Protein AF-A0A7Z9K574-F1 (afdb_monomer_lite)

Structure (mmCIF, N/CA/C/O backbone):
data_AF-A0A7Z9K574-F1
#
_entry.id   AF-A0A7Z9K574-F1
#
loop_
_atom_site.group_PDB
_atom_site.id
_atom_site.type_symbol
_atom_site.label_atom_id
_atom_site.label_alt_id
_atom_site.label_comp_id
_atom_site.label_asym_id
_atom_site.label_entity_id
_atom_site.label_seq_id
_atom_site.pdbx_PDB_ins_code
_atom_site.Cartn_x
_atom_site.Cartn_y
_atom_site.Cartn_z
_atom_site.occupancy
_atom_site.B_iso_or_equiv
_atom_site.auth_seq_id
_atom_site.auth_comp_id
_atom_site.auth_asym_id
_atom_site.auth_atom_id
_atom_site.pdbx_PDB_model_num
ATOM 1 N N . MET A 1 1 ? -6.984 13.635 -11.867 1.00 44.47 1 MET A N 1
ATOM 2 C CA . MET A 1 1 ? -8.034 12.874 -11.161 1.00 44.47 1 MET A CA 1
ATOM 3 C C . MET A 1 1 ? -7.385 11.641 -10.525 1.00 44.47 1 MET A C 1
ATOM 5 O O . MET A 1 1 ? -7.193 10.652 -11.213 1.00 44.47 1 MET A O 1
ATOM 9 N N . ASN A 1 2 ? -6.859 11.613 -9.298 1.00 36.09 2 ASN A N 1
ATOM 10 C CA . ASN A 1 2 ? -7.133 12.334 -8.048 1.00 36.09 2 ASN A CA 1
ATOM 11 C C . ASN A 1 2 ? -8.621 12.336 -7.720 1.00 36.09 2 ASN A C 1
ATOM 13 O O . ASN A 1 2 ? -9.399 12.938 -8.447 1.00 36.09 2 ASN A O 1
ATOM 17 N N . LEU A 1 3 ? -9.084 11.616 -6.695 1.00 43.97 3 LEU A N 1
ATOM 18 C CA . LEU A 1 3 ? -8.612 11.637 -5.301 1.00 43.97 3 LEU A CA 1
ATOM 19 C C . LEU A 1 3 ? -9.267 10.448 -4.515 1.00 43.97 3 LEU A C 1
ATOM 21 O O . LEU A 1 3 ? -10.018 9.685 -5.119 1.00 43.97 3 LEU A O 1
ATOM 25 N N . PRO A 1 4 ? -9.067 10.329 -3.188 1.00 49.66 4 PRO A N 1
ATOM 26 C CA . PRO A 1 4 ? -8.268 9.355 -2.415 1.00 49.66 4 PRO A CA 1
ATOM 27 C C . PRO A 1 4 ? -9.087 8.125 -1.924 1.00 49.66 4 PRO A C 1
ATOM 29 O O . PRO A 1 4 ? -10.303 8.092 -2.047 1.00 49.66 4 PRO A O 1
ATOM 32 N N . GLY A 1 5 ? -8.549 7.029 -1.381 1.00 33.97 5 GLY A N 1
ATOM 33 C CA . GLY A 1 5 ? -7.444 6.867 -0.430 1.00 33.97 5 GLY A CA 1
ATOM 34 C C . GLY A 1 5 ? -8.012 6.618 0.978 1.00 33.97 5 GLY A C 1
ATOM 35 O O . GLY A 1 5 ? -8.085 7.533 1.788 1.00 33.97 5 GLY A O 1
ATOM 36 N N . GLN A 1 6 ? -8.438 5.378 1.256 1.00 37.84 6 GLN A N 1
ATOM 37 C CA . GLN A 1 6 ? -8.840 4.936 2.596 1.00 37.84 6 GLN A CA 1
ATOM 38 C C . GLN A 1 6 ? -7.632 4.359 3.343 1.00 37.84 6 GLN A C 1
ATOM 40 O O . GLN A 1 6 ? -6.965 3.434 2.882 1.00 37.84 6 GLN A O 1
ATOM 45 N N . SER A 1 7 ? -7.372 4.959 4.502 1.00 36.41 7 SER A N 1
ATOM 46 C CA . SER A 1 7 ? -6.316 4.637 5.455 1.00 36.41 7 SER A CA 1
ATOM 47 C C . SER A 1 7 ? -6.463 3.228 6.039 1.00 36.41 7 SER A C 1
ATOM 49 O O . SER A 1 7 ? -7.485 2.867 6.623 1.00 36.41 7 SER A O 1
ATOM 51 N N . THR A 1 8 ? -5.399 2.444 5.896 1.00 35.62 8 THR A N 1
ATOM 52 C CA . THR A 1 8 ? -5.190 1.127 6.493 1.00 35.62 8 THR A CA 1
ATOM 53 C C . THR A 1 8 ? -4.791 1.266 7.965 1.00 35.62 8 THR A C 1
ATOM 55 O O . THR A 1 8 ? -3.690 1.731 8.272 1.00 35.62 8 THR A O 1
ATOM 58 N N . SER A 1 9 ? -5.647 0.821 8.885 1.00 36.53 9 SER A N 1
ATOM 59 C CA . SER A 1 9 ? -5.277 0.607 10.288 1.00 36.53 9 SER A CA 1
ATOM 60 C C . SER A 1 9 ? -4.579 -0.751 10.434 1.00 36.53 9 SER A C 1
ATOM 62 O O . SER A 1 9 ? -5.155 -1.794 10.133 1.00 36.53 9 SER A O 1
ATOM 64 N N . LYS A 1 10 ? -3.315 -0.726 10.872 1.00 43.84 10 LYS A N 1
ATOM 65 C CA . LYS A 1 10 ? -2.549 -1.893 11.333 1.00 43.84 10 LYS A CA 1
ATOM 66 C C . LYS A 1 10 ? -3.062 -2.333 12.709 1.00 43.84 10 LYS A C 1
ATOM 68 O O . LYS A 1 10 ? -2.985 -1.548 13.648 1.00 43.84 10 LYS A O 1
ATOM 73 N N . ASN A 1 11 ? -3.465 -3.597 12.842 1.00 34.28 11 ASN A N 1
ATOM 74 C CA . ASN A 1 11 ? -3.371 -4.362 14.091 1.00 34.28 11 ASN A CA 1
ATOM 75 C C . ASN A 1 11 ? -3.196 -5.873 13.784 1.00 34.28 11 ASN A C 1
ATOM 77 O O . ASN A 1 11 ? -3.477 -6.287 12.659 1.00 34.28 11 ASN A O 1
ATOM 81 N N . PRO A 1 12 ? -2.630 -6.662 14.718 1.00 45.34 12 PRO A N 1
ATOM 82 C CA . PRO A 1 12 ? -1.875 -7.892 14.441 1.00 45.34 12 PRO A CA 1
ATOM 83 C C . PRO A 1 12 ? -2.765 -9.137 14.245 1.00 45.34 12 PRO A C 1
ATOM 85 O O . PRO A 1 12 ? -3.947 -9.097 14.590 1.00 45.34 12 PRO A O 1
ATOM 88 N N . PRO A 1 13 ? -2.224 -10.260 13.724 1.00 36.84 13 PRO A N 1
ATOM 89 C CA . PRO A 1 13 ? -3.002 -11.475 13.521 1.00 36.84 13 PRO A CA 1
ATOM 90 C C . PRO A 1 13 ? -3.207 -12.193 14.862 1.00 36.84 13 PRO A C 1
ATOM 92 O O . PRO A 1 13 ? -2.240 -12.479 15.567 1.00 36.84 13 PRO A O 1
ATOM 95 N N . ILE A 1 14 ? -4.460 -12.497 15.205 1.00 35.78 14 ILE A N 1
ATOM 96 C CA . ILE A 1 14 ? -4.780 -13.481 16.243 1.00 35.78 14 ILE A CA 1
ATOM 97 C C . ILE A 1 14 ? -5.039 -14.810 15.539 1.00 35.78 14 ILE A C 1
ATOM 99 O O . ILE A 1 14 ? -5.885 -14.932 14.656 1.00 35.78 14 ILE A O 1
ATOM 103 N N . GLU A 1 15 ? -4.221 -15.768 15.937 1.00 35.41 15 GLU A N 1
ATOM 104 C CA . GLU A 1 15 ? -4.155 -17.165 15.546 1.00 35.41 15 GLU A CA 1
ATOM 105 C C . GLU A 1 15 ? -5.525 -17.855 15.688 1.00 35.41 15 GLU A C 1
ATOM 107 O O . GLU A 1 15 ? -6.081 -17.965 16.780 1.00 35.41 15 GLU A O 1
ATOM 112 N N . VAL A 1 16 ? -6.084 -18.314 14.566 1.00 34.22 16 VAL A N 1
ATOM 113 C CA . VAL A 1 16 ? -7.267 -19.181 14.534 1.00 34.22 16 VAL A CA 1
ATOM 114 C C . VAL A 1 16 ? -6.775 -20.623 14.506 1.00 34.22 16 VAL A C 1
ATOM 116 O O . VAL A 1 16 ? -6.358 -21.123 13.462 1.00 34.22 16 VAL A O 1
ATOM 119 N N . VAL A 1 17 ? -6.831 -21.300 15.652 1.00 33.28 17 VAL A N 1
ATOM 120 C CA . VAL A 1 17 ? -6.698 -22.759 15.722 1.00 33.28 17 VAL A CA 1
ATOM 121 C C . VAL A 1 17 ? -8.095 -23.369 15.635 1.00 33.28 17 VAL A C 1
ATOM 123 O O . VAL A 1 17 ? -8.866 -23.348 16.591 1.00 33.28 17 VAL A O 1
ATOM 126 N N . HIS A 1 18 ? -8.407 -23.927 14.467 1.00 32.59 18 HIS A N 1
ATOM 127 C CA . HIS A 1 18 ? -9.454 -24.928 14.295 1.00 32.59 18 HIS A CA 1
ATOM 128 C C . HIS A 1 18 ? -8.886 -26.331 14.558 1.00 32.59 18 HIS A C 1
ATOM 130 O O . HIS A 1 18 ? -7.917 -26.735 13.915 1.00 32.59 18 HIS A O 1
ATOM 136 N N . ARG A 1 19 ? -9.543 -27.082 15.449 1.00 29.27 19 ARG A N 1
ATOM 137 C CA . ARG A 1 19 ? -9.711 -28.555 15.442 1.00 29.27 19 ARG A CA 1
ATOM 138 C C . ARG A 1 19 ? -10.722 -28.892 16.550 1.00 29.27 19 ARG A C 1
ATOM 140 O O . ARG A 1 19 ? -10.493 -28.479 17.680 1.00 29.27 19 ARG A O 1
ATOM 147 N N . SER A 1 20 ? -11.937 -29.408 16.312 1.00 32.97 20 SER A N 1
ATOM 148 C CA . SER A 1 20 ? -12.327 -30.693 15.682 1.00 32.97 20 SER A CA 1
ATOM 149 C C . SER A 1 20 ? -11.538 -31.843 16.335 1.00 32.97 20 SER A C 1
ATOM 151 O O . SER A 1 20 ? -10.316 -31.806 16.339 1.00 32.97 20 SER A O 1
ATOM 153 N N . GLU A 1 21 ? -12.099 -32.824 17.037 1.00 31.34 21 GLU A N 1
ATOM 154 C CA . GLU A 1 21 ? -13.292 -33.660 16.854 1.00 31.34 21 GLU A CA 1
ATOM 155 C C . GLU A 1 21 ? -13.485 -34.480 18.150 1.00 31.34 21 GLU A C 1
ATOM 157 O O . GLU A 1 21 ? -12.490 -34.865 18.766 1.00 31.34 21 GLU A O 1
ATOM 162 N N . ASN A 1 22 ? -14.726 -34.765 18.560 1.00 32.31 22 ASN A N 1
ATOM 163 C CA . ASN A 1 22 ? -15.270 -36.134 18.623 1.00 32.31 22 ASN A CA 1
ATOM 164 C C . ASN A 1 22 ? -16.629 -36.185 19.345 1.00 32.31 22 ASN A C 1
ATOM 166 O O . ASN A 1 22 ? -16.799 -35.689 20.458 1.00 32.31 22 ASN A O 1
ATOM 170 N N . GLU A 1 23 ? -17.563 -36.825 18.644 1.00 31.81 23 GLU A N 1
ATOM 171 C CA . GLU A 1 23 ? -18.834 -37.422 19.070 1.00 31.81 23 GLU A CA 1
ATOM 172 C C . GLU A 1 23 ? -18.579 -38.442 20.219 1.00 31.81 23 GLU A C 1
ATOM 174 O O . GLU A 1 23 ? -17.451 -38.890 20.399 1.00 31.81 23 GLU A O 1
ATOM 179 N N . GLU A 1 24 ? -19.504 -38.880 21.078 1.00 33.09 24 GLU A N 1
ATOM 180 C CA . GLU A 1 24 ? -20.935 -39.141 20.920 1.00 33.09 24 GLU A CA 1
ATOM 181 C C . GLU A 1 24 ? -21.550 -39.491 22.306 1.00 33.09 24 GLU A C 1
ATOM 183 O O . GLU A 1 24 ? -20.882 -40.127 23.120 1.00 33.09 24 GLU A O 1
ATOM 188 N N . ASN A 1 25 ? -22.841 -39.159 22.495 1.00 32.66 25 ASN A N 1
ATOM 189 C CA . ASN A 1 25 ? -23.856 -39.780 23.384 1.00 32.66 25 ASN A CA 1
ATOM 190 C C . ASN A 1 25 ? -23.691 -39.730 24.928 1.00 32.66 25 ASN A C 1
ATOM 192 O O . ASN A 1 25 ? -22.617 -39.927 25.470 1.00 32.66 25 ASN A O 1
ATOM 196 N N . ASP A 1 26 ? -24.718 -39.550 25.768 1.00 30.92 26 ASP A N 1
ATOM 197 C CA . ASP A 1 26 ? -26.183 -39.553 25.631 1.00 30.92 26 ASP A CA 1
ATOM 198 C C . ASP A 1 26 ? -26.787 -38.905 26.908 1.00 30.92 26 ASP A C 1
ATOM 200 O O . ASP A 1 26 ? -26.169 -38.943 27.976 1.00 30.92 26 ASP A O 1
ATOM 204 N N . GLY A 1 27 ? -28.011 -38.368 26.829 1.00 27.58 27 GLY A N 1
ATOM 205 C CA . GLY A 1 27 ? -28.849 -38.101 28.008 1.00 27.58 27 GLY A CA 1
ATOM 206 C C . GLY A 1 27 ? -29.256 -36.647 28.271 1.00 27.58 27 GLY A C 1
ATOM 207 O O . GLY A 1 27 ? -28.849 -36.054 29.268 1.00 27.58 27 GLY A O 1
ATOM 208 N N . LEU A 1 28 ? -30.167 -36.093 27.462 1.00 32.03 28 LEU A N 1
ATOM 209 C CA . LEU A 1 28 ? -30.890 -34.855 27.795 1.00 32.03 28 LEU A CA 1
ATOM 210 C C . LEU A 1 28 ? -32.406 -35.037 27.634 1.00 32.03 28 LEU A C 1
ATOM 212 O O . LEU A 1 28 ? -32.950 -35.090 26.532 1.00 32.03 28 LEU A O 1
ATOM 216 N N . LYS A 1 29 ? -33.098 -35.114 28.781 1.00 33.62 29 LYS A N 1
ATOM 217 C CA . LYS A 1 29 ? -34.552 -34.949 28.895 1.00 33.62 29 LYS A CA 1
ATOM 218 C C . LYS A 1 29 ? -34.902 -33.479 28.660 1.00 33.62 29 LYS A C 1
ATOM 220 O O . LYS A 1 29 ? -34.476 -32.599 29.400 1.00 33.62 29 LYS A O 1
ATOM 225 N N . LYS A 1 30 ? -35.698 -33.261 27.619 1.00 32.00 30 LYS A N 1
ATOM 226 C CA . LYS A 1 30 ? -36.247 -31.988 27.152 1.00 32.00 30 LYS A CA 1
ATOM 227 C C . LYS A 1 30 ? -37.491 -31.631 27.976 1.00 32.00 30 LYS A C 1
ATOM 229 O O . LYS A 1 30 ? -38.398 -32.453 28.082 1.00 32.00 30 LYS A O 1
ATOM 234 N N . LEU A 1 31 ? -37.541 -30.426 28.535 1.00 30.31 31 LEU A N 1
ATOM 235 C CA . LEU A 1 31 ? -38.740 -29.829 29.127 1.00 30.31 31 LEU A CA 1
ATOM 236 C C . LEU A 1 31 ? -38.850 -28.400 28.605 1.00 30.31 31 LEU A C 1
ATOM 238 O O . LEU A 1 31 ? -38.007 -27.559 28.890 1.00 30.31 31 LEU A O 1
ATOM 242 N N . GLU A 1 32 ? -39.893 -28.166 27.824 1.00 31.00 32 GLU A N 1
ATOM 243 C CA . GLU A 1 32 ? -40.387 -26.854 27.419 1.00 31.00 32 GLU A CA 1
ATOM 244 C C . GLU A 1 32 ? -41.918 -26.976 27.219 1.00 31.00 32 GLU A C 1
ATOM 246 O O . GLU A 1 32 ? -42.437 -28.096 27.261 1.00 31.00 32 GLU A O 1
ATOM 251 N N . PRO A 1 33 ? -42.678 -25.872 27.123 1.00 41.75 33 PRO A N 1
ATOM 252 C CA . PRO A 1 33 ? -43.648 -25.478 28.144 1.00 41.75 33 PRO A CA 1
ATOM 253 C C . PRO A 1 33 ? -45.104 -25.528 27.643 1.00 41.75 33 PRO A C 1
ATOM 255 O O . PRO A 1 33 ? -45.363 -25.434 26.447 1.00 41.75 33 PRO A O 1
ATOM 258 N N . GLU A 1 34 ? -46.080 -25.595 28.554 1.00 29.98 34 GLU A N 1
ATOM 259 C CA . GLU A 1 34 ? -47.508 -25.533 28.201 1.00 29.98 34 GLU A CA 1
ATOM 260 C C . GLU A 1 34 ? -48.193 -24.251 28.690 1.00 29.98 34 GLU A C 1
ATOM 262 O O . GLU A 1 34 ? -48.050 -23.829 29.840 1.00 29.98 34 GLU A O 1
ATOM 267 N N . LYS A 1 35 ? -49.005 -23.666 27.799 1.00 29.78 35 LYS A N 1
ATOM 268 C CA . LYS A 1 35 ? -50.016 -22.642 28.086 1.00 29.78 35 LYS A CA 1
ATOM 269 C C . LYS A 1 35 ? -51.366 -23.075 27.482 1.00 29.78 35 LYS A C 1
ATOM 271 O O . LYS A 1 35 ? -51.424 -23.557 26.359 1.00 29.78 35 LYS A O 1
ATOM 276 N N . HIS A 1 36 ? -52.412 -22.870 28.282 1.00 31.06 36 HIS A N 1
ATOM 277 C CA . HIS A 1 36 ? -53.844 -23.214 28.190 1.00 31.06 36 HIS A CA 1
ATOM 278 C C . HIS A 1 36 ? -54.628 -23.085 26.864 1.00 31.06 36 HIS A C 1
ATOM 280 O O . HIS A 1 36 ? -54.422 -22.133 26.117 1.00 31.06 36 HIS A O 1
ATOM 286 N N . THR A 1 37 ? -55.711 -23.885 26.730 1.00 28.08 37 THR A N 1
ATOM 287 C CA . THR A 1 37 ? -57.132 -23.423 26.563 1.00 28.08 37 THR A CA 1
ATOM 288 C C . THR A 1 37 ? -58.163 -24.589 26.685 1.00 28.08 37 THR A C 1
ATOM 290 O O . THR A 1 37 ? -58.018 -25.589 26.001 1.00 28.08 37 THR A O 1
ATOM 293 N N . ILE A 1 38 ? -59.001 -24.655 27.742 1.00 31.38 38 ILE A N 1
ATOM 294 C CA . ILE A 1 38 ? -60.466 -24.360 27.908 1.00 31.38 38 ILE A CA 1
ATOM 295 C C . ILE A 1 38 ? -61.496 -25.261 27.165 1.00 31.38 38 ILE A C 1
ATOM 297 O O . ILE A 1 38 ? -61.623 -25.159 25.949 1.00 31.38 38 ILE A O 1
ATOM 301 N N . SER A 1 39 ? -62.360 -25.978 27.921 1.00 28.47 39 SER A N 1
ATOM 302 C CA . SER A 1 39 ? -63.859 -25.898 27.905 1.00 28.47 39 SER A CA 1
ATOM 303 C C . SER A 1 39 ? -64.519 -26.981 28.793 1.00 28.47 39 SER A C 1
ATOM 305 O O . SER A 1 39 ? -64.233 -28.159 28.635 1.00 28.47 39 SER A O 1
ATOM 307 N N . HIS A 1 40 ? -65.219 -26.570 29.863 1.00 29.48 40 HIS A N 1
ATOM 308 C CA . HIS A 1 40 ? -66.685 -26.628 30.089 1.00 29.48 40 HIS A CA 1
ATOM 309 C C . HIS A 1 40 ? -67.299 -28.014 30.383 1.00 29.48 40 HIS A C 1
ATOM 311 O O . HIS A 1 40 ? -67.505 -28.799 29.470 1.00 29.48 40 HIS A O 1
ATOM 317 N N . ASP A 1 41 ? -67.704 -28.242 31.642 1.00 30.45 41 ASP A N 1
ATOM 318 C CA . ASP A 1 41 ? -69.099 -28.586 31.964 1.00 30.45 41 ASP A CA 1
ATOM 319 C C . ASP A 1 41 ? -69.430 -28.360 33.451 1.00 30.45 41 ASP A C 1
ATOM 321 O O . ASP A 1 41 ? -68.564 -28.377 34.326 1.00 30.45 41 ASP A O 1
ATOM 325 N N . ALA A 1 42 ? -70.697 -28.038 33.700 1.00 29.64 42 ALA A N 1
ATOM 326 C CA . ALA A 1 42 ? -71.234 -27.491 34.939 1.00 29.64 42 ALA A CA 1
ATOM 327 C C . ALA A 1 42 ? -71.902 -28.546 35.846 1.00 29.64 42 ALA A C 1
ATOM 329 O O . ALA A 1 42 ? -72.280 -29.619 35.390 1.00 29.64 42 ALA A O 1
ATOM 330 N N . ILE A 1 43 ? -72.172 -28.114 37.090 1.00 32.44 43 ILE A N 1
ATOM 331 C CA . ILE A 1 43 ? -73.311 -28.446 37.985 1.00 32.44 43 ILE A CA 1
ATOM 332 C C . ILE A 1 43 ? -72.893 -28.972 39.379 1.00 32.44 43 ILE A C 1
ATOM 334 O O . ILE A 1 43 ? -72.593 -30.136 39.595 1.00 32.44 43 ILE A O 1
ATOM 338 N N . THR A 1 44 ? -72.917 -28.014 40.313 1.00 30.61 44 THR A N 1
ATOM 339 C CA . THR A 1 44 ? -73.384 -28.008 41.716 1.00 30.61 44 THR A CA 1
ATOM 340 C C . THR A 1 44 ? -73.319 -29.244 42.633 1.00 30.61 44 THR A C 1
ATOM 342 O O . THR A 1 44 ? -73.897 -30.283 42.344 1.00 30.61 44 THR A O 1
ATOM 345 N N . GLN A 1 45 ? -72.885 -28.927 43.865 1.00 30.70 45 GLN A N 1
ATOM 346 C CA . GLN A 1 45 ? -73.412 -29.292 45.198 1.00 30.70 45 GLN A CA 1
ATOM 347 C C . GLN A 1 45 ? -72.545 -30.164 46.132 1.00 30.70 45 GLN A C 1
ATOM 349 O O . GLN A 1 45 ? -72.265 -31.326 45.872 1.00 30.70 45 GLN A O 1
ATOM 354 N N . ASN A 1 46 ? -72.326 -29.565 47.315 1.00 30.55 46 ASN A N 1
ATOM 355 C CA . ASN A 1 46 ? -72.172 -30.133 48.662 1.00 30.55 46 ASN A CA 1
ATOM 356 C C . ASN A 1 46 ? -70.774 -30.502 49.192 1.00 30.55 46 ASN A C 1
ATOM 358 O O . ASN A 1 46 ? -70.136 -31.447 48.748 1.00 30.55 46 ASN A O 1
ATOM 362 N N . GLY A 1 47 ? -70.421 -29.833 50.302 1.00 30.00 47 GLY A N 1
ATOM 363 C CA . GLY A 1 47 ? -69.850 -30.510 51.472 1.00 30.00 47 GLY A CA 1
ATOM 364 C C . GLY A 1 47 ? -68.440 -30.105 51.901 1.00 30.00 47 GLY A C 1
ATOM 365 O O . GLY A 1 47 ? -67.520 -30.902 51.777 1.00 30.00 47 GLY A O 1
ATOM 366 N N . VAL A 1 48 ? -68.277 -28.922 52.503 1.00 36.34 48 VAL A N 1
ATOM 367 C CA . VAL A 1 48 ? -67.125 -28.622 53.379 1.00 36.34 48 VAL A CA 1
ATOM 368 C C . VAL A 1 48 ? -67.560 -28.864 54.833 1.00 36.34 48 VAL A C 1
ATOM 370 O O . VAL A 1 48 ? -68.556 -28.266 55.246 1.00 36.34 48 VAL A O 1
ATOM 373 N N . PRO A 1 49 ? -66.869 -29.699 55.633 1.00 40.75 49 PRO A N 1
ATOM 374 C CA . PRO A 1 49 ? -67.168 -29.833 57.052 1.00 40.75 49 PRO A CA 1
ATOM 375 C C . PRO A 1 49 ? -66.514 -28.684 57.832 1.00 40.75 49 PRO A C 1
ATOM 377 O O . PRO A 1 49 ? -65.293 -28.594 57.943 1.00 40.75 49 PRO A O 1
ATOM 380 N N . SER A 1 50 ? -67.346 -27.792 58.368 1.00 33.81 50 SER A N 1
ATOM 381 C CA . SER A 1 50 ? -66.951 -26.770 59.338 1.00 33.81 50 SER A CA 1
ATOM 382 C C . SER A 1 50 ? -66.988 -27.388 60.740 1.00 33.81 50 SER A C 1
ATOM 384 O O . SER A 1 50 ? -68.055 -27.750 61.233 1.00 33.81 50 SER A O 1
ATOM 386 N N . GLY A 1 51 ? -65.817 -27.566 61.354 1.00 33.41 51 GLY A N 1
ATOM 387 C CA . GLY A 1 51 ? -65.676 -27.982 62.748 1.00 33.41 51 GLY A CA 1
ATOM 388 C C . GLY A 1 51 ? -65.879 -26.792 63.683 1.00 33.41 51 GLY A C 1
ATOM 389 O O . GLY A 1 51 ? -65.126 -25.822 63.630 1.00 33.41 51 GLY A O 1
ATOM 390 N N . SER A 1 52 ? -66.916 -26.864 64.512 1.00 33.56 52 SER A N 1
ATOM 391 C CA . SER A 1 52 ? -67.244 -25.885 65.549 1.00 33.56 52 SER A CA 1
ATOM 392 C C . SER A 1 52 ? -66.285 -25.997 66.746 1.00 33.56 52 SER A C 1
ATOM 394 O O . SER A 1 52 ? -66.106 -27.104 67.253 1.00 33.56 52 SER A O 1
ATOM 396 N N . PRO A 1 53 ? -65.710 -24.889 67.247 1.00 39.28 53 PRO A N 1
ATOM 397 C CA . PRO A 1 53 ? -65.090 -24.841 68.568 1.00 39.28 53 PRO A CA 1
ATOM 398 C C . PRO A 1 53 ? -66.144 -24.675 69.674 1.00 39.28 53 PRO A C 1
ATOM 400 O O . PRO A 1 53 ? -67.143 -23.976 69.499 1.00 39.28 53 PRO A O 1
ATOM 403 N N . GLU A 1 54 ? -65.879 -25.319 70.810 1.00 36.75 54 GLU A N 1
ATOM 404 C CA . GLU A 1 54 ? -66.602 -25.238 72.084 1.00 36.75 54 GLU A CA 1
ATOM 405 C C . GLU A 1 54 ? -66.960 -23.804 72.527 1.00 36.75 54 GLU A C 1
ATOM 407 O O . GLU A 1 54 ? -66.143 -22.888 72.390 1.00 36.75 54 GLU A O 1
ATOM 412 N N . PRO A 1 55 ? -68.137 -23.597 73.152 1.00 39.03 55 PRO A N 1
ATOM 413 C CA . PRO A 1 55 ? -68.450 -22.356 73.839 1.00 39.03 55 PRO A CA 1
ATOM 414 C C . PRO A 1 55 ? -67.872 -22.342 75.261 1.00 39.03 55 PRO A C 1
ATOM 416 O O . PRO A 1 55 ? -68.188 -23.183 76.099 1.00 39.03 55 PRO A O 1
ATOM 419 N N . ILE A 1 56 ? -67.070 -21.316 75.537 1.00 38.69 56 ILE A N 1
ATOM 420 C CA . ILE A 1 56 ? -66.575 -20.950 76.865 1.00 38.69 56 ILE A CA 1
ATOM 421 C C . ILE A 1 56 ? -67.670 -20.136 77.572 1.00 38.69 56 ILE A C 1
ATOM 423 O O . ILE A 1 56 ? -68.021 -19.045 77.123 1.00 38.69 56 ILE A O 1
ATOM 427 N N . THR A 1 57 ? -68.192 -20.640 78.689 1.00 38.19 57 THR A N 1
ATOM 428 C CA . THR A 1 57 ? -69.092 -19.910 79.602 1.00 38.19 57 THR A CA 1
ATOM 429 C C . THR A 1 57 ? -68.401 -19.634 80.945 1.00 38.19 57 THR A C 1
ATOM 431 O O . THR A 1 57 ? -67.893 -20.582 81.544 1.00 38.19 57 THR A O 1
ATOM 434 N N . PRO A 1 58 ? -68.438 -18.404 81.490 1.00 32.03 58 PRO A N 1
ATOM 435 C CA . PRO A 1 58 ? -68.319 -18.137 82.930 1.00 32.03 58 PRO A CA 1
ATOM 436 C C . PRO A 1 58 ? -69.701 -17.770 83.532 1.00 32.03 58 PRO A C 1
ATOM 438 O O . PRO A 1 58 ? -70.604 -17.411 82.778 1.00 32.03 58 PRO A O 1
ATOM 441 N N . PRO A 1 59 ? -69.868 -17.629 84.860 1.00 42.28 59 PRO A N 1
ATOM 442 C CA . PRO A 1 59 ? -69.662 -18.548 85.984 1.00 42.28 59 PRO A CA 1
ATOM 443 C C . PRO A 1 59 ? -71.012 -18.978 86.638 1.00 42.28 59 PRO A C 1
ATOM 445 O O . PRO A 1 59 ? -72.037 -18.335 86.446 1.00 42.28 59 PRO A O 1
ATOM 448 N N . GLY A 1 60 ? -71.015 -20.030 87.469 1.00 40.84 60 GLY A N 1
ATOM 449 C CA . GLY A 1 60 ? -72.060 -20.276 88.486 1.00 40.84 60 GLY A CA 1
ATOM 450 C C . GLY A 1 60 ? -73.454 -20.718 88.005 1.00 40.84 60 GLY A C 1
ATOM 451 O O . GLY A 1 60 ? -74.378 -19.918 87.963 1.00 40.84 60 GLY A O 1
ATOM 452 N N . SER A 1 61 ? -73.650 -22.012 87.728 1.00 33.19 61 SER A N 1
ATOM 453 C CA . SER A 1 61 ? -74.988 -22.656 87.771 1.00 33.19 61 SER A CA 1
ATOM 454 C C . SER A 1 61 ? -74.944 -24.193 87.749 1.00 33.19 61 SER A C 1
ATOM 456 O O . SER A 1 61 ? -75.894 -24.842 87.326 1.00 33.19 61 SER A O 1
ATOM 458 N N . ALA A 1 62 ? -73.872 -24.801 88.259 1.00 31.28 62 ALA A N 1
ATOM 459 C CA . ALA A 1 62 ? -73.887 -26.212 88.639 1.00 31.28 62 ALA A CA 1
ATOM 460 C C . ALA A 1 62 ? -74.030 -26.288 90.162 1.00 31.28 62 ALA A C 1
ATOM 462 O O . ALA A 1 62 ? -73.065 -26.519 90.882 1.00 31.28 62 ALA A O 1
ATOM 463 N N . VAL A 1 63 ? -75.236 -26.001 90.659 1.00 36.34 63 VAL A N 1
ATOM 464 C CA . VAL A 1 63 ? -75.628 -26.491 91.981 1.00 36.34 63 VAL A CA 1
ATOM 465 C C . VAL A 1 63 ? -75.971 -27.960 91.783 1.00 36.34 63 VAL A C 1
ATOM 467 O O . VAL A 1 63 ? -76.941 -28.287 91.098 1.00 36.34 63 VAL A O 1
ATOM 470 N N . GLU A 1 64 ? -75.132 -28.829 92.343 1.00 35.66 64 GLU A N 1
ATOM 471 C CA . GLU A 1 64 ? -75.462 -30.225 92.610 1.00 35.66 64 GLU A CA 1
ATOM 472 C C . GLU A 1 64 ? -76.811 -30.276 93.332 1.00 35.66 64 GLU A C 1
ATOM 474 O O . GLU A 1 64 ? -76.955 -29.798 94.458 1.00 35.66 64 GLU A O 1
ATOM 479 N N . VAL A 1 65 ? -77.828 -30.831 92.674 1.00 37.12 65 VAL A N 1
ATOM 480 C CA . VAL A 1 65 ? -79.075 -31.176 93.355 1.00 37.12 65 VAL A CA 1
ATOM 481 C C . VAL A 1 65 ? -78.843 -32.523 94.024 1.00 37.12 65 VAL A C 1
ATOM 483 O O . VAL A 1 65 ? -79.003 -33.582 93.419 1.00 37.12 65 VAL A O 1
ATOM 486 N N . GLU A 1 66 ? -78.408 -32.467 95.277 1.00 37.88 66 GLU A N 1
ATOM 487 C CA . GLU A 1 66 ? -78.275 -33.625 96.149 1.00 37.88 66 GLU A CA 1
ATOM 488 C C . GLU A 1 66 ? -79.673 -34.222 96.409 1.00 37.88 66 GLU A C 1
ATOM 490 O O . GLU A 1 66 ? -80.551 -33.603 97.016 1.00 37.88 66 GLU A O 1
ATOM 495 N N . HIS A 1 67 ? -79.916 -35.419 95.868 1.00 37.75 67 HIS A N 1
ATOM 496 C CA . HIS A 1 67 ? -81.154 -36.175 96.050 1.00 37.75 67 HIS A CA 1
ATOM 497 C C . HIS A 1 67 ? -81.301 -36.617 97.516 1.00 37.75 67 HIS A C 1
ATOM 499 O O . HIS A 1 67 ? -80.702 -37.602 97.944 1.00 37.75 67 HIS A O 1
ATOM 505 N N . LEU A 1 68 ? -82.142 -35.924 98.286 1.00 40.41 68 LEU A N 1
ATOM 506 C CA . LEU A 1 68 ? -82.515 -36.329 99.644 1.00 40.41 68 LEU A CA 1
ATOM 507 C C . LEU A 1 68 ? -83.664 -37.353 99.607 1.00 40.41 68 LEU A C 1
ATOM 509 O O . LEU A 1 68 ? -84.809 -37.013 99.306 1.00 40.41 68 LEU A O 1
ATOM 513 N N . PHE A 1 69 ? -83.363 -38.612 99.936 1.00 37.50 69 PHE A N 1
ATOM 514 C CA . PHE A 1 69 ? -84.364 -39.655 100.195 1.00 37.50 69 PHE A CA 1
ATOM 515 C C . PHE A 1 69 ? -84.928 -39.544 101.629 1.00 37.50 69 PHE A C 1
ATOM 517 O O . PHE A 1 69 ? -84.151 -39.349 102.567 1.00 37.50 69 PHE A O 1
ATOM 524 N N . PRO A 1 70 ? -86.249 -39.710 101.848 1.00 44.31 70 PRO A N 1
ATOM 525 C CA . PRO A 1 70 ? -86.824 -39.831 103.190 1.00 44.31 70 PRO A CA 1
ATOM 526 C C . PRO A 1 70 ? -86.640 -41.253 103.778 1.00 44.31 70 PRO A C 1
ATOM 528 O O . PRO A 1 70 ? -86.572 -42.217 103.015 1.00 44.31 70 PRO A O 1
ATOM 531 N N . PRO A 1 71 ? -86.581 -41.411 105.118 1.00 54.03 71 PRO A N 1
ATOM 532 C CA . PRO A 1 71 ? -86.265 -42.684 105.774 1.00 54.03 71 PRO A CA 1
ATOM 533 C C . PRO A 1 71 ? -87.466 -43.648 105.854 1.00 54.03 71 PRO A C 1
ATOM 535 O O . PRO A 1 71 ? -88.612 -43.229 106.024 1.00 54.03 71 PRO A O 1
ATOM 538 N N . ASP A 1 72 ? -87.178 -44.952 105.771 1.00 46.81 72 ASP A N 1
ATOM 539 C CA . ASP A 1 72 ? -88.142 -46.060 105.729 1.00 46.81 72 ASP A CA 1
ATOM 540 C C . ASP A 1 72 ? -89.041 -46.167 106.976 1.00 46.81 72 ASP A C 1
ATOM 542 O O . ASP A 1 72 ? -88.564 -46.294 108.106 1.00 46.81 72 ASP A O 1
ATOM 546 N N . TRP A 1 73 ? -90.362 -46.238 106.769 1.00 51.22 73 TRP A N 1
ATOM 547 C CA . TRP A 1 73 ? -91.330 -46.624 107.803 1.00 51.22 73 TRP A CA 1
ATOM 548 C C . TRP A 1 73 ? -92.197 -47.802 107.339 1.00 51.22 73 TRP A C 1
ATOM 550 O O . TRP A 1 73 ? -92.876 -47.726 106.314 1.00 51.22 73 TRP A O 1
ATOM 560 N N . THR A 1 74 ? -92.207 -48.899 108.106 1.00 53.53 74 THR A N 1
ATOM 561 C CA . THR A 1 74 ? -92.997 -50.108 107.807 1.00 53.53 74 THR A CA 1
ATOM 562 C C . THR A 1 74 ? -94.288 -50.161 108.647 1.00 53.53 74 THR A C 1
ATOM 564 O O . THR A 1 74 ? -94.231 -50.058 109.874 1.00 53.53 74 THR A O 1
ATOM 567 N N . PRO A 1 75 ? -95.482 -50.322 108.034 1.00 52.16 75 PRO A N 1
ATOM 568 C CA . PRO A 1 75 ? -96.750 -50.318 108.767 1.00 52.16 75 PRO A CA 1
ATOM 569 C C . PRO A 1 75 ? -97.049 -51.661 109.474 1.00 52.16 75 PRO A C 1
ATOM 571 O O . PRO A 1 75 ? -96.735 -52.725 108.934 1.00 52.16 75 PRO A O 1
ATOM 574 N N . PRO A 1 76 ? -97.731 -51.649 110.640 1.00 60.16 76 PRO A N 1
ATOM 575 C CA . PRO A 1 76 ? -98.057 -52.856 111.404 1.00 60.16 76 PRO A CA 1
ATOM 576 C C . PRO A 1 76 ? -99.094 -53.772 110.717 1.00 60.16 76 PRO A C 1
ATOM 578 O O . PRO A 1 76 ? -99.961 -53.335 109.956 1.00 60.16 76 PRO A O 1
ATOM 581 N N . PHE A 1 77 ? -99.009 -55.071 111.030 1.00 57.50 77 PHE A N 1
ATOM 582 C CA . PHE A 1 77 ? -99.603 -56.207 110.301 1.00 57.50 77 PHE A CA 1
ATOM 583 C C . PHE A 1 77 ? -101.115 -56.106 110.004 1.00 57.50 77 PHE A C 1
ATOM 585 O O . PHE A 1 77 ? -101.557 -56.480 108.918 1.00 57.50 77 PHE A O 1
ATOM 592 N N . TYR A 1 78 ? -101.916 -55.544 110.915 1.00 59.12 78 TYR A N 1
ATOM 593 C CA . TYR A 1 78 ? -103.375 -55.443 110.755 1.00 59.12 78 TYR A CA 1
ATOM 594 C C . TYR A 1 78 ? -103.816 -54.458 109.658 1.00 59.12 78 TYR A C 1
ATOM 596 O O . TYR A 1 78 ? -104.880 -54.636 109.065 1.00 59.12 78 TYR A O 1
ATOM 604 N N . ALA A 1 79 ? -102.997 -53.448 109.346 1.00 56.41 79 ALA A N 1
ATOM 605 C CA . ALA A 1 79 ? -103.294 -52.462 108.307 1.00 56.41 79 ALA A CA 1
ATOM 606 C C . ALA A 1 79 ? -102.914 -52.945 106.896 1.00 56.41 79 ALA A C 1
ATOM 608 O O . ALA A 1 79 ? -103.470 -52.458 105.915 1.00 56.41 79 ALA A O 1
ATOM 609 N N . ARG A 1 80 ? -101.990 -53.911 106.784 1.00 57.66 80 ARG A N 1
ATOM 610 C CA . ARG A 1 80 ? -101.546 -54.463 105.493 1.00 57.66 80 ARG A CA 1
ATOM 611 C C . ARG A 1 80 ? -102.572 -55.422 104.882 1.00 57.66 80 ARG A C 1
ATOM 613 O O . ARG A 1 80 ? -102.686 -55.477 103.664 1.00 57.66 80 ARG A O 1
ATOM 620 N N . TYR A 1 81 ? -103.335 -56.131 105.717 1.00 58.12 81 TYR A N 1
ATOM 621 C CA . TYR A 1 81 ? -104.264 -57.180 105.275 1.00 58.12 81 TYR A CA 1
ATOM 622 C C . TYR A 1 81 ? -105.751 -56.807 105.317 1.00 58.12 81 TYR A C 1
ATOM 624 O O . TYR A 1 81 ? -106.578 -57.681 105.080 1.00 58.12 81 TYR A O 1
ATOM 632 N N . ARG A 1 82 ? -106.119 -55.542 105.589 1.00 62.94 82 ARG A N 1
ATOM 633 C CA . ARG A 1 82 ? -107.531 -55.092 105.540 1.00 62.94 82 ARG A CA 1
ATOM 634 C C . ARG A 1 82 ? -108.485 -56.025 106.320 1.00 62.94 82 ARG A C 1
ATOM 636 O O . ARG A 1 82 ? -109.563 -56.402 105.868 1.00 62.94 82 ARG A O 1
ATOM 643 N N . LEU A 1 83 ? -108.066 -56.429 107.524 1.00 65.62 83 LEU A N 1
ATOM 644 C CA . LEU A 1 83 ? -108.777 -57.443 108.318 1.00 65.62 83 LEU A CA 1
ATOM 645 C C . LEU A 1 83 ? -110.210 -57.022 108.691 1.00 65.62 83 LEU A C 1
ATOM 647 O O . LEU A 1 83 ? -111.087 -57.876 108.793 1.00 65.62 83 LEU A O 1
ATOM 651 N N . LEU A 1 84 ? -110.467 -55.718 108.845 1.00 67.81 84 LEU A N 1
ATOM 652 C CA . LEU A 1 84 ? -111.798 -55.177 109.145 1.00 67.81 84 LEU A CA 1
ATOM 653 C C . LEU A 1 84 ? -112.768 -55.315 107.966 1.00 67.81 84 LEU A C 1
ATOM 655 O O . LEU A 1 84 ? -113.900 -55.756 108.161 1.00 67.81 84 LEU A O 1
ATOM 659 N N . THR A 1 85 ? -112.325 -55.017 106.743 1.00 70.50 85 THR A N 1
ATOM 660 C CA . THR A 1 85 ? -113.119 -55.261 105.530 1.00 70.50 85 THR A CA 1
ATOM 661 C C . THR A 1 85 ? -113.327 -56.756 105.276 1.00 70.50 85 THR A C 1
ATOM 663 O O . THR A 1 85 ? -114.419 -57.159 104.877 1.00 70.50 85 THR A O 1
ATOM 666 N N . GLY A 1 86 ? -112.329 -57.595 105.578 1.00 71.25 86 GLY A N 1
ATOM 667 C CA . GLY A 1 86 ? -112.459 -59.055 105.509 1.00 71.25 86 GLY A CA 1
ATOM 668 C C . GLY A 1 86 ? -113.508 -59.616 106.478 1.00 71.25 86 GLY A C 1
ATOM 669 O O . GLY A 1 86 ? -114.381 -60.383 106.070 1.00 71.25 86 GLY A O 1
ATOM 670 N N . ALA A 1 87 ? -113.478 -59.189 107.744 1.00 73.12 87 ALA A N 1
ATOM 671 C CA . ALA A 1 87 ? -114.463 -59.589 108.751 1.00 73.12 87 ALA A CA 1
ATOM 672 C C . ALA A 1 87 ? -115.882 -59.112 108.396 1.00 73.12 87 ALA A C 1
ATOM 674 O O . ALA A 1 87 ? -116.842 -59.868 108.540 1.00 73.12 87 ALA A O 1
ATOM 675 N N . ALA A 1 88 ? -116.010 -57.888 107.871 1.00 73.19 88 ALA A N 1
ATOM 676 C CA . ALA A 1 88 ? -117.279 -57.347 107.401 1.00 73.19 88 ALA A CA 1
ATOM 677 C C . ALA A 1 88 ? -117.858 -58.163 106.236 1.00 73.19 88 ALA A C 1
ATOM 679 O O . ALA A 1 88 ? -119.027 -58.544 106.268 1.00 73.19 88 ALA A O 1
ATOM 680 N N . GLY A 1 89 ? -117.026 -58.509 105.248 1.00 76.69 89 GLY A N 1
ATOM 681 C CA . GLY A 1 89 ? -117.418 -59.389 104.148 1.00 76.69 89 GLY A CA 1
ATOM 682 C C . GLY A 1 89 ? -117.911 -60.750 104.643 1.00 76.69 89 GLY A C 1
ATOM 683 O O . GLY A 1 89 ? -118.986 -61.201 104.244 1.00 76.69 89 GLY A O 1
ATOM 684 N N . PHE A 1 90 ? -117.186 -61.366 105.579 1.00 80.75 90 PHE A N 1
ATOM 685 C CA . PHE A 1 90 ? -117.564 -62.662 106.143 1.00 80.75 90 PHE A CA 1
ATOM 686 C C . PHE A 1 90 ? -118.907 -62.608 106.885 1.00 80.75 90 PHE A C 1
ATOM 688 O O . PHE A 1 90 ? -119.767 -63.464 106.678 1.00 80.75 90 PHE A O 1
ATOM 695 N N . LEU A 1 91 ? -119.134 -61.564 107.686 1.00 81.19 91 LEU A N 1
ATOM 696 C CA . LEU A 1 91 ? -120.395 -61.386 108.406 1.00 81.19 91 LEU A CA 1
ATOM 697 C C . LEU A 1 91 ? -121.573 -61.128 107.449 1.00 81.19 91 LEU A C 1
ATOM 699 O O . LEU A 1 91 ? -122.659 -61.667 107.658 1.00 81.19 91 LEU A O 1
ATOM 703 N N . THR A 1 92 ? -121.362 -60.380 106.357 1.00 84.06 92 THR A N 1
ATOM 704 C CA . THR A 1 92 ? -122.400 -60.212 105.324 1.00 84.06 92 THR A CA 1
ATOM 705 C C . THR A 1 92 ? -122.712 -61.495 104.570 1.00 84.06 92 THR A C 1
ATOM 707 O O . THR A 1 92 ? -123.872 -61.738 104.245 1.00 84.06 92 THR A O 1
ATOM 710 N N . LEU A 1 93 ? -121.708 -62.344 104.337 1.00 82.38 93 LEU A N 1
ATOM 711 C CA . LEU A 1 93 ? -121.904 -63.649 103.717 1.00 82.38 93 LEU A CA 1
ATOM 712 C C . LEU A 1 93 ? -122.763 -64.547 104.615 1.00 82.38 93 LEU A C 1
ATOM 714 O O . LEU A 1 93 ? -123.728 -65.137 104.140 1.00 82.38 93 LEU A O 1
ATOM 718 N N . ILE A 1 94 ? -122.463 -64.598 105.918 1.00 83.38 94 ILE A N 1
ATOM 719 C CA . ILE A 1 94 ? -123.266 -65.341 106.901 1.00 83.38 94 ILE A CA 1
ATOM 720 C C . ILE A 1 94 ? -124.712 -64.833 106.911 1.00 83.38 94 ILE A C 1
ATOM 722 O O . ILE A 1 94 ? -125.643 -65.637 106.891 1.00 83.38 94 ILE A O 1
ATOM 726 N N . TRP A 1 95 ? -124.911 -63.513 106.894 1.00 83.62 95 TRP A N 1
ATOM 727 C CA . TRP A 1 95 ? -126.242 -62.905 106.877 1.00 83.62 95 TRP A CA 1
ATOM 728 C C . TRP A 1 95 ? -127.029 -63.255 105.603 1.00 83.62 95 TRP A C 1
ATOM 730 O O . TRP A 1 95 ? -128.197 -63.631 105.685 1.00 83.62 95 TRP A O 1
ATOM 740 N N . LEU A 1 96 ? -126.387 -63.225 104.428 1.00 81.38 96 LEU A N 1
ATOM 741 C CA . LEU A 1 96 ? -127.008 -63.641 103.165 1.00 81.38 96 LEU A CA 1
ATOM 742 C C . LEU A 1 96 ? -127.307 -65.142 103.116 1.00 81.38 96 LEU A C 1
ATOM 744 O O . LEU A 1 96 ? -128.357 -65.527 102.610 1.00 81.38 96 LEU A O 1
ATOM 748 N N . ILE A 1 97 ? -126.429 -65.988 103.662 1.00 81.62 97 ILE A N 1
ATOM 749 C CA . ILE A 1 97 ? -126.675 -67.433 103.777 1.00 81.62 97 ILE A CA 1
ATOM 750 C C . ILE A 1 97 ? -127.870 -67.688 104.696 1.00 81.62 97 ILE A C 1
ATOM 752 O O . ILE A 1 97 ? -128.737 -68.490 104.358 1.00 81.62 97 ILE A O 1
ATOM 756 N N . PHE A 1 98 ? -127.961 -66.978 105.823 1.00 79.94 98 PHE A N 1
ATOM 757 C CA . PHE A 1 98 ? -129.094 -67.075 106.740 1.00 79.94 98 PHE A CA 1
ATOM 758 C C . PHE A 1 98 ? -130.408 -66.667 106.058 1.00 79.94 98 PHE A C 1
ATOM 760 O O . PHE A 1 98 ? -131.395 -67.398 106.128 1.00 79.94 98 PHE A O 1
ATOM 767 N N . ILE A 1 99 ? -130.413 -65.550 105.329 1.00 77.75 99 ILE A N 1
ATOM 768 C CA . ILE A 1 99 ? -131.555 -65.106 104.518 1.00 77.75 99 ILE A CA 1
ATOM 769 C C . ILE A 1 99 ? -131.923 -66.150 103.455 1.00 77.75 99 ILE A C 1
ATOM 771 O O . ILE A 1 99 ? -133.088 -66.524 103.329 1.00 77.75 99 ILE A O 1
ATOM 775 N N . GLY A 1 100 ? -130.936 -66.631 102.697 1.00 73.44 100 GLY A N 1
ATOM 776 C CA . GLY A 1 100 ? -131.135 -67.583 101.607 1.00 73.44 100 GLY A CA 1
ATOM 777 C C . GLY A 1 100 ? -131.667 -68.926 102.099 1.00 73.44 100 GLY A C 1
ATOM 778 O O . GLY A 1 100 ? -132.590 -69.473 101.498 1.00 73.44 100 GLY A O 1
ATOM 779 N N . TYR A 1 101 ? -131.158 -69.420 103.230 1.00 79.88 101 TYR A N 1
ATOM 780 C CA . TYR A 1 101 ? -131.670 -70.623 103.882 1.00 79.88 101 TYR A CA 1
ATOM 781 C C . TYR A 1 101 ? -133.143 -70.466 104.271 1.00 79.88 101 TYR A C 1
ATOM 783 O O . TYR A 1 101 ? -133.941 -71.351 103.982 1.00 79.88 101 TYR A O 1
ATOM 791 N N . ASN A 1 102 ? -133.528 -69.326 104.857 1.00 73.44 102 ASN A N 1
ATOM 792 C CA . ASN A 1 102 ? -134.925 -69.035 105.205 1.00 73.44 102 ASN A CA 1
ATOM 793 C C . ASN A 1 102 ? -135.838 -68.875 103.973 1.00 73.44 102 ASN A C 1
ATOM 795 O O . ASN A 1 102 ? -137.034 -69.156 104.045 1.00 73.44 102 ASN A O 1
ATOM 799 N N . PHE A 1 103 ? -135.291 -68.447 102.833 1.00 69.94 103 PHE A N 1
ATOM 800 C CA . PHE A 1 103 ? -136.041 -68.332 101.583 1.00 69.94 103 PHE A CA 1
ATOM 801 C C . PHE A 1 103 ? -136.282 -69.701 100.927 1.00 69.94 103 PHE A C 1
ATOM 803 O O . PHE A 1 103 ? -137.406 -70.012 100.538 1.00 69.94 103 PHE A O 1
ATOM 810 N N . PHE A 1 104 ? -135.247 -70.543 100.839 1.00 64.75 104 PHE A N 1
ATOM 811 C CA . PHE A 1 104 ? -135.332 -71.870 100.216 1.00 64.75 104 PHE A CA 1
ATOM 812 C C . PHE A 1 104 ? -136.007 -72.929 101.094 1.00 64.75 104 PHE A C 1
ATOM 814 O O . PHE A 1 104 ? -136.573 -73.878 100.557 1.00 64.75 104 PHE A O 1
ATOM 821 N N . SER A 1 105 ? -136.012 -72.768 102.421 1.00 67.12 105 SER A N 1
ATOM 822 C CA . SER A 1 105 ? -136.720 -73.669 103.345 1.00 67.12 105 SER A CA 1
ATOM 823 C C . SER A 1 105 ? -138.249 -73.516 103.322 1.00 67.12 105 SER A C 1
ATOM 825 O O . SER A 1 105 ? -138.947 -74.194 104.072 1.00 67.12 105 SER A O 1
ATOM 827 N N . GLY A 1 106 ? -138.788 -72.668 102.439 1.00 59.38 106 GLY A N 1
ATOM 828 C CA . GLY A 1 106 ? -140.222 -72.560 102.163 1.00 59.38 106 GLY A CA 1
ATOM 829 C C . GLY A 1 106 ? -140.987 -71.576 103.048 1.00 59.38 106 GLY A C 1
ATOM 830 O O . GLY A 1 106 ? -142.168 -71.365 102.801 1.00 59.38 106 GLY A O 1
ATOM 831 N N . PHE A 1 107 ? -140.347 -70.933 104.036 1.00 61.91 107 PHE A N 1
ATOM 832 C CA . PHE A 1 107 ? -141.040 -70.008 104.946 1.00 61.91 107 PHE A CA 1
ATOM 833 C C . PHE A 1 107 ? -141.522 -68.719 104.253 1.00 61.91 107 PHE A C 1
ATOM 835 O O . PHE A 1 107 ? -142.612 -68.235 104.548 1.00 61.91 107 PHE A O 1
ATOM 842 N N . LEU A 1 108 ? -140.738 -68.155 103.321 1.00 60.12 108 LEU A N 1
ATOM 843 C CA . LEU A 1 108 ? -141.105 -66.903 102.639 1.00 60.12 108 LEU A CA 1
ATOM 844 C C . LEU A 1 108 ? -141.775 -67.090 101.270 1.00 60.12 108 LEU A C 1
ATOM 846 O O . LEU A 1 108 ? -142.581 -66.246 100.877 1.00 60.12 108 LEU A O 1
ATOM 850 N N . THR A 1 109 ? -141.473 -68.154 100.524 1.00 59.59 109 THR A N 1
ATOM 851 C CA . THR A 1 109 ? -141.926 -68.283 99.124 1.00 59.59 109 THR A CA 1
ATOM 852 C C . THR A 1 109 ? -143.433 -68.464 98.991 1.00 59.59 109 THR A C 1
ATOM 854 O O . THR A 1 109 ? -144.012 -67.968 98.027 1.00 59.59 109 THR A O 1
ATOM 857 N N . SER A 1 110 ? -144.088 -69.089 99.972 1.00 59.88 110 SER A N 1
ATOM 858 C CA . SER A 1 110 ? -145.548 -69.221 99.988 1.00 59.88 110 SER A CA 1
ATOM 859 C C . SER A 1 110 ? -146.277 -67.898 100.240 1.00 59.88 110 SER A C 1
ATOM 861 O O . SER A 1 110 ? -147.432 -67.764 99.850 1.00 59.88 110 SER A O 1
ATOM 863 N N . SER A 1 111 ? -145.619 -66.922 100.870 1.00 61.31 111 SER A N 1
ATOM 864 C CA . SER A 1 111 ? -146.254 -65.674 101.316 1.00 61.31 111 SER A CA 1
ATOM 865 C C . SER A 1 111 ? -145.950 -64.480 100.405 1.00 61.31 111 SER A C 1
ATOM 867 O O . SER A 1 111 ? -146.690 -63.501 100.414 1.00 61.31 111 SER A O 1
ATOM 869 N N . ILE A 1 112 ? -144.896 -64.551 99.581 1.00 64.81 112 ILE A N 1
ATOM 870 C CA . ILE A 1 112 ? -144.458 -63.444 98.708 1.00 64.81 112 ILE A CA 1
ATOM 871 C C . ILE A 1 112 ? -145.477 -63.089 97.624 1.00 64.81 112 ILE A C 1
ATOM 873 O O . ILE A 1 112 ? -145.626 -61.914 97.299 1.00 64.81 112 ILE A O 1
ATOM 877 N N . SER A 1 113 ? -146.214 -64.063 97.092 1.00 64.12 113 SER A N 1
ATOM 878 C CA . SER A 1 113 ? -147.247 -63.806 96.081 1.00 64.12 113 SER A CA 1
ATOM 879 C C . SER A 1 113 ? -148.520 -63.165 96.647 1.00 64.12 113 SER A C 1
ATOM 881 O O . SER A 1 113 ? -149.333 -62.669 95.869 1.00 64.12 113 SER A O 1
ATOM 883 N N . ALA A 1 114 ? -148.695 -63.149 97.973 1.00 64.62 114 ALA A N 1
ATOM 884 C CA . ALA A 1 114 ? -149.855 -62.561 98.644 1.00 64.62 114 ALA A CA 1
ATOM 885 C C . ALA A 1 114 ? -149.590 -61.157 99.221 1.00 64.62 114 ALA A C 1
ATOM 887 O O . ALA A 1 114 ? -150.533 -60.482 99.630 1.00 64.62 114 ALA A O 1
ATOM 888 N N . LEU A 1 115 ? -148.328 -60.719 99.265 1.00 68.56 115 LEU A N 1
ATOM 889 C CA . LEU A 1 115 ? -147.927 -59.450 99.877 1.00 68.56 115 LEU A CA 1
ATOM 890 C C . LEU A 1 115 ? -148.143 -58.268 98.920 1.00 68.56 115 LEU A C 1
ATOM 892 O O . LEU A 1 115 ? -147.847 -58.347 97.724 1.00 68.56 115 LEU A O 1
ATOM 896 N N . LEU A 1 116 ? -148.622 -57.139 99.451 1.00 74.06 116 LEU A N 1
ATOM 897 C CA . LEU A 1 116 ? -148.753 -55.907 98.669 1.00 74.06 116 LEU A CA 1
ATOM 898 C C . LEU A 1 116 ? -147.364 -55.302 98.355 1.00 74.06 116 LEU A C 1
ATOM 900 O O . LEU A 1 116 ? -146.432 -55.450 99.148 1.00 74.06 116 LEU A O 1
ATOM 904 N N . PRO A 1 117 ? -147.197 -54.542 97.249 1.00 73.81 117 PRO A N 1
ATOM 905 C CA . PRO A 1 117 ? -145.889 -54.018 96.828 1.00 73.81 117 PRO A CA 1
ATOM 906 C C . PRO A 1 117 ? -145.133 -53.193 97.884 1.00 73.81 117 PRO A C 1
ATOM 908 O O . PRO A 1 117 ? -143.905 -53.197 97.913 1.00 73.81 117 PRO A O 1
ATOM 911 N N . HIS A 1 118 ? -145.845 -52.493 98.771 1.00 69.00 118 HIS A N 1
ATOM 912 C CA . HIS A 1 118 ? -145.220 -51.717 99.845 1.00 69.00 118 HIS A CA 1
ATOM 913 C C . HIS A 1 118 ? -144.701 -52.607 100.985 1.00 69.00 118 HIS A C 1
ATOM 915 O O . HIS A 1 118 ? -143.659 -52.310 101.566 1.00 69.00 118 HIS A O 1
ATOM 921 N N . GLU A 1 119 ? -145.364 -53.731 101.261 1.00 73.62 119 GLU A N 1
ATOM 922 C CA . GLU A 1 119 ? -144.910 -54.710 102.252 1.00 73.62 119 GLU A CA 1
ATOM 923 C C . GLU A 1 119 ? -143.668 -55.457 101.752 1.00 73.62 119 GLU A C 1
ATOM 925 O O . GLU A 1 119 ? -142.738 -55.687 102.524 1.00 73.62 119 GLU A O 1
ATOM 930 N N . LEU A 1 120 ? -143.584 -55.720 100.441 1.00 71.69 120 LEU A N 1
ATOM 931 C CA . LEU A 1 120 ? -142.356 -56.189 99.788 1.00 71.69 120 LEU A CA 1
ATOM 932 C C . LEU A 1 120 ? -141.192 -55.205 99.984 1.00 71.69 120 LEU A C 1
ATOM 934 O O . LEU A 1 120 ? -140.074 -55.632 100.263 1.00 71.69 120 LEU A O 1
ATOM 938 N N . GLY A 1 121 ? -141.452 -53.897 99.897 1.00 69.12 121 GLY A N 1
ATOM 939 C CA . GLY A 1 121 ? -140.445 -52.858 100.129 1.00 69.12 121 GLY A CA 1
ATOM 940 C C . GLY A 1 121 ? -139.940 -52.811 101.574 1.00 69.12 121 GLY A C 1
ATOM 941 O O . GLY A 1 121 ? -138.731 -52.745 101.799 1.00 69.12 121 GLY A O 1
ATOM 942 N N . ILE A 1 122 ? -140.843 -52.896 102.557 1.00 70.44 122 ILE A N 1
ATOM 943 C CA . ILE A 1 122 ? -140.476 -52.909 103.985 1.00 70.44 122 ILE A CA 1
ATOM 944 C C . ILE A 1 122 ? -139.696 -54.181 104.328 1.00 70.44 122 ILE A C 1
ATOM 946 O O . ILE A 1 122 ? -138.697 -54.115 105.044 1.00 70.44 122 ILE A O 1
ATOM 950 N N . LEU A 1 123 ? -140.096 -55.325 103.771 1.00 73.94 123 LEU A N 1
ATOM 951 C CA . LEU A 1 123 ? -139.389 -56.588 103.953 1.00 73.94 123 LEU A CA 1
ATOM 952 C C . LEU A 1 123 ? -137.976 -56.512 103.366 1.00 73.94 123 LEU A C 1
ATOM 954 O O . LEU A 1 123 ? -137.016 -56.861 104.050 1.00 73.94 123 LEU A O 1
ATOM 958 N N . LEU A 1 124 ? -137.818 -55.980 102.150 1.00 74.88 124 LEU A N 1
ATOM 959 C CA . LEU A 1 124 ? -136.503 -55.818 101.523 1.00 74.88 124 LEU A CA 1
ATOM 960 C C . LEU A 1 124 ? -135.604 -54.846 102.308 1.00 74.88 124 LEU A C 1
ATOM 962 O O . LEU A 1 124 ? -134.417 -55.113 102.496 1.00 74.88 124 LEU A O 1
ATOM 966 N N . ALA A 1 125 ? -136.171 -53.742 102.806 1.00 71.75 125 ALA A N 1
ATOM 967 C CA . ALA A 1 125 ? -135.453 -52.759 103.614 1.00 71.75 125 ALA A CA 1
ATOM 968 C C . ALA A 1 125 ? -135.030 -53.322 104.981 1.00 71.75 125 ALA A C 1
ATOM 970 O O . ALA A 1 125 ? -133.905 -53.079 105.415 1.00 71.75 125 ALA A O 1
ATOM 971 N N . GLY A 1 126 ? -135.878 -54.124 105.634 1.00 73.25 126 GLY A N 1
ATOM 972 C CA . GLY A 1 126 ? -135.524 -54.823 106.874 1.00 73.25 126 GLY A CA 1
ATOM 973 C C . GLY A 1 126 ? -134.422 -55.869 106.676 1.00 73.25 126 GLY A C 1
ATOM 974 O O . GLY A 1 126 ? -133.575 -56.055 107.547 1.00 73.25 126 GLY A O 1
ATOM 975 N N . LEU A 1 127 ? -134.390 -56.508 105.505 1.00 79.06 127 LEU A N 1
ATOM 976 C CA . LEU A 1 127 ? -133.432 -57.558 105.161 1.00 79.06 127 LEU A CA 1
ATOM 977 C C . LEU A 1 127 ? -132.042 -57.000 104.795 1.00 79.06 127 LEU A C 1
ATOM 979 O O . LEU A 1 127 ? -131.016 -57.534 105.224 1.00 79.06 127 LEU A O 1
ATOM 983 N N . LEU A 1 128 ? -132.012 -55.917 104.007 1.00 79.75 128 LEU A N 1
ATOM 984 C CA . LEU A 1 128 ? -130.784 -55.300 103.485 1.00 79.75 128 LEU A CA 1
ATOM 985 C C . LEU A 1 128 ? -130.252 -54.149 104.349 1.00 79.75 128 LEU A C 1
ATOM 987 O O . LEU A 1 128 ? -129.058 -53.851 104.297 1.00 79.75 128 LEU A O 1
ATOM 991 N N . GLY A 1 129 ? -131.097 -53.517 105.165 1.00 79.44 129 GLY A N 1
ATOM 992 C CA . GLY A 1 129 ? -130.721 -52.393 106.028 1.00 79.44 129 GLY A CA 1
ATOM 993 C C . GLY A 1 129 ? -129.503 -52.658 106.928 1.00 79.44 129 GLY A C 1
ATOM 994 O O . GLY A 1 129 ? -128.575 -51.843 106.919 1.00 79.44 129 GLY A O 1
ATOM 995 N N . PRO A 1 130 ? -129.429 -53.796 107.651 1.00 80.62 130 PRO A N 1
ATOM 996 C CA . PRO A 1 130 ? -128.294 -54.104 108.526 1.00 80.62 130 PRO A CA 1
ATOM 997 C C . PRO A 1 130 ? -126.957 -54.201 107.778 1.00 80.62 130 PRO A C 1
ATOM 999 O O . PRO A 1 130 ? -125.934 -53.740 108.282 1.00 80.62 130 PRO A O 1
ATOM 1002 N N . ILE A 1 131 ? -126.967 -54.741 106.553 1.00 83.25 131 ILE A N 1
ATOM 1003 C CA . ILE A 1 131 ? -125.769 -54.859 105.708 1.00 83.25 131 ILE A CA 1
ATOM 1004 C C . ILE A 1 131 ? -125.222 -53.468 105.371 1.00 83.25 131 ILE A C 1
ATOM 1006 O O . ILE A 1 131 ? -124.028 -53.211 105.527 1.00 83.25 131 ILE A O 1
ATOM 1010 N N . VAL A 1 132 ? -126.096 -52.561 104.924 1.00 81.00 132 VAL A N 1
ATOM 1011 C CA . VAL A 1 132 ? -125.700 -51.214 104.484 1.00 81.00 132 VAL A CA 1
ATOM 1012 C C . VAL A 1 132 ? -125.116 -50.407 105.642 1.00 81.00 132 VAL A C 1
ATOM 1014 O O . VAL A 1 132 ? -124.048 -49.809 105.500 1.00 81.00 132 VAL A O 1
ATOM 1017 N N . LEU A 1 133 ? -125.767 -50.431 106.807 1.00 80.19 133 LEU A N 1
ATOM 1018 C CA . LEU A 1 133 ? -125.284 -49.738 108.005 1.00 80.19 133 LEU A CA 1
ATOM 1019 C C . LEU A 1 133 ? -123.907 -50.246 108.447 1.00 80.19 133 LEU A C 1
ATOM 1021 O O . LEU A 1 133 ? -123.028 -49.448 108.777 1.00 80.19 133 LEU A O 1
ATOM 1025 N N . MET A 1 134 ? -123.692 -51.563 108.395 1.00 81.94 134 MET A N 1
ATOM 1026 C CA . MET A 1 134 ? -122.412 -52.160 108.763 1.00 81.94 134 MET A CA 1
ATOM 1027 C C . MET A 1 134 ? -121.281 -51.729 107.818 1.00 81.94 134 MET A C 1
ATOM 1029 O O . MET A 1 134 ? -120.199 -51.365 108.281 1.00 81.94 134 MET A O 1
ATOM 1033 N N . TRP A 1 135 ? -121.525 -51.700 106.504 1.00 81.31 135 TRP A N 1
ATOM 1034 C CA . TRP A 1 135 ? -120.520 -51.261 105.529 1.00 81.31 135 TRP A CA 1
ATOM 1035 C C . TRP A 1 135 ? -120.199 -49.765 105.624 1.00 81.31 135 TRP A C 1
ATOM 1037 O O . TRP A 1 135 ? -119.038 -49.385 105.463 1.00 81.31 135 TRP A O 1
ATOM 1047 N N . ILE A 1 136 ? -121.178 -48.919 105.959 1.00 75.94 136 ILE A N 1
ATOM 1048 C CA . ILE A 1 136 ? -120.935 -47.495 106.241 1.00 75.94 136 ILE A CA 1
ATOM 1049 C C . ILE A 1 136 ? -120.027 -47.335 107.469 1.00 75.94 136 ILE A C 1
ATOM 1051 O O . ILE A 1 136 ? -119.080 -46.547 107.433 1.00 75.94 136 ILE A O 1
ATOM 1055 N N . PHE A 1 137 ? -120.264 -48.109 108.531 1.00 77.19 137 PHE A N 1
ATOM 1056 C CA . PHE A 1 137 ? -119.442 -48.062 109.742 1.00 77.19 137 PHE A CA 1
ATOM 1057 C C . PHE A 1 137 ? -117.991 -48.499 109.479 1.00 77.19 137 PHE A C 1
ATOM 1059 O O . PHE A 1 137 ? -117.047 -47.820 109.890 1.00 77.19 137 PHE A O 1
ATOM 1066 N N . VAL A 1 138 ? -117.802 -49.592 108.731 1.00 78.56 138 VAL A N 1
ATOM 1067 C CA . VAL A 1 138 ? -116.472 -50.091 108.338 1.00 78.56 138 VAL A CA 1
ATOM 1068 C C . VAL A 1 138 ? -115.745 -49.075 107.454 1.00 78.56 138 VAL A C 1
ATOM 1070 O O . VAL A 1 138 ? -114.576 -48.773 107.700 1.00 78.56 138 VAL A O 1
ATOM 1073 N N . GLY A 1 139 ? -116.441 -48.487 106.475 1.00 71.19 139 GLY A N 1
ATOM 1074 C CA . GLY A 1 139 ? -115.880 -47.460 105.596 1.00 71.19 139 GLY A CA 1
ATOM 1075 C C . GLY A 1 139 ? -115.465 -46.188 106.341 1.00 71.19 139 GLY A C 1
ATOM 1076 O O . GLY A 1 139 ? -114.418 -45.613 106.038 1.00 71.19 139 GLY A O 1
ATOM 1077 N N . TYR A 1 140 ? -116.232 -45.768 107.351 1.00 72.38 140 TYR A N 1
ATOM 1078 C CA . TYR A 1 140 ? -115.879 -44.622 108.190 1.00 72.38 140 TYR A CA 1
ATOM 1079 C C . TYR A 1 140 ? -114.601 -44.882 109.004 1.00 72.38 140 TYR A C 1
ATOM 1081 O O . TYR A 1 140 ? -113.700 -44.040 109.034 1.00 72.38 140 TYR A O 1
ATOM 1089 N N . PHE A 1 141 ? -114.466 -46.071 109.599 1.00 70.75 141 PHE A N 1
ATOM 1090 C CA . PHE A 1 141 ? -113.295 -46.421 110.409 1.00 70.75 141 PHE A CA 1
ATOM 1091 C C . PHE A 1 141 ? -112.021 -46.644 109.587 1.00 70.75 141 PHE A C 1
ATOM 1093 O O . PHE A 1 141 ? -110.954 -46.163 109.981 1.00 70.75 141 PHE A O 1
ATOM 1100 N N . GLU A 1 142 ? -112.107 -47.320 108.436 1.00 67.19 142 GLU A N 1
ATOM 1101 C CA . GLU A 1 142 ? -110.941 -47.482 107.556 1.00 67.19 142 GLU A CA 1
ATOM 1102 C C . GLU A 1 142 ? -110.466 -46.134 106.998 1.00 67.19 142 GLU A C 1
ATOM 1104 O O . GLU A 1 142 ? -109.260 -45.897 106.914 1.00 67.19 142 GLU A O 1
ATOM 1109 N N . ARG A 1 143 ? -111.387 -45.210 106.698 1.00 55.53 143 ARG A N 1
ATOM 1110 C CA . ARG A 1 143 ? -111.049 -43.875 106.186 1.00 55.53 143 ARG A CA 1
ATOM 1111 C C . ARG A 1 143 ? -110.480 -42.949 107.265 1.00 55.53 143 ARG A C 1
ATOM 1113 O O . ARG A 1 143 ? -109.533 -42.218 106.987 1.00 55.53 143 ARG A O 1
ATOM 1120 N N . SER A 1 144 ? -110.975 -43.012 108.503 1.00 55.06 144 SER A N 1
ATOM 1121 C CA . SER A 1 144 ? -110.473 -42.162 109.595 1.00 55.06 144 SER A CA 1
ATOM 1122 C C . SER A 1 144 ? -109.035 -42.501 110.015 1.00 55.06 144 SER A C 1
ATOM 1124 O O . SER A 1 144 ? -108.308 -41.622 110.470 1.00 55.06 144 SER A O 1
ATOM 1126 N N . LYS A 1 145 ? -108.587 -43.749 109.819 1.00 59.16 145 LYS A N 1
ATOM 1127 C CA . LYS A 1 145 ? -107.208 -44.188 110.117 1.00 59.16 145 LYS A CA 1
ATOM 1128 C C . LYS A 1 145 ? -106.197 -43.820 109.023 1.00 59.16 145 LYS A C 1
ATOM 1130 O O . LYS A 1 145 ? -104.991 -43.869 109.258 1.00 59.16 145 LYS A O 1
ATOM 1135 N N . VAL A 1 146 ? -106.665 -43.442 107.832 1.00 56.66 146 VAL A N 1
ATOM 1136 C CA . VAL A 1 146 ? -105.812 -42.957 106.733 1.00 56.66 146 VAL A CA 1
ATOM 1137 C C . VAL A 1 146 ? -105.451 -41.475 106.924 1.00 56.66 146 VAL A C 1
ATOM 1139 O O . VAL A 1 146 ? -104.320 -41.099 106.640 1.00 56.66 146 VAL A O 1
ATOM 1142 N N . PHE A 1 147 ? -106.316 -40.662 107.542 1.00 50.69 147 PHE A N 1
ATOM 1143 C CA . PHE A 1 147 ? -106.025 -39.247 107.847 1.00 50.69 147 PHE A CA 1
ATOM 1144 C C . PHE A 1 147 ? -105.005 -39.026 108.984 1.00 50.69 147 PHE A C 1
ATOM 1146 O O . PHE A 1 147 ? -104.397 -37.958 109.098 1.00 50.69 147 PHE A O 1
ATOM 1153 N N . GLU A 1 148 ? -104.735 -40.048 109.799 1.00 55.72 148 GLU A N 1
ATOM 1154 C CA . GLU A 1 148 ? -103.644 -40.015 110.784 1.00 55.72 148 GLU A CA 1
ATOM 1155 C C . GLU A 1 148 ? -102.261 -40.158 110.110 1.00 55.72 148 GLU A C 1
ATOM 1157 O O . GLU A 1 148 ? -101.260 -39.657 110.621 1.00 55.72 148 GLU A O 1
ATOM 1162 N N . LYS A 1 149 ? -102.209 -40.762 108.909 1.00 54.78 149 LYS A N 1
ATOM 1163 C CA . LYS A 1 149 ? -100.972 -40.948 108.130 1.00 54.78 149 LYS A CA 1
ATOM 1164 C C . LYS A 1 149 ? -100.517 -39.679 107.403 1.00 54.78 149 LYS A C 1
ATOM 1166 O O . LYS A 1 149 ? -99.320 -39.496 107.217 1.00 54.78 149 LYS A O 1
ATOM 1171 N N . GLU A 1 150 ? -101.432 -38.775 107.056 1.00 51.91 150 GLU A N 1
ATOM 1172 C CA . GLU A 1 150 ? -101.097 -37.514 106.369 1.00 51.91 150 GLU A CA 1
ATOM 1173 C C . GLU A 1 150 ? -100.750 -36.373 107.346 1.00 51.91 150 GLU A C 1
ATOM 1175 O O . GLU A 1 150 ? -99.935 -35.504 107.040 1.00 51.91 150 GLU A O 1
ATOM 1180 N N . SER A 1 151 ? -101.274 -36.403 108.575 1.00 51.41 151 SER A N 1
ATOM 1181 C CA . SER A 1 151 ? -101.023 -35.363 109.587 1.00 51.41 151 SER A CA 1
ATOM 1182 C C . SER A 1 151 ? -99.689 -35.517 110.343 1.00 51.41 151 SER A C 1
ATOM 1184 O O . SER A 1 151 ? -99.169 -34.533 110.877 1.00 51.41 151 SER A O 1
ATOM 1186 N N . ALA A 1 152 ? -99.091 -36.715 110.353 1.00 57.97 152 ALA A N 1
ATOM 1187 C CA . ALA A 1 152 ? -97.770 -36.958 110.944 1.00 57.97 152 ALA A CA 1
ATOM 1188 C C . ALA A 1 152 ? -96.618 -36.436 110.061 1.00 57.97 152 ALA A C 1
ATOM 1190 O O . ALA A 1 152 ? -95.683 -35.824 110.579 1.00 57.97 152 ALA A O 1
ATOM 1191 N N . ALA A 1 153 ? -96.723 -36.587 108.734 1.00 51.25 153 ALA A N 1
ATOM 1192 C CA . ALA A 1 153 ? -95.752 -36.041 107.781 1.00 51.25 153 ALA A CA 1
ATOM 1193 C C . ALA A 1 153 ? -95.789 -34.499 107.743 1.00 51.25 153 ALA A C 1
ATOM 1195 O O . ALA A 1 153 ? -94.745 -33.848 107.715 1.00 51.25 153 ALA A O 1
ATOM 1196 N N . LEU A 1 154 ? -96.981 -33.897 107.861 1.00 51.28 154 LEU A N 1
ATOM 1197 C CA . LEU A 1 154 ? -97.138 -32.439 107.896 1.00 51.28 154 LEU A CA 1
ATOM 1198 C C . LEU A 1 154 ? -96.643 -31.810 109.217 1.00 51.28 154 LEU A C 1
ATOM 1200 O O . LEU A 1 154 ? -96.086 -30.715 109.207 1.00 51.28 154 LEU A O 1
ATOM 1204 N N . ARG A 1 155 ? -96.782 -32.505 110.360 1.00 57.50 155 ARG A N 1
ATOM 1205 C CA . ARG A 1 155 ? -96.240 -32.051 111.660 1.00 57.50 155 ARG A CA 1
ATOM 1206 C C . ARG A 1 155 ? -94.718 -32.089 111.727 1.00 57.50 155 ARG A C 1
ATOM 1208 O O . ARG A 1 155 ? -94.146 -31.260 112.428 1.00 57.50 155 ARG A O 1
ATOM 1215 N N . TRP A 1 156 ? -94.068 -33.011 111.018 1.00 55.25 156 TRP A N 1
ATOM 1216 C CA . TRP A 1 156 ? -92.607 -33.032 110.922 1.00 55.25 156 TRP A CA 1
ATOM 1217 C C . TRP A 1 156 ? -92.088 -31.804 110.154 1.00 55.25 156 TRP A C 1
ATOM 1219 O O . TRP A 1 156 ? -91.206 -31.110 110.653 1.00 55.25 156 TRP A O 1
ATOM 1229 N N . HIS A 1 157 ? -92.740 -31.440 109.042 1.00 49.72 157 HIS A N 1
ATOM 1230 C CA . HIS A 1 157 ? -92.421 -30.225 108.280 1.00 49.72 157 HIS A CA 1
ATOM 1231 C C . HIS A 1 157 ? -92.770 -28.917 109.019 1.00 49.72 157 HIS A C 1
ATOM 1233 O O . HIS A 1 157 ? -92.013 -27.953 108.934 1.00 49.72 157 HIS A O 1
ATOM 1239 N N . LEU A 1 158 ? -93.861 -28.862 109.798 1.00 48.84 158 LEU A N 1
ATOM 1240 C CA . LEU A 1 158 ? -94.211 -27.654 110.567 1.00 48.84 158 LEU A CA 1
ATOM 1241 C C . LEU A 1 158 ? -93.365 -27.460 111.840 1.00 48.84 158 LEU A C 1
ATOM 1243 O O . LEU A 1 158 ? -93.189 -26.330 112.296 1.00 48.84 158 LEU A O 1
ATOM 1247 N N . LYS A 1 159 ? -92.813 -28.530 112.429 1.00 47.97 159 LYS A N 1
ATOM 1248 C CA . LYS A 1 159 ? -92.011 -28.431 113.664 1.00 47.97 159 LYS A CA 1
ATOM 1249 C C . LYS A 1 159 ? -90.597 -27.879 113.428 1.00 47.97 159 LYS A C 1
ATOM 1251 O O . LYS A 1 159 ? -89.984 -27.413 114.381 1.00 47.97 159 LYS A O 1
ATOM 1256 N N . GLN A 1 160 ? -90.112 -27.863 112.184 1.00 49.66 160 GLN A N 1
ATOM 1257 C CA . GLN A 1 160 ? -88.848 -27.211 111.802 1.00 49.66 160 GLN A CA 1
ATOM 1258 C C . GLN A 1 160 ? -88.989 -25.730 111.416 1.00 49.66 160 GLN A C 1
ATOM 1260 O O . GLN A 1 160 ? -87.984 -25.037 111.348 1.00 49.66 160 GLN A O 1
ATOM 1265 N N . LEU A 1 161 ? -90.208 -25.225 111.202 1.00 50.28 161 LEU A N 1
ATOM 1266 C CA . LEU A 1 161 ? -90.435 -23.859 110.708 1.00 50.28 161 LEU A CA 1
ATOM 1267 C C . LEU A 1 161 ? -90.951 -22.870 111.765 1.00 50.28 161 LEU A C 1
ATOM 1269 O O . LEU A 1 161 ? -91.126 -21.700 111.441 1.00 50.28 161 LEU A O 1
ATOM 1273 N N . THR A 1 162 ? -91.207 -23.299 113.012 1.00 48.16 162 THR A N 1
ATOM 1274 C CA . THR A 1 162 ? -92.054 -22.497 113.922 1.00 48.16 162 THR A CA 1
ATOM 1275 C C . THR A 1 162 ? -91.494 -22.176 115.318 1.00 48.16 162 THR A C 1
ATOM 1277 O O . THR A 1 162 ? -92.259 -21.660 116.120 1.00 48.16 162 THR A O 1
ATOM 1280 N N . PHE A 1 163 ? -90.207 -22.386 115.643 1.00 50.31 163 PHE A N 1
ATOM 1281 C CA . PHE A 1 163 ? -89.616 -21.801 116.871 1.00 50.31 163 PHE A CA 1
ATOM 1282 C C . PHE A 1 163 ? -88.095 -21.544 116.761 1.00 50.31 163 PHE A C 1
ATOM 1284 O O . PHE A 1 163 ? -87.334 -22.511 116.725 1.00 50.31 163 PHE A O 1
ATOM 1291 N N . PRO A 1 164 ? -87.634 -20.275 116.772 1.00 46.44 164 PRO A N 1
ATOM 1292 C CA . PRO A 1 164 ? -86.220 -19.930 116.901 1.00 46.44 164 PRO A CA 1
ATOM 1293 C C . PRO A 1 164 ? -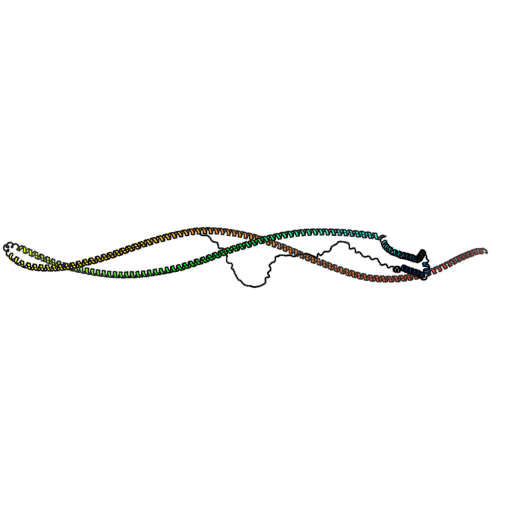85.789 -19.997 118.376 1.00 46.44 164 PRO A C 1
ATOM 1295 O O . PRO A 1 164 ? -86.414 -19.398 119.250 1.00 46.44 164 PRO A O 1
ATOM 1298 N N . THR A 1 165 ? -84.698 -20.706 118.662 1.00 52.25 165 THR A N 1
ATOM 1299 C CA . THR A 1 165 ? -83.968 -20.630 119.944 1.00 52.25 165 THR A CA 1
ATOM 1300 C C . THR A 1 165 ? -82.582 -20.045 119.686 1.00 52.25 165 THR A C 1
ATOM 1302 O O . THR A 1 165 ? -82.006 -20.304 118.633 1.00 52.25 165 THR A O 1
ATOM 1305 N N . GLU A 1 166 ? -82.057 -19.268 120.636 1.00 54.75 166 GLU A N 1
ATOM 1306 C CA . GLU A 1 166 ? -80.904 -18.335 120.592 1.00 54.75 166 GLU A CA 1
ATOM 1307 C C . GLU A 1 166 ? -79.582 -18.812 119.927 1.00 54.75 166 GLU A C 1
ATOM 1309 O O . GLU A 1 166 ? -78.653 -18.025 119.756 1.00 54.75 166 GLU A O 1
ATOM 1314 N N . ALA A 1 167 ? -79.490 -20.060 119.462 1.00 52.84 167 ALA A N 1
ATOM 1315 C CA . ALA A 1 167 ? -78.418 -20.574 118.608 1.00 52.84 167 ALA A CA 1
ATOM 1316 C C . ALA A 1 167 ? -78.479 -20.083 117.138 1.00 52.84 167 ALA A C 1
ATOM 1318 O O . ALA A 1 167 ? -77.476 -20.182 116.424 1.00 52.84 167 ALA A O 1
ATOM 1319 N N . GLU A 1 168 ? -79.614 -19.543 116.672 1.00 45.84 168 GLU A N 1
ATOM 1320 C CA . GLU A 1 168 ? -79.762 -19.020 115.300 1.00 45.84 168 GLU A CA 1
ATOM 1321 C C . GLU A 1 168 ? -79.267 -17.574 115.129 1.00 45.84 168 GLU A C 1
ATOM 1323 O O . GLU A 1 168 ? -78.760 -17.231 114.061 1.00 45.84 168 GLU A O 1
ATOM 1328 N N . SER A 1 169 ? -79.266 -16.751 116.182 1.00 50.28 169 SER A N 1
ATOM 1329 C CA . SER A 1 169 ? -78.733 -15.376 116.147 1.00 50.28 169 SER A CA 1
ATOM 1330 C C . SER A 1 169 ? -77.222 -15.351 115.858 1.00 50.28 169 SER A C 1
ATOM 1332 O O . SER A 1 169 ? -76.729 -14.516 115.100 1.00 50.28 169 SER A O 1
ATOM 1334 N N . ALA A 1 170 ? -76.480 -16.326 116.397 1.00 54.09 170 ALA A N 1
ATOM 1335 C CA . ALA A 1 170 ? -75.044 -16.482 116.155 1.00 54.09 170 ALA A CA 1
ATOM 1336 C C . ALA A 1 170 ? -74.721 -17.059 114.759 1.00 54.09 170 ALA A C 1
ATOM 1338 O O . ALA A 1 170 ? -73.648 -16.789 114.213 1.00 54.09 170 ALA A O 1
ATOM 1339 N N . ARG A 1 171 ? -75.638 -17.829 114.151 1.00 53.56 171 ARG A N 1
ATOM 1340 C CA . ARG A 1 171 ? -75.499 -18.310 112.763 1.00 53.56 171 ARG A CA 1
ATOM 1341 C C . ARG A 1 171 ? -75.889 -17.243 111.746 1.00 53.56 171 ARG A C 1
ATOM 1343 O O . ARG A 1 171 ? -75.200 -17.123 110.742 1.00 53.56 171 ARG A O 1
ATOM 1350 N N . ALA A 1 172 ? -76.902 -16.425 112.026 1.00 55.56 172 ALA A N 1
ATOM 1351 C CA . ALA A 1 172 ? -77.284 -15.302 111.172 1.00 55.56 172 ALA A CA 1
ATOM 1352 C C . ALA A 1 172 ? -76.154 -14.264 111.040 1.00 55.56 172 ALA A C 1
ATOM 1354 O O . ALA A 1 172 ? -75.882 -13.815 109.931 1.00 55.56 172 ALA A O 1
ATOM 1355 N N . SER A 1 173 ? -75.426 -13.952 112.123 1.00 59.75 173 SER A N 1
ATOM 1356 C CA . SER A 1 173 ? -74.231 -13.089 112.056 1.00 59.75 173 SER A CA 1
ATOM 1357 C C . SER A 1 173 ? -73.115 -13.720 111.222 1.00 59.75 173 SER A C 1
ATOM 1359 O O . SER A 1 173 ? -72.612 -13.079 110.310 1.00 59.75 173 SER A O 1
ATOM 1361 N N . LYS A 1 174 ? -72.770 -14.996 111.457 1.00 59.44 174 LYS A N 1
ATOM 1362 C CA . LYS A 1 174 ? -71.701 -15.677 110.702 1.00 59.44 174 LYS A CA 1
ATOM 1363 C C . LYS A 1 174 ? -72.020 -15.854 109.219 1.00 59.44 174 LYS A C 1
ATOM 1365 O O . LYS A 1 174 ? -71.116 -15.759 108.400 1.00 59.44 174 LYS A O 1
ATOM 1370 N N . VAL A 1 175 ? -73.280 -16.099 108.865 1.00 60.78 175 VAL A N 1
ATOM 1371 C CA . VAL A 1 175 ? -73.721 -16.182 107.464 1.00 60.78 175 VAL A CA 1
ATOM 1372 C C . VAL A 1 175 ? -73.772 -14.793 106.826 1.00 60.78 175 VAL A C 1
ATOM 1374 O O . VAL A 1 175 ? -73.387 -14.658 105.673 1.00 60.78 175 VAL A O 1
ATOM 1377 N N . THR A 1 176 ? -74.161 -13.748 107.562 1.00 70.88 176 THR A N 1
ATOM 1378 C CA . THR A 1 176 ? -74.137 -12.366 107.048 1.00 70.88 176 THR A CA 1
ATOM 1379 C C . THR A 1 176 ? -72.704 -11.867 106.846 1.00 70.88 176 THR A C 1
ATOM 1381 O O . THR A 1 176 ? -72.423 -11.264 105.815 1.00 70.88 176 THR A O 1
ATOM 1384 N N . ASP A 1 177 ? -71.783 -12.178 107.760 1.00 72.44 177 ASP A N 1
ATOM 1385 C CA . ASP A 1 177 ? -70.356 -11.866 107.617 1.00 72.44 177 ASP A CA 1
ATOM 1386 C C . ASP A 1 177 ? -69.710 -12.689 106.492 1.00 72.44 177 ASP A C 1
ATOM 1388 O O . ASP A 1 177 ? -68.947 -12.148 105.695 1.00 72.44 177 ASP A O 1
ATOM 1392 N N . ALA A 1 178 ? -70.069 -13.972 106.354 1.00 71.81 178 ALA A N 1
ATOM 1393 C CA . ALA A 1 178 ? -69.613 -14.809 105.245 1.00 71.81 178 ALA A CA 1
ATOM 1394 C C . ALA A 1 178 ? -70.122 -14.292 103.894 1.00 71.81 178 ALA A C 1
ATOM 1396 O O . ALA A 1 178 ? -69.326 -14.141 102.978 1.00 71.81 178 ALA A O 1
ATOM 1397 N N . LEU A 1 179 ? -71.408 -13.946 103.772 1.00 69.69 179 LEU A N 1
ATOM 1398 C CA . LEU A 1 179 ? -71.977 -13.370 102.550 1.00 69.69 179 LEU A CA 1
ATOM 1399 C C . LEU A 1 179 ? -71.402 -11.983 102.242 1.00 69.69 179 LEU A C 1
ATOM 1401 O O . LEU A 1 179 ? -71.224 -11.647 101.075 1.00 69.69 179 LEU A O 1
ATOM 1405 N N . ARG A 1 180 ? -71.080 -11.179 103.263 1.00 75.25 180 ARG A N 1
ATOM 1406 C CA . ARG A 1 180 ? -70.465 -9.858 103.077 1.00 75.25 180 ARG A CA 1
ATOM 1407 C C . ARG A 1 180 ? -69.012 -9.963 102.620 1.00 75.25 180 ARG A C 1
ATOM 1409 O O . ARG A 1 180 ? -68.627 -9.216 101.725 1.00 75.25 180 ARG A O 1
ATOM 1416 N N . ASN A 1 181 ? -68.254 -10.923 103.148 1.00 77.31 181 ASN A N 1
ATOM 1417 C CA . ASN A 1 181 ? -66.917 -11.247 102.647 1.00 77.31 181 ASN A CA 1
ATOM 1418 C C . ASN A 1 181 ? -66.977 -11.841 101.235 1.00 77.31 181 ASN A C 1
ATOM 1420 O O . ASN A 1 181 ? -66.232 -11.408 100.370 1.00 77.31 181 ASN A O 1
ATOM 1424 N N . GLN A 1 182 ? -67.920 -12.743 100.953 1.00 73.06 182 GLN A N 1
ATOM 1425 C CA . GLN A 1 182 ? -68.068 -13.339 99.623 1.00 73.06 182 GLN A CA 1
ATOM 1426 C C . GLN A 1 182 ? -68.497 -12.309 98.569 1.00 73.06 182 GLN A C 1
ATOM 1428 O O . GLN A 1 182 ? -68.031 -12.368 97.437 1.00 73.06 182 GLN A O 1
ATOM 1433 N N . ALA A 1 183 ? -69.344 -11.337 98.931 1.00 77.75 183 ALA A N 1
ATOM 1434 C CA . ALA A 1 183 ? -69.713 -10.219 98.063 1.00 77.75 183 ALA A CA 1
ATOM 1435 C C . ALA A 1 183 ? -68.548 -9.239 97.846 1.00 77.75 183 ALA A C 1
ATOM 1437 O O . ALA A 1 183 ? -68.394 -8.712 96.744 1.00 77.75 183 ALA A O 1
ATOM 1438 N N . TYR A 1 184 ? -67.721 -9.012 98.870 1.00 82.50 184 TYR A N 1
ATOM 1439 C CA . TYR A 1 184 ? -66.499 -8.217 98.754 1.00 82.50 184 TYR A CA 1
ATOM 1440 C C . TYR A 1 184 ? -65.476 -8.903 97.835 1.00 82.50 184 TYR A C 1
ATOM 1442 O O . TYR A 1 184 ? -65.035 -8.291 96.865 1.00 82.50 184 TYR A O 1
ATOM 1450 N N . ASP A 1 185 ? -65.213 -10.196 98.036 1.00 80.81 185 ASP A N 1
ATOM 1451 C CA . ASP A 1 185 ? -64.315 -10.993 97.195 1.00 80.81 185 ASP A CA 1
ATOM 1452 C C . ASP A 1 185 ? -64.825 -11.095 95.747 1.00 80.81 185 ASP A C 1
ATOM 1454 O O . ASP A 1 185 ? -64.037 -10.984 94.811 1.00 80.81 185 ASP A O 1
ATOM 1458 N N . LEU A 1 186 ? -66.144 -11.224 95.526 1.00 75.75 186 LEU A N 1
ATOM 1459 C CA . LEU A 1 186 ? -66.730 -11.182 94.176 1.00 75.75 186 LEU A CA 1
ATOM 1460 C C . LEU A 1 186 ? -66.591 -9.810 93.509 1.00 75.75 186 LEU A C 1
ATOM 1462 O O . LEU A 1 186 ? -66.453 -9.742 92.286 1.00 75.75 186 LEU A O 1
ATOM 1466 N N . THR A 1 187 ? -66.669 -8.730 94.289 1.00 81.19 187 THR A N 1
ATOM 1467 C CA . THR A 1 187 ? -66.523 -7.360 93.780 1.00 81.19 187 THR A CA 1
ATOM 1468 C C . THR A 1 187 ? -65.076 -7.115 93.370 1.00 81.19 187 THR A C 1
ATOM 1470 O O . THR A 1 187 ? -64.841 -6.695 92.241 1.00 81.19 187 THR A O 1
ATOM 1473 N N . CYS A 1 188 ? -64.113 -7.492 94.214 1.00 80.75 188 CYS A N 1
ATOM 1474 C CA . CYS A 1 188 ? -62.691 -7.418 93.883 1.00 80.75 188 CYS A CA 1
ATOM 1475 C C . CYS A 1 188 ? -62.328 -8.324 92.695 1.00 80.75 188 CYS A C 1
ATOM 1477 O O . CYS A 1 188 ? -61.643 -7.883 91.777 1.00 80.75 188 CYS A O 1
ATOM 1479 N N . ALA A 1 189 ? -62.844 -9.557 92.645 1.00 81.06 189 ALA A N 1
ATOM 1480 C CA . ALA A 1 189 ? -62.634 -10.452 91.507 1.00 81.06 189 ALA A CA 1
ATOM 1481 C C . ALA A 1 189 ? -63.280 -9.918 90.216 1.00 81.06 189 ALA A C 1
ATOM 1483 O O . ALA A 1 189 ? -62.713 -10.074 89.138 1.00 81.06 189 ALA A O 1
ATOM 1484 N N . SER A 1 190 ? -64.444 -9.263 90.299 1.00 79.88 190 SER A N 1
ATOM 1485 C CA . SER A 1 190 ? -65.080 -8.626 89.137 1.00 79.88 190 SER A CA 1
ATOM 1486 C C . SER A 1 190 ? -64.318 -7.393 88.662 1.00 79.88 190 SER A C 1
ATOM 1488 O O . SER A 1 190 ? -64.193 -7.205 87.454 1.00 79.88 190 SER A O 1
ATOM 1490 N N . GLU A 1 191 ? -63.788 -6.574 89.573 1.00 85.06 191 GLU A N 1
ATOM 1491 C CA . GLU A 1 191 ? -62.912 -5.451 89.222 1.00 85.06 191 GLU A CA 1
ATOM 1492 C C . GLU A 1 191 ? -61.634 -5.944 88.542 1.00 85.06 191 GLU A C 1
ATOM 1494 O O . GLU A 1 191 ? -61.302 -5.458 87.464 1.00 85.06 191 GLU A O 1
ATOM 1499 N N . GLU A 1 192 ? -60.986 -6.979 89.077 1.00 81.75 192 GLU A N 1
ATOM 1500 C CA . GLU A 1 192 ? -59.781 -7.563 88.482 1.00 81.75 192 GLU A CA 1
ATOM 1501 C C . GLU A 1 192 ? -60.057 -8.220 87.117 1.00 81.75 192 GLU A C 1
ATOM 1503 O O . GLU A 1 192 ? -59.276 -8.075 86.171 1.00 81.75 192 GLU A O 1
ATOM 1508 N N . VAL A 1 193 ? -61.195 -8.906 86.960 1.00 81.62 193 VAL A N 1
ATOM 1509 C CA . VAL A 1 193 ? -61.640 -9.440 85.661 1.00 81.62 193 VAL A CA 1
ATOM 1510 C C . VAL A 1 193 ? -61.947 -8.308 84.681 1.00 81.62 193 VAL A C 1
ATOM 1512 O O . VAL A 1 193 ? -61.584 -8.410 83.509 1.00 81.62 193 VAL A O 1
ATOM 1515 N N . SER A 1 194 ? -62.571 -7.221 85.136 1.00 84.75 194 SER A N 1
ATOM 1516 C CA . SER A 1 194 ? -62.861 -6.056 84.300 1.00 84.75 194 SER A CA 1
ATOM 1517 C C . SER A 1 194 ? -61.575 -5.366 83.851 1.00 84.75 194 SER A C 1
ATOM 1519 O O . SER A 1 194 ? -61.441 -5.029 82.677 1.00 84.75 194 SER A O 1
ATOM 1521 N N . GLU A 1 195 ? -60.603 -5.205 84.745 1.00 86.94 195 GLU A N 1
ATOM 1522 C CA . GLU A 1 195 ? -59.315 -4.584 84.444 1.00 86.94 195 GLU A CA 1
ATOM 1523 C C . GLU A 1 195 ? -58.503 -5.435 83.455 1.00 86.94 195 GLU A C 1
ATOM 1525 O O . GLU A 1 195 ? -58.021 -4.929 82.436 1.00 86.94 195 GLU A O 1
ATOM 1530 N N . ARG A 1 196 ? -58.460 -6.760 83.658 1.00 80.50 196 ARG A N 1
ATOM 1531 C CA . ARG A 1 196 ? -57.842 -7.705 82.711 1.00 80.50 196 ARG A CA 1
ATOM 1532 C C . ARG A 1 196 ? -58.559 -7.739 81.361 1.00 80.50 196 ARG A C 1
ATOM 1534 O O . ARG A 1 196 ? -57.897 -7.782 80.324 1.00 80.50 196 ARG A O 1
ATOM 1541 N N . ALA A 1 197 ? -59.890 -7.676 81.337 1.00 81.38 197 ALA A N 1
ATOM 1542 C CA . ALA A 1 197 ? -60.662 -7.608 80.097 1.00 81.38 197 ALA A CA 1
ATOM 1543 C C . ALA A 1 197 ? -60.419 -6.290 79.341 1.00 81.38 197 ALA A C 1
ATOM 1545 O O . ALA A 1 197 ? -60.327 -6.294 78.110 1.00 81.38 197 ALA A O 1
ATOM 1546 N N . GLN A 1 198 ? -60.259 -5.175 80.061 1.00 86.38 198 GLN A N 1
ATOM 1547 C CA . GLN A 1 198 ? -59.909 -3.872 79.493 1.00 86.38 198 GLN A CA 1
ATOM 1548 C C . GLN A 1 198 ? -58.503 -3.905 78.877 1.00 86.38 198 GLN A C 1
ATOM 1550 O O . GLN A 1 198 ? -58.314 -3.472 77.738 1.00 86.38 198 GLN A O 1
ATOM 1555 N N . ALA A 1 199 ? -57.532 -4.475 79.597 1.00 84.19 199 ALA A N 1
ATOM 1556 C CA . ALA A 1 199 ? -56.163 -4.647 79.124 1.00 84.19 199 ALA A CA 1
ATOM 1557 C C . ALA A 1 199 ? -56.109 -5.540 77.874 1.00 84.19 199 ALA A C 1
ATOM 1559 O O . ALA A 1 199 ? -55.514 -5.147 76.872 1.00 84.19 199 ALA A O 1
ATOM 1560 N N . ALA A 1 200 ? -56.806 -6.682 77.881 1.00 78.75 200 ALA A N 1
ATOM 1561 C CA . ALA A 1 200 ? -56.904 -7.575 76.727 1.00 78.75 200 ALA A CA 1
ATOM 1562 C C . ALA A 1 200 ? -57.564 -6.893 75.516 1.00 78.75 200 ALA A C 1
ATOM 1564 O O . ALA A 1 200 ? -57.058 -6.991 74.398 1.00 78.75 200 ALA A O 1
ATOM 1565 N N . ARG A 1 201 ? -58.654 -6.139 75.725 1.00 84.62 201 ARG A N 1
ATOM 1566 C CA . ARG A 1 201 ? -59.297 -5.350 74.660 1.00 84.62 201 ARG A CA 1
ATOM 1567 C C . ARG A 1 201 ? -58.356 -4.316 74.061 1.00 84.62 201 ARG A C 1
ATOM 1569 O O . ARG A 1 201 ? -58.332 -4.169 72.841 1.00 84.62 201 ARG A O 1
ATOM 1576 N N . ASN A 1 202 ? -57.596 -3.608 74.891 1.00 88.12 202 ASN A N 1
ATOM 1577 C CA . ASN A 1 202 ? -56.632 -2.621 74.416 1.00 88.12 202 ASN A CA 1
ATOM 1578 C C . ASN A 1 202 ? -55.508 -3.290 73.615 1.00 88.12 202 ASN A C 1
ATOM 1580 O O . ASN A 1 202 ? -55.196 -2.826 72.525 1.00 88.12 202 ASN A O 1
ATOM 1584 N N . LEU A 1 203 ? -54.979 -4.418 74.091 1.00 88.69 203 LEU A N 1
ATOM 1585 C CA . LEU A 1 203 ? -53.910 -5.167 73.423 1.00 88.69 203 LEU A CA 1
ATOM 1586 C C . LEU A 1 203 ? -54.356 -5.704 72.052 1.00 88.69 203 LEU A C 1
ATOM 1588 O O . LEU A 1 203 ? -53.651 -5.517 71.062 1.00 88.69 203 LEU A O 1
ATOM 1592 N N . ILE A 1 204 ? -55.567 -6.265 71.964 1.00 84.75 204 ILE A N 1
ATOM 1593 C CA . ILE A 1 204 ? -56.176 -6.697 70.694 1.00 84.75 204 ILE A CA 1
ATOM 1594 C C . ILE A 1 204 ? -56.363 -5.506 69.749 1.00 84.75 204 ILE A C 1
ATOM 1596 O O . ILE A 1 204 ? -56.102 -5.614 68.550 1.00 84.75 204 ILE A O 1
ATOM 1600 N N . ARG A 1 205 ? -56.804 -4.354 70.265 1.00 87.06 205 ARG A N 1
ATOM 1601 C CA . ARG A 1 205 ? -57.027 -3.153 69.451 1.00 87.06 205 ARG A CA 1
ATOM 1602 C C . ARG A 1 205 ? -55.718 -2.612 68.877 1.00 87.06 205 ARG A C 1
ATOM 1604 O O . ARG A 1 205 ? -55.688 -2.273 67.696 1.00 87.06 205 ARG A O 1
ATOM 1611 N N . THR A 1 206 ? -54.652 -2.600 69.675 1.00 89.00 206 THR A N 1
ATOM 1612 C CA . THR A 1 206 ? -53.303 -2.220 69.236 1.00 89.00 206 THR A CA 1
ATOM 1613 C C . THR A 1 206 ? -52.762 -3.209 68.205 1.00 89.00 206 THR A C 1
ATOM 1615 O O . THR A 1 206 ? -52.418 -2.796 67.104 1.00 89.00 206 THR A O 1
ATOM 1618 N N . GLN A 1 207 ? -52.815 -4.519 68.476 1.00 85.50 207 GLN A N 1
ATOM 1619 C CA . GLN A 1 207 ? -52.374 -5.543 67.518 1.00 85.50 207 GLN A CA 1
ATOM 1620 C C . GLN A 1 207 ? -53.138 -5.483 66.190 1.00 85.50 207 GLN A C 1
ATOM 1622 O O . GLN A 1 207 ? -52.545 -5.651 65.128 1.00 85.50 207 GLN A O 1
ATOM 1627 N N . THR A 1 208 ? -54.445 -5.214 66.225 1.00 87.88 208 THR A N 1
ATOM 1628 C CA . THR A 1 208 ? -55.261 -5.077 65.010 1.00 87.88 208 THR A CA 1
ATOM 1629 C C . THR A 1 208 ? -54.873 -3.828 64.214 1.00 87.88 208 THR A C 1
ATOM 1631 O O . THR A 1 208 ? -54.842 -3.869 62.984 1.00 87.88 208 THR A O 1
ATOM 1634 N N . ALA A 1 209 ? -54.556 -2.721 64.894 1.00 87.94 209 ALA A N 1
ATOM 1635 C CA . ALA A 1 209 ? -54.089 -1.494 64.252 1.00 87.94 209 ALA A CA 1
ATOM 1636 C C . ALA A 1 209 ? -52.698 -1.669 63.615 1.00 87.94 209 ALA A C 1
ATOM 1638 O O . ALA A 1 209 ? -52.491 -1.242 62.474 1.00 87.94 209 ALA A O 1
ATOM 1639 N N . ASP A 1 210 ? -51.784 -2.356 64.301 1.00 87.25 210 ASP A N 1
ATOM 1640 C CA . ASP A 1 210 ? -50.445 -2.662 63.793 1.00 87.25 210 ASP A CA 1
ATOM 1641 C C . ASP A 1 210 ? -50.514 -3.619 62.594 1.00 87.25 210 ASP A C 1
ATOM 1643 O O . ASP A 1 210 ? -49.887 -3.366 61.564 1.00 87.25 210 ASP A O 1
ATOM 1647 N N . LEU A 1 211 ? -51.361 -4.655 62.658 1.00 84.31 211 LEU A N 1
ATOM 1648 C CA . LEU A 1 211 ? -51.610 -5.576 61.541 1.00 84.31 211 LEU A CA 1
ATOM 1649 C C . LEU A 1 211 ? -52.225 -4.879 60.326 1.00 84.31 211 LEU A C 1
ATOM 1651 O O . LEU A 1 211 ? -51.794 -5.124 59.200 1.00 84.31 211 LEU A O 1
ATOM 1655 N N . LEU A 1 212 ? -53.206 -3.993 60.526 1.00 87.31 212 LEU A N 1
ATOM 1656 C CA . LEU A 1 212 ? -53.793 -3.205 59.437 1.00 87.31 212 LEU A CA 1
ATOM 1657 C C . LEU A 1 212 ? -52.751 -2.305 58.775 1.00 87.31 212 LEU A C 1
ATOM 1659 O O . LEU A 1 212 ? -52.755 -2.167 57.554 1.00 87.31 212 LEU A O 1
ATOM 1663 N N . THR A 1 213 ? -51.856 -1.710 59.562 1.00 88.69 213 THR A N 1
ATOM 1664 C CA . THR A 1 213 ? -50.793 -0.834 59.056 1.00 88.69 213 THR A CA 1
ATOM 1665 C C . THR A 1 213 ? -49.739 -1.632 58.292 1.00 88.69 213 THR A C 1
ATOM 1667 O O . THR A 1 213 ? -49.410 -1.277 57.160 1.00 88.69 213 THR A O 1
ATOM 1670 N N . ALA A 1 214 ? -49.284 -2.757 58.846 1.00 84.69 214 ALA A N 1
ATOM 1671 C CA . ALA A 1 214 ? -48.358 -3.670 58.182 1.00 84.69 214 ALA A CA 1
ATOM 1672 C C . ALA A 1 214 ? -48.951 -4.246 56.886 1.00 84.69 214 ALA A C 1
ATOM 1674 O O . ALA A 1 214 ? -48.283 -4.261 55.856 1.00 84.69 214 ALA A O 1
ATOM 1675 N N . SER A 1 215 ? -50.225 -4.648 56.893 1.00 86.50 215 SER A N 1
ATOM 1676 C CA . SER A 1 215 ? -50.926 -5.135 55.700 1.00 86.50 215 SER A CA 1
ATOM 1677 C C . SER A 1 215 ? -51.021 -4.062 54.614 1.00 86.50 215 SER A C 1
ATOM 1679 O O . SER A 1 215 ? -50.763 -4.348 53.444 1.00 86.50 215 SER A O 1
ATOM 1681 N N . ARG A 1 216 ? -51.314 -2.810 54.990 1.00 88.25 216 ARG A N 1
ATOM 1682 C CA . ARG A 1 216 ? -51.353 -1.685 54.046 1.00 88.25 216 ARG A CA 1
ATOM 1683 C C . ARG A 1 216 ? -49.971 -1.407 53.446 1.00 88.25 216 ARG A C 1
ATOM 1685 O O . ARG A 1 216 ? -49.865 -1.198 52.242 1.00 88.25 216 ARG A O 1
ATOM 1692 N N . GLN A 1 217 ? -48.919 -1.477 54.262 1.00 88.12 217 GLN A N 1
ATOM 1693 C CA . GLN A 1 217 ? -47.532 -1.323 53.818 1.00 88.12 217 GLN A CA 1
ATOM 1694 C C . GLN A 1 217 ? -47.109 -2.439 52.853 1.00 88.12 217 GLN A C 1
ATOM 1696 O O . GLN A 1 217 ? -46.484 -2.167 51.830 1.00 88.12 217 GLN A O 1
ATOM 1701 N N . VAL A 1 218 ? -47.473 -3.689 53.148 1.00 85.81 218 VAL A N 1
ATOM 1702 C CA . VAL A 1 218 ? -47.210 -4.836 52.267 1.00 85.81 218 VAL A CA 1
ATOM 1703 C C . VAL A 1 218 ? -47.940 -4.675 50.934 1.00 85.81 218 VAL A C 1
ATOM 1705 O O . VAL A 1 218 ? -47.332 -4.913 49.895 1.00 85.81 218 VAL A O 1
ATOM 1708 N N . SER A 1 219 ? -49.192 -4.208 50.941 1.00 89.06 219 SER A N 1
ATOM 1709 C CA . SER A 1 219 ? -49.951 -3.959 49.709 1.00 89.06 219 SER A CA 1
ATOM 1710 C C . SER A 1 219 ? -49.301 -2.875 48.845 1.00 89.06 219 SER A C 1
ATOM 1712 O O . SER A 1 219 ? -49.076 -3.092 47.661 1.00 89.06 219 SER A O 1
ATOM 1714 N N . LEU A 1 220 ? -48.907 -1.746 49.445 1.00 90.06 220 LEU A N 1
ATOM 1715 C CA . LEU A 1 220 ? -48.217 -0.666 48.727 1.00 90.06 220 LEU A CA 1
ATOM 1716 C C . LEU A 1 220 ? -46.872 -1.124 48.149 1.00 90.06 220 LEU A C 1
ATOM 1718 O O . LEU A 1 220 ? -46.533 -0.799 47.009 1.00 90.06 220 LEU A O 1
ATOM 1722 N N . ASN A 1 221 ? -46.107 -1.906 48.911 1.00 88.69 221 ASN A N 1
ATOM 1723 C CA . ASN A 1 221 ? -44.845 -2.463 48.436 1.00 88.69 221 ASN A CA 1
ATOM 1724 C C . ASN A 1 221 ? -45.061 -3.465 47.286 1.00 88.69 221 ASN A C 1
ATOM 1726 O O . ASN A 1 221 ? -44.275 -3.467 46.340 1.00 88.69 221 ASN A O 1
ATOM 1730 N N . ALA A 1 222 ? -46.120 -4.281 47.336 1.00 88.19 222 ALA A N 1
ATOM 1731 C CA . ALA A 1 222 ? -46.472 -5.232 46.280 1.00 88.19 222 ALA A CA 1
ATOM 1732 C C . ALA A 1 222 ? -46.914 -4.535 44.982 1.00 88.19 222 ALA A C 1
ATOM 1734 O O . ALA A 1 222 ? -46.494 -4.946 43.896 1.00 88.19 222 ALA A O 1
ATOM 1735 N N . ASP A 1 223 ? -47.681 -3.448 45.086 1.00 90.69 223 ASP A N 1
ATOM 1736 C CA . ASP A 1 223 ? -48.071 -2.623 43.937 1.00 90.69 223 ASP A CA 1
ATOM 1737 C C . ASP A 1 223 ? -46.844 -1.953 43.306 1.00 90.69 223 ASP A C 1
ATOM 1739 O O . ASP A 1 223 ? -46.641 -2.005 42.093 1.00 90.69 223 ASP A O 1
ATOM 1743 N N . THR A 1 224 ? -45.957 -1.401 44.139 1.00 90.44 224 THR A N 1
ATOM 1744 C CA . THR A 1 224 ? -44.719 -0.757 43.674 1.00 90.44 224 THR A CA 1
ATOM 1745 C C . THR A 1 224 ? -43.772 -1.763 43.013 1.00 90.44 224 THR A C 1
ATOM 1747 O O . THR A 1 224 ? -43.130 -1.452 42.008 1.00 90.44 224 THR A O 1
ATOM 1750 N N . ALA A 1 225 ? -43.674 -2.980 43.556 1.00 85.50 225 ALA A N 1
ATOM 1751 C CA . ALA A 1 225 ? -42.889 -4.057 42.962 1.00 85.50 225 ALA A CA 1
ATOM 1752 C C . ALA A 1 225 ? -43.488 -4.525 41.628 1.00 85.50 225 ALA A C 1
ATOM 1754 O O . ALA A 1 225 ? -42.743 -4.703 40.666 1.00 85.50 225 ALA A O 1
ATOM 1755 N N . SER A 1 226 ? -44.816 -4.660 41.546 1.00 88.12 226 SER A N 1
ATOM 1756 C CA . SER A 1 226 ? -45.508 -5.021 40.303 1.00 88.12 226 SER A CA 1
ATOM 1757 C C . SER A 1 226 ? -45.294 -3.976 39.213 1.00 88.12 226 SER A C 1
ATOM 1759 O O . SER A 1 226 ? -44.981 -4.337 38.081 1.00 88.12 226 SER A O 1
ATOM 1761 N N . GLU A 1 227 ? -45.375 -2.687 39.550 1.00 91.00 227 GLU A N 1
ATOM 1762 C CA . GLU A 1 227 ? -45.152 -1.617 38.575 1.00 91.00 227 GLU A CA 1
ATOM 1763 C C . GLU A 1 227 ? -43.690 -1.559 38.114 1.00 91.00 227 GLU A C 1
ATOM 1765 O O . GLU A 1 227 ? -43.427 -1.459 36.917 1.00 91.00 227 GLU A O 1
ATOM 1770 N N . LYS A 1 228 ? -42.719 -1.730 39.025 1.00 88.00 228 LYS A N 1
ATOM 1771 C CA . LYS A 1 228 ? -41.298 -1.817 38.647 1.00 88.00 228 LYS A CA 1
ATOM 1772 C C . LYS A 1 228 ? -40.994 -3.024 37.762 1.00 88.00 228 LYS A C 1
ATOM 1774 O O . LYS A 1 228 ? -40.218 -2.892 36.820 1.00 88.00 228 LYS A O 1
ATOM 1779 N N . LEU A 1 229 ? -41.592 -4.184 38.044 1.00 86.88 229 LEU A N 1
ATOM 1780 C CA . LEU A 1 229 ? -41.442 -5.380 37.209 1.00 86.88 229 LEU A CA 1
ATOM 1781 C C . LEU A 1 229 ? -42.081 -5.185 35.831 1.00 86.88 229 LEU A C 1
ATOM 1783 O O . LEU A 1 229 ? -41.497 -5.594 34.830 1.00 86.88 229 LEU A O 1
ATOM 1787 N N . ARG A 1 230 ? -43.242 -4.521 35.761 1.00 90.31 230 ARG A N 1
ATOM 1788 C CA . ARG A 1 230 ? -43.895 -4.167 34.495 1.00 90.31 230 ARG A CA 1
ATOM 1789 C C . ARG A 1 230 ? -43.015 -3.240 33.662 1.00 90.31 230 ARG A C 1
ATOM 1791 O O . ARG A 1 230 ? -42.789 -3.518 32.488 1.00 90.31 230 ARG A O 1
ATOM 1798 N N . GLN A 1 231 ? -42.463 -2.204 34.288 1.00 90.75 231 GLN A N 1
ATOM 1799 C CA . GLN A 1 231 ? -41.588 -1.233 33.638 1.00 90.75 231 GLN A CA 1
ATOM 1800 C C . GLN A 1 231 ? -40.272 -1.871 33.164 1.00 90.75 231 GLN A C 1
ATOM 1802 O O . GLN A 1 231 ? -39.872 -1.674 32.022 1.00 90.75 231 GLN A O 1
ATOM 1807 N N . GLN A 1 232 ? -39.648 -2.724 33.986 1.00 89.44 232 GLN A N 1
ATOM 1808 C CA . GLN A 1 232 ? -38.476 -3.502 33.570 1.00 89.44 232 GLN A CA 1
ATOM 1809 C C . GLN A 1 232 ? -38.786 -4.464 32.419 1.00 89.44 232 GLN A C 1
ATOM 1811 O O . GLN A 1 232 ? -37.956 -4.629 31.528 1.00 89.44 232 GLN A O 1
ATOM 1816 N N . GLY A 1 233 ? -39.964 -5.094 32.415 1.00 90.38 233 GLY A N 1
ATOM 1817 C CA . GLY A 1 233 ? -40.404 -5.946 31.312 1.00 90.38 233 GLY A CA 1
ATOM 1818 C C . GLY A 1 233 ? -40.550 -5.168 30.003 1.00 90.38 233 GLY A C 1
ATOM 1819 O O . GLY A 1 233 ? -40.092 -5.628 28.960 1.00 90.38 233 GLY A O 1
ATOM 1820 N N . GLU A 1 234 ? -41.128 -3.970 30.063 1.00 92.00 234 GLU A N 1
ATOM 1821 C CA . GLU A 1 234 ? -41.316 -3.090 28.906 1.00 92.00 234 GLU A CA 1
ATOM 1822 C C . GLU A 1 234 ? -39.975 -2.567 28.358 1.00 92.00 234 GLU A C 1
ATOM 1824 O O . GLU A 1 234 ? -39.725 -2.632 27.151 1.00 92.00 234 GLU A O 1
ATOM 1829 N N . ASP A 1 235 ? -39.052 -2.172 29.241 1.00 91.81 235 ASP A N 1
ATOM 1830 C CA . ASP A 1 235 ? -37.690 -1.773 28.868 1.00 91.81 235 ASP A CA 1
ATOM 1831 C C . ASP A 1 235 ? -36.901 -2.926 28.227 1.00 91.81 235 ASP A C 1
ATOM 1833 O O . ASP A 1 235 ? -36.166 -2.717 27.255 1.00 91.81 235 ASP A O 1
ATOM 1837 N N . LEU A 1 236 ? -37.062 -4.153 28.737 1.00 88.81 236 LEU A N 1
ATOM 1838 C CA . LEU A 1 236 ? -36.394 -5.344 28.210 1.00 88.81 236 LEU A CA 1
ATOM 1839 C C . LEU A 1 236 ? -36.917 -5.725 26.818 1.00 88.81 236 LEU A C 1
ATOM 1841 O O . LEU A 1 236 ? -36.126 -6.084 25.939 1.00 88.81 236 LEU A O 1
ATOM 1845 N N . VAL A 1 237 ? -38.230 -5.606 26.595 1.00 91.69 237 VAL A N 1
ATOM 1846 C CA . VAL A 1 237 ? -38.844 -5.781 25.270 1.00 91.69 237 VAL A CA 1
ATOM 1847 C C . VAL A 1 237 ? -38.310 -4.719 24.308 1.00 91.69 237 VAL A C 1
ATOM 1849 O O . VAL A 1 237 ? -37.797 -5.062 23.244 1.00 91.69 237 VAL A O 1
ATOM 1852 N N . GLY A 1 238 ? -38.293 -3.445 24.711 1.00 92.31 238 GLY A N 1
ATOM 1853 C CA . GLY A 1 238 ? -37.757 -2.363 23.880 1.00 92.31 238 GLY A CA 1
ATOM 1854 C C . GLY A 1 238 ? -36.248 -2.468 23.610 1.00 92.31 238 GLY A C 1
ATOM 1855 O O . GLY A 1 238 ? -35.757 -2.042 22.560 1.00 92.31 238 GLY A O 1
ATOM 1856 N N . ALA A 1 239 ? -35.467 -3.024 24.537 1.00 89.94 239 ALA A N 1
ATOM 1857 C CA . ALA A 1 239 ? -34.056 -3.339 24.313 1.00 89.94 239 ALA A CA 1
ATOM 1858 C C . ALA A 1 239 ? -33.884 -4.505 23.324 1.00 89.94 239 ALA A C 1
ATOM 1860 O O . ALA A 1 239 ? -33.042 -4.417 22.428 1.00 89.94 239 ALA A O 1
ATOM 1861 N N . SER A 1 240 ? -34.710 -5.548 23.442 1.00 90.44 240 SER A N 1
ATOM 1862 C CA . SER A 1 240 ? -34.692 -6.708 22.541 1.00 90.44 240 SER A CA 1
ATOM 1863 C C . SER A 1 240 ? -35.082 -6.331 21.114 1.00 90.44 240 SER A C 1
ATOM 1865 O O . SER A 1 240 ? -34.375 -6.698 20.179 1.00 90.44 240 SER A O 1
ATOM 1867 N N . ASP A 1 241 ? -36.123 -5.519 20.928 1.00 94.00 241 ASP A N 1
ATOM 1868 C CA . ASP A 1 241 ? -36.535 -5.053 19.599 1.00 94.00 241 ASP A CA 1
ATOM 1869 C C . ASP A 1 241 ? -35.446 -4.213 18.924 1.00 94.00 241 ASP A C 1
ATOM 1871 O O . ASP A 1 241 ? -35.150 -4.392 17.739 1.00 94.00 241 ASP A O 1
ATOM 1875 N N . ARG A 1 242 ? -34.770 -3.342 19.686 1.00 90.50 242 ARG A N 1
ATOM 1876 C CA . ARG A 1 242 ? -33.619 -2.576 19.181 1.00 90.50 242 ARG A CA 1
ATOM 1877 C C . ARG A 1 242 ? -32.438 -3.476 18.823 1.00 90.50 242 ARG A C 1
ATOM 1879 O O . ARG A 1 242 ? -31.773 -3.217 17.820 1.00 90.50 242 ARG A O 1
ATOM 1886 N N . ALA A 1 243 ? -32.182 -4.526 19.602 1.00 87.31 243 ALA A N 1
ATOM 1887 C CA . ALA A 1 243 ? -31.140 -5.502 19.297 1.00 87.31 243 ALA A CA 1
ATOM 1888 C C . ALA A 1 243 ? -31.461 -6.290 18.016 1.00 87.31 243 ALA A C 1
ATOM 1890 O O . ALA A 1 243 ? -30.592 -6.431 17.157 1.00 87.31 243 ALA A O 1
ATOM 1891 N N . ILE A 1 244 ? -32.712 -6.725 17.837 1.00 92.00 244 ILE A N 1
ATOM 1892 C CA . ILE A 1 244 ? -33.177 -7.419 16.627 1.00 92.00 244 ILE A CA 1
ATOM 1893 C C . ILE A 1 244 ? -33.089 -6.501 15.402 1.00 92.00 244 ILE A C 1
ATOM 1895 O O . ILE A 1 244 ? -32.610 -6.923 14.347 1.00 92.00 244 ILE A O 1
ATOM 1899 N N . ALA A 1 245 ? -33.506 -5.239 15.529 1.00 90.94 245 ALA A N 1
ATOM 1900 C CA . ALA A 1 245 ? -33.412 -4.259 14.451 1.00 90.94 245 ALA A CA 1
ATOM 1901 C C . ALA A 1 245 ? -31.953 -4.019 14.033 1.00 90.94 245 ALA A C 1
ATOM 1903 O O . ALA A 1 245 ? -31.638 -4.103 12.846 1.00 90.94 245 ALA A O 1
ATOM 1904 N N . ARG A 1 246 ? -31.046 -3.823 15.001 1.00 87.12 246 ARG A N 1
ATOM 1905 C CA . ARG A 1 246 ? -29.610 -3.681 14.718 1.00 87.12 246 ARG A CA 1
ATOM 1906 C C . ARG A 1 246 ? -28.989 -4.937 14.121 1.00 87.12 246 ARG A C 1
ATOM 1908 O O . 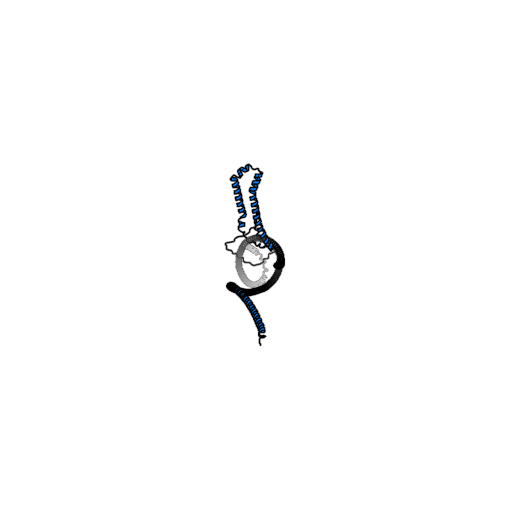ARG A 1 246 ? -28.148 -4.821 13.238 1.00 87.12 246 ARG A O 1
ATOM 1915 N N . ALA A 1 247 ? -29.395 -6.124 14.566 1.00 85.19 247 ALA A N 1
ATOM 1916 C CA . ALA A 1 247 ? -28.917 -7.377 13.991 1.00 85.19 247 ALA A CA 1
ATOM 1917 C C . ALA A 1 247 ? -29.337 -7.516 12.517 1.00 85.19 247 ALA A C 1
ATOM 1919 O O . ALA A 1 247 ? -28.525 -7.912 11.683 1.00 85.19 247 ALA A O 1
ATOM 1920 N N . ARG A 1 248 ? -30.573 -7.129 12.172 1.00 89.31 248 ARG A N 1
ATOM 1921 C CA . ARG A 1 248 ? -31.039 -7.090 10.774 1.00 89.31 248 ARG A CA 1
ATOM 1922 C C . ARG A 1 248 ? -30.303 -6.048 9.940 1.00 89.31 248 ARG A C 1
ATOM 1924 O O . ARG A 1 248 ? -29.923 -6.341 8.812 1.00 89.31 248 ARG A O 1
ATOM 1931 N N . GLU A 1 249 ? -30.089 -4.855 10.482 1.00 89.50 249 GLU A N 1
ATOM 1932 C CA . GLU A 1 249 ? -29.345 -3.791 9.805 1.00 89.50 249 GLU A CA 1
ATOM 1933 C C . GLU A 1 249 ? -27.896 -4.214 9.525 1.00 89.50 249 GLU A C 1
ATOM 1935 O O . GLU A 1 249 ? -27.443 -4.133 8.385 1.00 89.50 249 GLU A O 1
ATOM 1940 N N . ALA A 1 250 ? -27.204 -4.768 10.525 1.00 84.50 250 ALA A N 1
ATOM 1941 C CA . ALA A 1 250 ? -25.859 -5.312 10.368 1.00 84.50 250 ALA A CA 1
ATOM 1942 C C . ALA A 1 250 ? -25.817 -6.469 9.357 1.00 84.50 250 ALA A C 1
ATOM 1944 O O . ALA A 1 250 ? -24.916 -6.519 8.523 1.00 84.50 250 ALA A O 1
ATOM 1945 N N . GLY A 1 251 ? -26.810 -7.367 9.388 1.00 88.38 251 GLY A N 1
ATOM 1946 C CA . GLY A 1 251 ? -26.942 -8.455 8.418 1.00 88.38 251 GLY A CA 1
ATOM 1947 C C . GLY A 1 251 ? -27.107 -7.952 6.983 1.00 88.38 251 GLY A C 1
ATOM 1948 O O . GLY A 1 251 ? -26.437 -8.446 6.079 1.00 88.38 251 GLY A O 1
ATOM 1949 N N . ASN A 1 252 ? -27.930 -6.922 6.773 1.00 90.75 252 ASN A N 1
ATOM 1950 C CA . ASN A 1 252 ? -28.109 -6.309 5.458 1.00 90.75 252 ASN A CA 1
ATOM 1951 C C . ASN A 1 252 ? -26.829 -5.614 4.975 1.00 90.75 252 ASN A C 1
ATOM 1953 O O . ASN A 1 252 ? -26.435 -5.808 3.829 1.00 90.75 252 ASN A O 1
ATOM 1957 N N . VAL A 1 253 ? -26.152 -4.844 5.834 1.00 89.12 253 VAL A N 1
ATOM 1958 C CA . VAL A 1 253 ? -24.882 -4.175 5.487 1.00 89.12 253 VAL A CA 1
ATOM 1959 C C . VAL A 1 253 ? -23.803 -5.194 5.124 1.00 89.12 253 VAL A C 1
ATOM 1961 O O . VAL A 1 253 ? -23.131 -5.027 4.108 1.00 89.12 253 VAL A O 1
ATOM 1964 N N . LEU A 1 254 ? -23.675 -6.275 5.900 1.00 84.44 254 LEU A N 1
ATOM 1965 C CA . LEU A 1 254 ? -22.751 -7.368 5.595 1.00 84.44 254 LEU A CA 1
ATOM 1966 C C . LEU A 1 254 ? -23.092 -8.052 4.269 1.00 84.44 254 LEU A C 1
ATOM 1968 O O . LEU A 1 254 ? -22.188 -8.373 3.503 1.00 84.44 254 LEU A O 1
ATOM 1972 N N . HIS A 1 255 ? -24.378 -8.246 3.971 1.00 89.19 255 HIS A N 1
ATOM 1973 C CA . HIS A 1 255 ? -24.804 -8.823 2.699 1.00 89.19 255 HIS A CA 1
ATOM 1974 C C . HIS A 1 255 ? -24.419 -7.930 1.508 1.00 89.19 255 HIS A C 1
ATOM 1976 O O . HIS A 1 255 ? -23.832 -8.425 0.547 1.00 89.19 255 HIS A O 1
ATOM 1982 N N . TYR A 1 256 ? -24.655 -6.615 1.597 1.00 87.88 256 TYR A N 1
ATOM 1983 C CA . TYR A 1 256 ? -24.236 -5.660 0.564 1.00 87.88 256 TYR A CA 1
ATOM 1984 C C . TYR A 1 256 ? -22.714 -5.605 0.408 1.00 87.88 256 TYR A C 1
ATOM 1986 O O . TYR A 1 256 ? -22.216 -5.720 -0.708 1.00 87.88 256 TYR A O 1
ATOM 1994 N N . GLN A 1 257 ? -21.965 -5.520 1.512 1.00 85.56 257 GLN A N 1
ATOM 1995 C CA . GLN A 1 257 ? -20.500 -5.540 1.463 1.00 85.56 257 GLN A CA 1
ATOM 1996 C C . GLN A 1 257 ? -19.957 -6.838 0.865 1.00 85.56 257 GLN A C 1
ATOM 1998 O O . GLN A 1 257 ? -18.989 -6.796 0.112 1.00 85.56 257 GLN A O 1
ATOM 2003 N N . SER A 1 258 ? -20.572 -7.983 1.170 1.00 84.56 258 SER A N 1
ATOM 2004 C CA . SER A 1 258 ? -20.178 -9.263 0.583 1.00 84.56 258 SER A CA 1
ATOM 2005 C C . SER A 1 258 ? -20.428 -9.285 -0.922 1.00 84.56 258 SER A C 1
ATOM 2007 O O . SER A 1 258 ? -19.591 -9.794 -1.663 1.00 84.56 258 SER A O 1
ATOM 2009 N N . GLN A 1 259 ? -21.554 -8.740 -1.386 1.00 90.69 259 GLN A N 1
ATOM 2010 C CA . GLN A 1 259 ? -21.871 -8.684 -2.810 1.00 90.69 259 GLN A CA 1
ATOM 2011 C C . GLN A 1 259 ? -20.924 -7.739 -3.567 1.00 90.69 259 GLN A C 1
ATOM 2013 O O . GLN A 1 259 ? -20.442 -8.091 -4.644 1.00 90.69 259 GLN A O 1
ATOM 2018 N N . ASP A 1 260 ? -20.602 -6.581 -2.988 1.00 90.25 260 ASP A N 1
ATOM 2019 C CA . ASP A 1 260 ? -19.624 -5.646 -3.552 1.00 90.25 260 ASP A CA 1
ATOM 2020 C C . ASP A 1 260 ? -18.220 -6.254 -3.593 1.00 90.25 260 ASP A C 1
ATOM 2022 O O . ASP A 1 260 ? -17.533 -6.142 -4.608 1.00 90.25 260 ASP A O 1
ATOM 2026 N N . LEU A 1 261 ? -17.811 -6.969 -2.538 1.00 84.81 261 LEU A N 1
ATOM 2027 C CA . LEU A 1 261 ? -16.551 -7.715 -2.517 1.00 84.81 261 LEU A CA 1
ATOM 2028 C C . LEU A 1 261 ? -16.492 -8.759 -3.631 1.00 84.81 261 LEU A C 1
ATOM 2030 O O . LEU A 1 261 ? -15.489 -8.816 -4.336 1.00 84.81 261 LEU A O 1
ATOM 2034 N N . ILE A 1 262 ? -17.561 -9.536 -3.834 1.00 86.81 262 ILE A N 1
ATOM 2035 C CA . ILE A 1 262 ? -17.637 -10.512 -4.931 1.00 86.81 262 ILE A CA 1
ATOM 2036 C C . ILE A 1 262 ? -17.455 -9.806 -6.281 1.00 86.81 262 ILE A C 1
ATOM 2038 O O . ILE A 1 262 ? -16.600 -10.209 -7.070 1.00 86.81 262 ILE A O 1
ATOM 2042 N N . ASN A 1 263 ? -18.184 -8.714 -6.526 1.00 90.38 263 ASN A N 1
ATOM 2043 C CA . ASN A 1 263 ? -18.112 -7.968 -7.787 1.00 90.38 263 ASN A CA 1
ATOM 2044 C C . ASN A 1 263 ? -16.719 -7.363 -8.035 1.00 90.38 263 ASN A C 1
ATOM 2046 O O . ASN A 1 263 ? -16.193 -7.423 -9.153 1.00 90.38 263 ASN A O 1
ATOM 2050 N N . VAL A 1 264 ? -16.101 -6.794 -6.996 1.00 88.81 264 VAL A N 1
ATOM 2051 C CA . VAL A 1 264 ? -14.746 -6.232 -7.064 1.00 88.81 264 VAL A CA 1
ATOM 2052 C C . VAL A 1 264 ? -13.716 -7.334 -7.297 1.00 88.81 264 VAL A C 1
ATOM 2054 O O . VAL A 1 264 ? -12.856 -7.171 -8.160 1.00 88.81 264 VAL A O 1
ATOM 2057 N N . SER A 1 265 ? -13.814 -8.472 -6.606 1.00 84.38 265 SER A N 1
ATOM 2058 C CA . SER A 1 265 ? -12.924 -9.620 -6.814 1.00 84.38 265 SER A CA 1
ATOM 2059 C C . SER A 1 265 ? -13.030 -10.178 -8.231 1.00 84.38 265 SER A C 1
ATOM 2061 O O . SER A 1 265 ? -12.010 -10.479 -8.847 1.00 84.38 265 SER A O 1
ATOM 2063 N N . GLN A 1 266 ? -14.237 -10.263 -8.785 1.00 90.50 266 GLN A N 1
ATOM 2064 C CA . GLN A 1 266 ? -14.455 -10.755 -10.144 1.00 90.50 266 GLN A CA 1
ATOM 2065 C C . GLN A 1 266 ? -13.919 -9.774 -11.197 1.00 90.50 266 GLN A C 1
ATOM 2067 O O . GLN A 1 266 ? -13.279 -10.181 -12.166 1.00 90.50 266 GLN A O 1
ATOM 2072 N N . SER A 1 267 ? -14.083 -8.470 -10.955 1.00 87.94 267 SER A N 1
ATOM 2073 C CA . SER A 1 267 ? -13.491 -7.413 -11.786 1.00 87.94 267 SER A CA 1
ATOM 2074 C C . SER A 1 267 ? -11.962 -7.407 -11.711 1.00 87.94 267 SER A C 1
ATOM 2076 O O . SER A 1 267 ? -11.292 -7.202 -12.722 1.00 87.94 267 SER A O 1
ATOM 2078 N N . ALA A 1 268 ? -11.397 -7.646 -10.526 1.00 84.06 268 ALA A N 1
ATOM 2079 C CA . ALA A 1 268 ? -9.958 -7.767 -10.336 1.00 84.06 268 ALA A CA 1
ATOM 2080 C C . ALA A 1 268 ? -9.404 -8.987 -11.084 1.00 84.06 268 ALA A C 1
ATOM 2082 O O . ALA A 1 268 ? -8.421 -8.843 -11.803 1.00 84.06 268 ALA A O 1
ATOM 2083 N N . ALA A 1 269 ? -10.069 -10.143 -10.992 1.00 84.25 269 ALA A N 1
ATOM 2084 C CA . ALA A 1 269 ? -9.683 -11.352 -11.718 1.00 84.25 269 ALA A CA 1
ATOM 2085 C C . ALA A 1 269 ? -9.682 -11.136 -13.242 1.00 84.25 269 ALA A C 1
ATOM 2087 O O . ALA A 1 269 ? -8.688 -11.439 -13.899 1.00 84.25 269 ALA A O 1
ATOM 2088 N N . SER A 1 270 ? -10.738 -10.525 -13.790 1.00 91.94 270 SER A N 1
ATOM 2089 C CA . SER A 1 270 ? -10.815 -10.200 -15.222 1.00 91.94 270 SER A CA 1
ATOM 2090 C C . SER A 1 270 ? -9.712 -9.231 -15.664 1.00 91.94 270 SER A C 1
ATOM 2092 O O . SER A 1 270 ? -9.072 -9.450 -16.690 1.00 91.94 270 SER A O 1
ATOM 2094 N N . ARG A 1 271 ? -9.423 -8.193 -14.867 1.00 88.38 271 ARG A N 1
ATOM 2095 C CA . ARG A 1 271 ? -8.305 -7.276 -15.146 1.00 88.38 271 ARG A CA 1
ATOM 2096 C C . ARG A 1 271 ? -6.955 -7.982 -15.108 1.00 88.38 271 ARG A C 1
ATOM 2098 O O . ARG A 1 271 ? -6.079 -7.658 -15.903 1.00 88.38 271 ARG A O 1
ATOM 2105 N N . THR A 1 272 ? -6.764 -8.924 -14.189 1.00 88.75 272 THR A N 1
ATOM 2106 C CA . THR A 1 272 ? -5.538 -9.723 -14.138 1.00 88.75 272 THR A CA 1
ATOM 2107 C C . THR A 1 272 ? -5.391 -10.582 -15.392 1.00 88.75 272 THR A C 1
ATOM 2109 O O . THR A 1 272 ? -4.311 -10.576 -15.974 1.00 88.75 272 THR A O 1
ATOM 2112 N N . GLU A 1 273 ? -6.455 -11.240 -15.861 1.00 90.56 273 GLU A N 1
ATOM 2113 C CA . GLU A 1 273 ? -6.429 -11.988 -17.129 1.00 90.56 273 GLU A CA 1
ATOM 2114 C C . GLU A 1 273 ? -6.084 -11.094 -18.328 1.00 90.56 273 GLU A C 1
ATOM 2116 O O . GLU A 1 273 ? -5.246 -11.462 -19.152 1.00 90.56 273 GLU A O 1
ATOM 2121 N N . GLU A 1 274 ? -6.663 -9.894 -18.405 1.00 92.38 274 GLU A N 1
ATOM 2122 C CA . GLU A 1 274 ? -6.381 -8.931 -19.476 1.00 92.38 274 GLU A CA 1
ATOM 2123 C C . GLU A 1 274 ? -4.914 -8.462 -19.459 1.00 92.38 274 GLU A C 1
ATOM 2125 O O . GLU A 1 274 ? -4.252 -8.410 -20.502 1.00 92.38 274 GLU A O 1
ATOM 2130 N N . ILE A 1 275 ? -4.364 -8.192 -18.269 1.00 87.94 275 ILE A N 1
ATOM 2131 C CA . ILE A 1 275 ? -2.945 -7.853 -18.091 1.00 87.94 275 ILE A CA 1
ATOM 2132 C C . ILE A 1 275 ? -2.056 -9.024 -18.516 1.00 87.94 275 ILE A C 1
ATOM 2134 O O . ILE A 1 275 ? -1.088 -8.812 -19.246 1.00 87.94 275 ILE A O 1
ATOM 2138 N N . THR A 1 276 ? -2.375 -10.252 -18.101 1.00 90.62 276 THR A N 1
ATOM 2139 C CA . THR A 1 276 ? -1.610 -11.446 -18.480 1.00 90.62 276 THR A CA 1
ATOM 2140 C C . THR A 1 276 ? -1.628 -11.658 -19.992 1.00 90.62 276 THR A C 1
ATOM 2142 O O . THR A 1 276 ? -0.571 -11.874 -20.582 1.00 90.62 276 THR A O 1
ATOM 2145 N N . SER A 1 277 ? -2.789 -11.520 -20.639 1.00 91.88 277 SER A N 1
ATOM 2146 C CA . SER A 1 277 ? -2.901 -11.626 -22.097 1.00 91.88 277 SER A CA 1
ATOM 2147 C C . SER A 1 277 ? -2.094 -10.543 -22.816 1.00 91.88 277 SER A C 1
ATOM 2149 O O . SER A 1 277 ? -1.427 -10.832 -23.810 1.00 91.88 277 SER A O 1
ATOM 2151 N N . THR A 1 278 ? -2.117 -9.308 -22.309 1.00 90.69 278 THR A N 1
ATOM 2152 C CA . THR A 1 278 ? -1.356 -8.197 -22.893 1.00 90.69 278 THR A CA 1
ATOM 2153 C C . THR A 1 278 ? 0.146 -8.419 -22.738 1.00 90.69 278 THR A C 1
ATOM 2155 O O . THR A 1 278 ? 0.886 -8.269 -23.706 1.00 90.69 278 THR A O 1
ATOM 2158 N N . LEU A 1 279 ? 0.602 -8.843 -21.555 1.00 84.81 279 LEU A N 1
ATOM 2159 C CA . LEU A 1 279 ? 2.007 -9.170 -21.303 1.00 84.81 279 LEU A CA 1
ATOM 2160 C C . LEU A 1 279 ? 2.495 -10.323 -22.180 1.00 84.81 279 LEU A C 1
ATOM 2162 O O . LEU A 1 279 ? 3.605 -10.248 -22.700 1.00 84.81 279 LEU A O 1
ATOM 2166 N N . GLN A 1 280 ? 1.676 -11.359 -22.380 1.00 89.94 280 GLN A N 1
ATOM 2167 C CA . GLN A 1 280 ? 2.014 -12.456 -23.283 1.00 89.94 280 GLN A CA 1
ATOM 2168 C C . GLN A 1 280 ? 2.192 -11.949 -24.718 1.00 89.94 280 GLN A C 1
ATOM 2170 O O . GLN A 1 280 ? 3.221 -12.216 -25.335 1.00 89.94 280 GLN A O 1
ATOM 2175 N N . LYS A 1 281 ? 1.240 -11.152 -25.219 1.00 90.56 281 LYS A N 1
ATOM 2176 C CA . LYS A 1 281 ? 1.320 -10.574 -26.564 1.00 90.56 281 LYS A CA 1
ATOM 2177 C C . LYS A 1 281 ? 2.538 -9.661 -26.728 1.00 90.56 281 LYS A C 1
ATOM 2179 O O . LYS A 1 281 ? 3.248 -9.758 -27.723 1.00 90.56 281 LYS A O 1
ATOM 2184 N N . SER A 1 282 ? 2.815 -8.806 -25.744 1.00 86.19 282 SER A N 1
ATOM 2185 C CA . SER A 1 282 ? 4.016 -7.965 -25.750 1.00 86.19 282 SER A CA 1
ATOM 2186 C C . SER A 1 282 ? 5.302 -8.793 -25.695 1.00 86.19 282 SER A C 1
ATOM 2188 O O . SER A 1 282 ? 6.287 -8.409 -26.318 1.00 86.19 282 SER A O 1
ATOM 2190 N N . GLY A 1 283 ? 5.305 -9.930 -24.994 1.00 88.06 283 GLY A N 1
ATOM 2191 C CA . GLY A 1 283 ? 6.419 -10.877 -24.994 1.00 88.06 283 GLY A CA 1
ATOM 2192 C C . GLY A 1 283 ? 6.664 -11.494 -26.374 1.00 88.06 283 GLY A C 1
ATOM 2193 O O . GLY A 1 283 ? 7.801 -11.514 -26.836 1.00 88.06 283 GLY A O 1
ATOM 2194 N N . GLU A 1 284 ? 5.605 -11.931 -27.057 1.00 89.19 284 GLU A N 1
ATOM 2195 C CA . GLU A 1 284 ? 5.676 -12.468 -28.425 1.00 89.19 284 GLU A CA 1
ATOM 2196 C C . GLU A 1 284 ? 6.160 -11.410 -29.435 1.00 89.19 284 GLU A C 1
ATOM 2198 O O . GLU A 1 284 ? 7.066 -11.676 -30.226 1.00 89.19 284 GLU A O 1
ATOM 2203 N N . GLU A 1 285 ? 5.630 -10.183 -29.373 1.00 90.75 285 GLU A N 1
ATOM 2204 C CA . GLU A 1 285 ? 6.090 -9.069 -30.216 1.00 90.75 285 GLU A CA 1
ATOM 2205 C C . GLU A 1 285 ? 7.563 -8.718 -29.952 1.00 90.75 285 GLU A C 1
ATOM 2207 O O . GLU A 1 285 ? 8.319 -8.473 -30.894 1.00 90.75 285 GLU A O 1
ATOM 2212 N N . LEU A 1 286 ? 8.005 -8.735 -28.689 1.00 87.25 286 LEU A N 1
ATOM 2213 C CA . LEU A 1 286 ? 9.396 -8.456 -28.332 1.00 87.25 286 LEU A CA 1
ATOM 2214 C C . LEU A 1 286 ? 10.355 -9.518 -28.882 1.00 87.25 286 LEU A C 1
ATOM 2216 O O . LEU A 1 286 ? 11.443 -9.170 -29.348 1.00 87.25 286 LEU A O 1
ATOM 2220 N N . VAL A 1 287 ? 9.960 -10.794 -28.864 1.00 90.06 287 VAL A N 1
ATOM 2221 C CA . VAL A 1 287 ? 10.733 -11.879 -29.490 1.00 90.06 287 VAL A CA 1
ATOM 2222 C C . VAL A 1 287 ? 10.858 -11.644 -30.995 1.00 90.06 287 VAL A C 1
ATOM 2224 O O . VAL A 1 287 ? 11.978 -11.639 -31.503 1.00 90.06 287 VAL A O 1
ATOM 2227 N N . LEU A 1 288 ? 9.757 -11.341 -31.692 1.00 90.50 288 LEU A N 1
ATOM 2228 C CA . LEU A 1 288 ? 9.779 -11.070 -33.137 1.00 90.50 288 LEU A CA 1
ATOM 2229 C C . LEU A 1 288 ? 10.668 -9.872 -33.497 1.00 90.50 288 LEU A C 1
ATOM 2231 O O . LEU A 1 288 ? 11.454 -9.937 -34.443 1.00 90.50 288 LEU A O 1
ATOM 2235 N N . VAL A 1 289 ? 10.581 -8.777 -32.736 1.00 91.12 289 VAL A N 1
ATOM 2236 C CA . VAL A 1 289 ? 11.430 -7.594 -32.951 1.00 91.12 289 VAL A CA 1
ATOM 2237 C C . VAL A 1 289 ? 12.903 -7.922 -32.695 1.00 91.12 289 VAL A C 1
ATOM 2239 O O . VAL A 1 289 ? 13.772 -7.461 -33.435 1.00 91.12 289 VAL A O 1
ATOM 2242 N N . THR A 1 290 ? 13.193 -8.742 -31.685 1.00 90.06 290 THR A N 1
ATOM 2243 C CA . THR A 1 290 ? 14.560 -9.171 -31.352 1.00 90.06 290 THR A CA 1
ATOM 2244 C C . THR A 1 290 ? 15.146 -10.069 -32.443 1.00 90.06 290 THR A C 1
ATOM 2246 O O . THR A 1 290 ? 16.295 -9.876 -32.842 1.00 90.06 290 THR A O 1
ATOM 2249 N N . GLU A 1 291 ? 14.360 -11.001 -32.984 1.00 91.38 291 GLU A N 1
ATOM 2250 C CA . GLU A 1 291 ? 14.756 -11.831 -34.126 1.00 91.38 291 GLU A CA 1
ATOM 2251 C C . GLU A 1 291 ? 15.005 -10.981 -35.375 1.00 91.38 291 GLU A C 1
ATOM 2253 O O . GLU A 1 291 ? 16.042 -11.130 -36.023 1.00 91.38 291 GLU A O 1
ATOM 2258 N N . ALA A 1 292 ? 14.118 -10.028 -35.679 1.00 90.50 292 ALA A N 1
ATOM 2259 C CA . ALA A 1 292 ? 14.295 -9.108 -36.802 1.00 90.50 292 ALA A CA 1
ATOM 2260 C C . ALA A 1 292 ? 15.553 -8.235 -36.643 1.00 90.50 292 ALA A C 1
ATOM 2262 O O . ALA A 1 292 ? 16.306 -8.044 -37.601 1.00 90.50 292 ALA A O 1
ATOM 2263 N N . ALA A 1 293 ? 15.816 -7.741 -35.429 1.00 84.62 293 ALA A N 1
ATOM 2264 C CA . ALA A 1 293 ? 17.023 -6.985 -35.115 1.00 84.62 293 ALA A CA 1
ATOM 2265 C C . ALA A 1 293 ? 18.287 -7.850 -35.247 1.00 84.62 293 ALA A C 1
ATOM 2267 O O . ALA A 1 293 ? 19.279 -7.395 -35.816 1.00 84.62 293 ALA A O 1
ATOM 2268 N N . SER A 1 294 ? 18.247 -9.103 -34.785 1.00 91.62 294 SER A N 1
ATOM 2269 C CA . SER A 1 294 ? 19.355 -10.054 -34.921 1.00 91.62 294 SER A CA 1
ATOM 2270 C C . SER A 1 294 ? 19.645 -10.379 -36.388 1.00 91.62 294 SER A C 1
ATOM 2272 O O . SER A 1 294 ? 20.800 -10.340 -36.817 1.00 91.62 294 SER A O 1
ATOM 2274 N N . LEU A 1 295 ? 18.602 -10.603 -37.191 1.00 92.56 295 LEU A N 1
ATOM 2275 C CA . LEU A 1 295 ? 18.737 -10.840 -38.625 1.00 92.56 295 LEU A CA 1
ATOM 2276 C C . LEU A 1 295 ? 19.346 -9.625 -39.335 1.00 92.56 295 LEU A C 1
ATOM 2278 O O . LEU A 1 295 ? 20.295 -9.781 -40.101 1.00 92.56 295 LEU A O 1
ATOM 2282 N N . LYS A 1 296 ? 18.877 -8.408 -39.025 1.00 90.69 296 LYS A N 1
ATOM 2283 C CA . LYS A 1 296 ? 19.453 -7.172 -39.575 1.00 90.69 296 LYS A CA 1
ATOM 2284 C C . LYS A 1 296 ? 20.898 -6.937 -39.147 1.00 90.69 296 LYS A C 1
ATOM 2286 O O . LYS A 1 296 ? 21.695 -6.464 -39.959 1.00 90.69 296 LYS A O 1
ATOM 2291 N N . ALA A 1 297 ? 21.252 -7.274 -37.910 1.00 85.12 297 ALA A N 1
ATOM 2292 C CA . ALA A 1 297 ? 22.629 -7.196 -37.437 1.00 85.12 297 ALA A CA 1
ATOM 2293 C C . ALA A 1 297 ? 23.542 -8.152 -38.222 1.00 85.12 297 ALA A C 1
ATOM 2295 O O . ALA A 1 297 ? 24.605 -7.732 -38.676 1.00 85.12 297 ALA A O 1
ATOM 2296 N N . ASN A 1 298 ? 23.100 -9.391 -38.466 1.00 91.75 298 ASN A N 1
ATOM 2297 C CA . ASN A 1 298 ? 23.837 -10.357 -39.287 1.00 91.75 298 ASN A CA 1
ATOM 2298 C C . ASN A 1 298 ? 23.977 -9.896 -40.745 1.00 91.75 298 ASN A C 1
ATOM 2300 O O . ASN A 1 298 ? 25.064 -9.972 -41.308 1.00 91.75 298 ASN A O 1
ATOM 2304 N N . GLU A 1 299 ? 22.910 -9.362 -41.342 1.00 91.88 299 GLU A N 1
ATOM 2305 C CA . GLU A 1 299 ? 22.940 -8.811 -42.704 1.00 91.88 299 GLU A CA 1
ATOM 2306 C C . GLU A 1 299 ? 23.941 -7.651 -42.822 1.00 91.88 299 GLU A C 1
ATOM 2308 O O . GLU A 1 299 ? 24.697 -7.550 -43.787 1.00 91.88 299 GLU A O 1
ATOM 2313 N N . THR A 1 300 ? 23.981 -6.792 -41.799 1.00 88.00 300 THR A N 1
ATOM 2314 C CA . THR A 1 300 ? 24.922 -5.670 -41.719 1.00 88.00 300 THR A CA 1
ATOM 2315 C C . THR A 1 300 ? 26.359 -6.165 -41.563 1.00 88.00 300 THR A C 1
ATOM 2317 O O . THR A 1 300 ? 27.259 -5.633 -42.213 1.00 88.00 300 THR A O 1
ATOM 2320 N N . ALA A 1 301 ? 26.584 -7.196 -40.743 1.00 88.19 301 ALA A N 1
ATOM 2321 C CA . ALA A 1 301 ? 27.895 -7.813 -40.572 1.00 88.19 301 ALA A CA 1
ATOM 2322 C C . ALA A 1 301 ? 28.412 -8.447 -41.878 1.00 88.19 301 ALA A C 1
ATOM 2324 O O . ALA A 1 301 ? 29.571 -8.231 -42.230 1.00 88.19 301 ALA A O 1
ATOM 2325 N N . ASP A 1 302 ? 27.557 -9.149 -42.634 1.00 91.75 302 ASP A N 1
ATOM 2326 C CA . ASP A 1 302 ? 27.921 -9.718 -43.943 1.00 91.75 302 ASP A CA 1
ATOM 2327 C C . ASP A 1 302 ? 28.276 -8.619 -44.958 1.00 91.75 302 ASP A C 1
ATOM 2329 O O . ASP A 1 302 ? 29.302 -8.689 -45.636 1.00 91.75 302 ASP A O 1
ATOM 2333 N N . LEU A 1 303 ? 27.483 -7.541 -45.005 1.00 93.62 303 LEU A N 1
ATOM 2334 C CA . LEU A 1 303 ? 27.761 -6.371 -45.845 1.00 93.62 303 LEU A CA 1
ATOM 2335 C C . LEU A 1 303 ? 29.106 -5.720 -45.510 1.00 93.62 303 LEU A C 1
ATOM 2337 O O . LEU A 1 303 ? 29.864 -5.381 -46.422 1.00 93.62 303 LEU A O 1
ATOM 2341 N N . PHE A 1 304 ? 29.412 -5.555 -44.221 1.00 88.38 304 PHE A N 1
ATOM 2342 C CA . PHE A 1 304 ? 30.712 -5.052 -43.782 1.00 88.38 304 PHE A CA 1
ATOM 2343 C C . PHE A 1 304 ? 31.844 -5.981 -44.215 1.00 88.38 304 PHE A C 1
ATOM 2345 O O . PHE A 1 304 ? 32.810 -5.495 -44.797 1.00 88.38 304 PHE A O 1
ATOM 2352 N N . SER A 1 305 ? 31.707 -7.295 -44.011 1.00 93.12 305 SER A N 1
ATOM 2353 C CA . SER A 1 305 ? 32.734 -8.270 -44.399 1.00 93.12 305 SER A CA 1
ATOM 2354 C C . SER A 1 305 ? 33.025 -8.210 -45.898 1.00 93.12 305 SER A C 1
ATOM 2356 O O . SER A 1 305 ? 34.181 -8.065 -46.291 1.00 93.12 305 SER A O 1
ATOM 2358 N N . ARG A 1 306 ? 31.984 -8.218 -46.744 1.00 92.12 306 ARG A N 1
ATOM 2359 C CA . ARG A 1 306 ? 32.148 -8.108 -48.205 1.00 92.12 306 ARG A CA 1
ATOM 2360 C C . ARG A 1 306 ? 32.817 -6.803 -48.611 1.00 92.12 306 ARG A C 1
ATOM 2362 O O . ARG A 1 306 ? 33.640 -6.777 -49.521 1.00 92.12 306 ARG A O 1
ATOM 2369 N N . ARG A 1 307 ? 32.462 -5.700 -47.949 1.00 88.56 307 ARG A N 1
ATOM 2370 C CA . ARG A 1 307 ? 33.026 -4.385 -48.263 1.00 88.56 307 ARG A CA 1
ATOM 2371 C C . ARG A 1 307 ? 34.485 -4.274 -47.835 1.00 88.56 307 ARG A C 1
ATOM 2373 O O . ARG A 1 307 ? 35.266 -3.650 -48.546 1.00 88.56 307 ARG A O 1
ATOM 2380 N N . THR A 1 308 ? 34.860 -4.900 -46.724 1.00 91.06 308 THR A N 1
ATOM 2381 C CA . THR A 1 308 ? 36.257 -5.033 -46.300 1.00 91.06 308 THR A CA 1
ATOM 2382 C C . THR A 1 308 ? 37.059 -5.887 -47.281 1.00 91.06 308 THR A C 1
ATOM 2384 O O . THR A 1 308 ? 38.168 -5.500 -47.635 1.00 91.06 308 THR A O 1
ATOM 2387 N N . GLU A 1 309 ? 36.500 -6.992 -47.774 1.00 91.81 309 GLU A N 1
ATOM 2388 C CA . GLU A 1 309 ? 37.165 -7.843 -48.767 1.00 91.81 309 GLU A CA 1
ATOM 2389 C C . GLU A 1 309 ? 37.377 -7.115 -50.102 1.00 91.81 309 GLU A C 1
ATOM 2391 O O . GLU A 1 309 ? 38.500 -7.061 -50.598 1.00 91.81 309 GLU A O 1
ATOM 2396 N N . HIS A 1 310 ? 36.352 -6.428 -50.613 1.00 92.50 310 HIS A N 1
ATOM 2397 C CA . HIS A 1 310 ? 36.484 -5.589 -51.808 1.00 92.50 310 HIS A CA 1
ATOM 2398 C C . HIS A 1 310 ? 37.507 -4.455 -51.618 1.00 92.50 310 HIS A C 1
ATOM 2400 O O . HIS A 1 310 ? 38.256 -4.126 -52.533 1.00 92.50 310 HIS A O 1
ATOM 2406 N N . LEU A 1 311 ? 37.559 -3.821 -50.439 1.00 88.62 311 LEU A N 1
ATOM 2407 C CA . LEU A 1 311 ? 38.589 -2.817 -50.146 1.00 88.62 311 LEU A CA 1
ATOM 2408 C C . LEU A 1 311 ? 39.993 -3.428 -50.144 1.00 88.62 311 LEU A C 1
ATOM 2410 O O . LEU A 1 311 ? 40.918 -2.794 -50.642 1.00 88.62 311 LEU A O 1
ATOM 2414 N N . SER A 1 312 ? 40.148 -4.647 -49.622 1.00 92.00 312 SER A N 1
ATOM 2415 C CA . SER A 1 312 ? 41.418 -5.370 -49.671 1.00 92.00 312 SER A CA 1
ATOM 2416 C C . SER A 1 312 ? 41.843 -5.647 -51.112 1.00 92.00 312 SER A C 1
ATOM 2418 O O . SER A 1 312 ? 42.991 -5.385 -51.454 1.00 92.00 312 SER A O 1
ATOM 2420 N N . GLU A 1 313 ? 40.926 -6.119 -51.960 1.00 92.50 313 GLU A N 1
ATOM 2421 C CA . GLU A 1 313 ? 41.189 -6.388 -53.378 1.00 92.50 313 GLU A CA 1
ATOM 2422 C C . GLU A 1 313 ? 41.610 -5.116 -54.125 1.00 92.50 313 GLU A C 1
ATOM 2424 O O . GLU A 1 313 ? 42.658 -5.097 -54.768 1.00 92.50 313 GLU A O 1
ATOM 2429 N N . VAL A 1 314 ? 40.863 -4.020 -53.955 1.00 91.19 314 VAL A N 1
ATOM 2430 C CA . VAL A 1 314 ? 41.214 -2.716 -54.542 1.00 91.19 314 VAL A CA 1
ATOM 2431 C C . VAL A 1 314 ? 42.562 -2.212 -54.023 1.00 91.19 314 VAL A C 1
ATOM 2433 O O . VAL A 1 314 ? 43.345 -1.665 -54.793 1.00 91.19 314 VAL A O 1
ATOM 2436 N N . SER A 1 315 ? 42.873 -2.395 -52.737 1.00 89.25 315 SER A N 1
ATOM 2437 C CA . SER A 1 315 ? 44.188 -2.037 -52.192 1.00 89.25 315 SER A CA 1
ATOM 2438 C C . SER A 1 315 ? 45.313 -2.879 -52.790 1.00 89.25 315 SER A C 1
ATOM 2440 O O . SER A 1 315 ? 46.389 -2.342 -53.050 1.00 89.25 315 SER A O 1
ATOM 2442 N N . THR A 1 316 ? 45.086 -4.172 -53.027 1.00 93.00 316 THR A N 1
ATOM 2443 C CA . THR A 1 316 ? 46.050 -5.033 -53.718 1.00 93.00 316 THR A CA 1
ATOM 2444 C C . THR A 1 316 ? 46.250 -4.586 -55.166 1.00 93.00 316 THR A C 1
ATOM 2446 O O . THR A 1 316 ? 47.395 -4.450 -55.585 1.00 93.00 316 THR A O 1
ATOM 2449 N N . ASP A 1 317 ? 45.178 -4.280 -55.900 1.00 91.56 317 ASP A N 1
ATOM 2450 C CA . ASP A 1 317 ? 45.246 -3.803 -57.290 1.00 91.56 317 ASP A CA 1
ATOM 2451 C C . ASP A 1 317 ? 45.909 -2.416 -57.414 1.00 91.56 317 ASP A C 1
ATOM 2453 O O . ASP A 1 317 ? 46.707 -2.147 -58.316 1.00 91.56 317 ASP A O 1
ATOM 2457 N N . ALA A 1 318 ? 45.663 -1.533 -56.444 1.00 87.06 318 ALA A N 1
ATOM 2458 C CA . ALA A 1 318 ? 46.385 -0.271 -56.331 1.00 87.06 318 ALA A CA 1
ATOM 2459 C C . ALA A 1 318 ? 47.884 -0.504 -56.069 1.00 87.06 318 ALA A C 1
ATOM 2461 O O . ALA A 1 318 ? 48.720 0.185 -56.653 1.00 87.06 318 ALA A O 1
ATOM 2462 N N . GLY A 1 319 ? 48.228 -1.487 -55.230 1.00 89.94 319 GLY A N 1
ATOM 2463 C CA . GLY A 1 319 ? 49.609 -1.896 -54.970 1.00 89.94 319 GLY A CA 1
ATOM 2464 C C . GLY A 1 319 ? 50.322 -2.403 -56.226 1.00 89.94 319 GLY A C 1
ATOM 2465 O O . GLY A 1 319 ? 51.383 -1.893 -56.568 1.00 89.94 319 GLY A O 1
ATOM 2466 N N . THR A 1 320 ? 49.711 -3.329 -56.970 1.00 92.62 320 THR A N 1
ATOM 2467 C CA . THR A 1 320 ? 50.290 -3.857 -58.222 1.00 92.62 320 THR A CA 1
ATOM 2468 C C . THR A 1 320 ? 50.423 -2.775 -59.296 1.00 92.62 320 THR A C 1
ATOM 2470 O O . THR A 1 320 ? 51.403 -2.750 -60.043 1.00 92.62 320 THR A O 1
ATOM 2473 N N . THR A 1 321 ? 49.466 -1.846 -59.366 1.00 91.06 321 THR A N 1
ATOM 2474 C CA . THR A 1 321 ? 49.537 -0.690 -60.268 1.00 91.06 321 THR A CA 1
ATOM 2475 C C . THR A 1 321 ? 50.694 0.237 -59.897 1.00 91.06 321 THR A C 1
ATOM 2477 O O . THR A 1 321 ? 51.411 0.702 -60.785 1.00 91.06 321 THR A O 1
ATOM 2480 N N . LEU A 1 322 ? 50.906 0.491 -58.601 1.00 89.44 322 LEU A N 1
ATOM 2481 C CA . LEU A 1 322 ? 52.036 1.282 -58.112 1.00 89.44 322 LEU A CA 1
ATOM 2482 C C . LEU A 1 322 ? 53.379 0.609 -58.409 1.00 89.44 322 LEU A C 1
ATOM 2484 O O . LEU A 1 322 ? 54.285 1.295 -58.877 1.00 89.44 322 LEU A O 1
ATOM 2488 N N . ASP A 1 323 ? 53.490 -0.708 -58.224 1.00 91.69 323 ASP A N 1
ATOM 2489 C CA . ASP A 1 323 ? 54.699 -1.464 -58.579 1.00 91.69 323 ASP A CA 1
ATOM 2490 C C . ASP A 1 323 ? 54.998 -1.344 -60.080 1.00 91.69 323 ASP A C 1
ATOM 2492 O O . ASP A 1 323 ? 56.107 -0.987 -60.478 1.00 91.69 323 ASP A O 1
ATOM 2496 N N . ARG A 1 324 ? 53.977 -1.515 -60.931 1.00 91.00 324 ARG A N 1
ATOM 2497 C CA . ARG A 1 324 ? 54.118 -1.380 -62.389 1.00 91.00 324 ARG A CA 1
ATOM 2498 C C . ARG A 1 324 ? 54.511 0.035 -62.821 1.00 91.00 324 ARG A C 1
ATOM 2500 O O . ARG A 1 324 ? 55.275 0.199 -63.773 1.00 91.00 324 ARG A O 1
ATOM 2507 N N . LEU A 1 325 ? 53.983 1.063 -62.155 1.00 89.12 325 LEU A N 1
ATOM 2508 C CA . LEU A 1 325 ? 54.407 2.448 -62.371 1.00 89.12 325 LEU A CA 1
ATOM 2509 C C . LEU A 1 325 ? 55.860 2.660 -61.933 1.00 89.12 325 LEU A C 1
ATOM 2511 O O . LEU A 1 325 ? 56.597 3.358 -62.628 1.00 89.12 325 LEU A O 1
ATOM 2515 N N . GLY A 1 326 ? 56.275 2.047 -60.822 1.00 90.94 326 GLY A N 1
ATOM 2516 C CA . GLY A 1 326 ? 57.662 2.035 -60.361 1.00 90.94 326 GLY A CA 1
ATOM 2517 C C . GLY A 1 326 ? 58.611 1.458 -61.411 1.00 90.94 326 GLY A C 1
ATOM 2518 O O . GLY A 1 326 ? 59.576 2.124 -61.788 1.00 90.94 326 GLY A O 1
ATOM 2519 N N . ASP A 1 327 ? 58.288 0.284 -61.955 1.00 91.94 327 ASP A N 1
ATOM 2520 C CA . ASP A 1 327 ? 59.081 -0.371 -63.002 1.00 91.94 327 ASP A CA 1
ATOM 2521 C C . ASP A 1 327 ? 59.182 0.485 -64.275 1.00 91.94 327 ASP A C 1
ATOM 2523 O O . ASP A 1 327 ? 60.277 0.691 -64.803 1.00 91.94 327 ASP A O 1
ATOM 2527 N N . LEU A 1 328 ? 58.064 1.063 -64.734 1.00 93.19 328 LEU A N 1
ATOM 2528 C CA . LEU A 1 328 ? 58.038 1.967 -65.892 1.00 93.19 328 LEU A CA 1
ATOM 2529 C C . LEU A 1 328 ? 58.887 3.224 -65.677 1.00 93.19 328 LEU A C 1
ATOM 2531 O O . LEU A 1 328 ? 59.547 3.694 -66.605 1.00 93.19 328 LEU A O 1
ATOM 2535 N N . LEU A 1 329 ? 58.871 3.795 -64.470 1.00 89.50 329 LEU A N 1
ATOM 2536 C CA . LEU A 1 329 ? 59.697 4.955 -64.138 1.00 89.50 329 LEU A CA 1
ATOM 2537 C C . LEU A 1 329 ? 61.186 4.598 -64.130 1.00 89.50 329 LEU A C 1
ATOM 2539 O O . LEU A 1 329 ? 61.987 5.384 -64.635 1.00 89.50 329 LEU A O 1
ATOM 2543 N N . ILE A 1 330 ? 61.554 3.421 -63.614 1.00 92.00 330 ILE A N 1
ATOM 2544 C CA . ILE A 1 330 ? 62.935 2.919 -63.645 1.00 92.00 330 ILE A CA 1
ATOM 2545 C C . ILE A 1 330 ? 63.389 2.696 -65.092 1.00 92.00 330 ILE A C 1
ATOM 2547 O O . ILE A 1 330 ? 64.461 3.166 -65.476 1.00 92.00 330 ILE A O 1
ATOM 2551 N N . GLU A 1 331 ? 62.568 2.048 -65.920 1.00 91.88 331 GLU A N 1
ATOM 2552 C CA . GLU A 1 331 ? 62.855 1.843 -67.344 1.00 91.88 331 GLU A CA 1
ATOM 2553 C C . GLU A 1 331 ? 63.039 3.183 -68.069 1.00 91.88 331 GLU A C 1
ATOM 2555 O O . GLU A 1 331 ? 64.022 3.385 -68.786 1.00 91.88 331 GLU A O 1
ATOM 2560 N N . ARG A 1 332 ? 62.134 4.143 -67.833 1.00 87.25 332 ARG A N 1
ATOM 2561 C CA . ARG A 1 332 ? 62.212 5.475 -68.439 1.00 87.25 332 ARG A CA 1
ATOM 2562 C C . ARG A 1 332 ? 63.453 6.236 -67.983 1.00 87.25 332 ARG A C 1
ATOM 2564 O O . ARG A 1 332 ? 64.050 6.927 -68.805 1.00 87.25 332 ARG A O 1
ATOM 2571 N N . ALA A 1 333 ? 63.837 6.117 -66.713 1.00 87.75 333 ALA A N 1
ATOM 2572 C CA . ALA A 1 333 ? 65.045 6.732 -66.174 1.00 87.75 333 ALA A CA 1
ATOM 2573 C C . ALA A 1 333 ? 66.312 6.150 -66.819 1.00 87.75 333 ALA A C 1
ATOM 2575 O O . ALA A 1 333 ? 67.173 6.918 -67.247 1.00 87.75 333 ALA A O 1
ATOM 2576 N N . ASN A 1 334 ? 66.389 4.823 -66.968 1.00 92.00 334 ASN A N 1
ATOM 2577 C CA . ASN A 1 334 ? 67.505 4.155 -67.644 1.00 92.00 334 ASN A CA 1
ATOM 2578 C C . ASN A 1 334 ? 67.595 4.569 -69.118 1.00 92.00 334 ASN A C 1
ATOM 2580 O O . ASN A 1 334 ? 68.650 5.007 -69.564 1.00 92.00 334 ASN A O 1
ATOM 2584 N N . PHE A 1 335 ? 66.475 4.557 -69.850 1.00 91.62 335 PHE A N 1
ATOM 2585 C CA . PHE A 1 335 ? 66.439 5.014 -71.242 1.00 91.62 335 PHE A CA 1
ATOM 2586 C C . PHE A 1 335 ? 66.878 6.479 -71.388 1.00 91.62 335 PHE A C 1
ATOM 2588 O O . PHE A 1 335 ? 67.575 6.839 -72.337 1.00 91.62 335 PHE A O 1
ATOM 2595 N N . LEU A 1 336 ? 66.481 7.355 -70.457 1.00 88.12 336 LEU A N 1
ATOM 2596 C CA . LEU A 1 336 ? 66.922 8.751 -70.462 1.00 88.12 336 LEU A CA 1
ATOM 2597 C C . LEU A 1 336 ? 68.433 8.864 -70.212 1.00 88.12 336 LEU A C 1
ATOM 2599 O O . LEU A 1 336 ? 69.092 9.671 -70.864 1.00 88.12 336 LEU A O 1
ATOM 2603 N N . SER A 1 337 ? 68.966 8.055 -69.292 1.00 90.75 337 SER A N 1
ATOM 2604 C CA . SER A 1 337 ? 70.396 7.984 -68.982 1.00 90.75 337 SER A CA 1
ATOM 2605 C C . SER A 1 337 ? 71.212 7.525 -70.192 1.00 90.75 337 SER A C 1
ATOM 2607 O O . SER A 1 337 ? 72.178 8.193 -70.555 1.00 90.75 337 SER A O 1
ATOM 2609 N N . ASP A 1 338 ? 70.788 6.456 -70.870 1.00 91.50 338 ASP A N 1
ATOM 2610 C CA . ASP A 1 338 ? 71.470 5.928 -72.059 1.00 91.50 338 ASP A CA 1
ATOM 2611 C C . ASP A 1 338 ? 71.487 6.955 -73.199 1.00 91.50 338 ASP A C 1
ATOM 2613 O O . ASP A 1 338 ? 72.524 7.202 -73.818 1.00 91.50 338 ASP A O 1
ATOM 2617 N N . ASN A 1 339 ? 70.356 7.629 -73.440 1.00 90.38 339 ASN A N 1
ATOM 2618 C CA . ASN A 1 339 ? 70.284 8.700 -74.436 1.00 90.38 339 ASN A CA 1
ATOM 2619 C C . ASN A 1 339 ? 71.170 9.896 -74.071 1.00 90.38 339 ASN A C 1
ATOM 2621 O O . ASN A 1 339 ? 71.770 10.506 -74.958 1.00 90.38 339 ASN A O 1
ATOM 2625 N N . ALA A 1 340 ? 71.252 10.251 -72.786 1.00 85.38 340 ALA A N 1
ATOM 2626 C CA . ALA A 1 340 ? 72.140 11.309 -72.319 1.00 85.38 340 ALA A CA 1
ATOM 2627 C C . ALA A 1 340 ? 73.615 10.928 -72.522 1.00 85.38 340 ALA A C 1
ATOM 2629 O O . ALA A 1 340 ? 74.405 11.763 -72.968 1.00 85.38 340 ALA A O 1
ATOM 2630 N N . GLU A 1 341 ? 73.982 9.668 -72.276 1.00 90.75 341 GLU A N 1
ATOM 2631 C CA . GLU A 1 341 ? 75.327 9.154 -72.541 1.00 90.75 341 GLU A CA 1
ATOM 2632 C C . GLU A 1 341 ? 75.648 9.146 -74.046 1.00 90.75 341 GLU A C 1
ATOM 2634 O O . GLU A 1 341 ? 76.734 9.561 -74.457 1.00 90.75 341 GLU A O 1
ATOM 2639 N N . GLU A 1 342 ? 74.707 8.734 -74.898 1.00 90.94 342 GLU A N 1
ATOM 2640 C CA . GLU A 1 342 ? 74.895 8.770 -76.351 1.00 90.94 342 GLU A CA 1
ATOM 2641 C C . GLU A 1 342 ? 75.016 10.208 -76.878 1.00 90.94 342 GLU A C 1
ATOM 2643 O O . GLU A 1 342 ? 75.856 10.491 -77.741 1.00 90.94 342 GLU A O 1
ATOM 2648 N N . ALA A 1 343 ? 74.225 11.138 -76.338 1.00 87.31 343 ALA A N 1
ATOM 2649 C CA . ALA A 1 343 ? 74.346 12.558 -76.645 1.00 87.31 343 ALA A CA 1
ATOM 2650 C C . ALA A 1 343 ? 75.727 13.098 -76.242 1.00 87.31 343 ALA A C 1
ATOM 2652 O O . ALA A 1 343 ? 76.363 13.778 -77.049 1.00 87.31 343 ALA A O 1
ATOM 2653 N N . ALA A 1 344 ? 76.228 12.741 -75.054 1.00 86.00 344 ALA A N 1
ATOM 2654 C CA . ALA A 1 344 ? 77.572 13.110 -74.612 1.00 86.00 344 ALA A CA 1
ATOM 2655 C C . ALA A 1 344 ? 78.653 12.571 -75.568 1.00 86.00 344 ALA A C 1
ATOM 2657 O O . ALA A 1 344 ? 79.489 13.339 -76.038 1.00 86.00 344 ALA A O 1
ATOM 2658 N N . LYS A 1 345 ? 78.570 11.295 -75.975 1.00 91.06 345 LYS A N 1
ATOM 2659 C CA . LYS A 1 345 ? 79.491 10.698 -76.964 1.00 91.06 345 LYS A CA 1
ATOM 2660 C C . LYS A 1 345 ? 79.458 11.419 -78.315 1.00 91.06 345 LYS A C 1
ATOM 2662 O O . LYS A 1 345 ? 80.504 11.630 -78.926 1.00 91.06 345 LYS A O 1
ATOM 2667 N N . LYS A 1 346 ? 78.274 11.814 -78.803 1.00 87.88 346 LYS A N 1
ATOM 2668 C CA . LYS A 1 346 ? 78.134 12.590 -80.053 1.00 87.88 346 LYS A CA 1
ATOM 2669 C C . LYS A 1 346 ? 78.739 13.987 -79.933 1.00 87.88 346 LYS A C 1
ATOM 2671 O O . LYS A 1 346 ? 79.328 14.469 -80.904 1.00 87.88 346 LYS A O 1
ATOM 2676 N N . VAL A 1 347 ? 78.606 14.626 -78.770 1.00 87.44 347 VAL A N 1
ATOM 2677 C CA . VAL A 1 347 ? 79.233 15.923 -78.480 1.00 87.44 347 VAL A CA 1
ATOM 2678 C C . VAL A 1 347 ? 80.755 15.791 -78.469 1.00 87.44 347 VAL A C 1
ATOM 2680 O O . VAL A 1 347 ? 81.409 16.552 -79.178 1.00 87.44 347 VAL A O 1
ATOM 2683 N N . ASP A 1 348 ? 81.314 14.789 -77.787 1.00 88.00 348 ASP A N 1
ATOM 2684 C CA . ASP A 1 348 ? 82.763 14.538 -77.769 1.00 88.00 348 ASP A CA 1
ATOM 2685 C C . ASP A 1 348 ? 83.313 14.260 -79.176 1.00 88.00 348 ASP A C 1
ATOM 2687 O O . ASP A 1 348 ? 84.289 14.877 -79.605 1.00 88.00 348 ASP A O 1
ATOM 2691 N N . ALA A 1 349 ? 82.640 13.401 -79.950 1.00 87.50 349 ALA A N 1
ATOM 2692 C CA . ALA A 1 349 ? 83.025 13.110 -81.331 1.00 87.50 349 ALA A CA 1
ATOM 2693 C C . ALA A 1 349 ? 82.952 14.352 -82.239 1.00 87.50 349 ALA A C 1
ATOM 2695 O O . ALA A 1 349 ? 83.774 14.523 -83.141 1.00 87.50 349 ALA A O 1
ATOM 2696 N N . SER A 1 350 ? 81.975 15.232 -82.010 1.00 82.56 350 SER A N 1
ATOM 2697 C CA . SER A 1 350 ? 81.874 16.508 -82.727 1.00 82.56 350 SER A CA 1
ATOM 2698 C C . SER A 1 350 ? 82.982 17.477 -82.307 1.00 82.56 350 SER A C 1
ATOM 2700 O O . SER A 1 350 ? 83.520 18.181 -83.160 1.00 82.56 350 SER A O 1
ATOM 2702 N N . GLY A 1 351 ? 83.365 17.478 -81.026 1.00 86.56 351 GLY A N 1
ATOM 2703 C CA . GLY A 1 351 ? 84.514 18.221 -80.510 1.00 86.56 351 GLY A CA 1
ATOM 2704 C C . GLY A 1 351 ? 85.826 17.799 -81.173 1.00 86.56 351 GLY A C 1
ATOM 2705 O O . GLY A 1 351 ? 86.591 18.662 -81.607 1.00 86.56 351 GLY A O 1
ATOM 2706 N N . GLU A 1 352 ? 86.051 16.493 -81.343 1.00 84.31 352 GLU A N 1
ATOM 2707 C CA . GLU A 1 352 ? 87.248 15.976 -82.021 1.00 84.31 352 GLU A CA 1
ATOM 2708 C C . GLU A 1 352 ? 87.265 16.337 -83.515 1.00 84.31 352 GLU A C 1
ATOM 2710 O O . GLU A 1 352 ? 88.274 16.825 -84.020 1.00 84.31 352 GLU A O 1
ATOM 2715 N N . ARG A 1 353 ? 86.126 16.219 -84.215 1.00 85.31 353 ARG A N 1
ATOM 2716 C CA . ARG A 1 353 ? 86.010 16.658 -85.621 1.00 85.31 353 ARG A CA 1
ATOM 2717 C C . ARG A 1 353 ? 86.275 18.152 -85.797 1.00 85.31 353 ARG A C 1
ATOM 2719 O O . ARG A 1 353 ? 86.935 18.552 -86.749 1.00 85.31 353 ARG A O 1
ATOM 2726 N N . LEU A 1 354 ? 85.775 18.995 -84.892 1.00 83.25 354 LEU A N 1
ATOM 2727 C CA . LEU A 1 354 ? 86.056 20.434 -84.927 1.00 83.25 354 LEU A CA 1
ATOM 2728 C C . LEU A 1 354 ? 87.544 20.727 -84.703 1.00 83.25 354 LEU A C 1
ATOM 2730 O O . LEU A 1 354 ? 88.091 21.636 -85.329 1.00 83.25 354 LEU A O 1
ATOM 2734 N N . ARG A 1 355 ? 88.208 19.952 -83.840 1.00 83.88 355 ARG A N 1
ATOM 2735 C CA . ARG A 1 355 ? 89.650 20.052 -83.601 1.00 83.88 355 ARG A CA 1
ATOM 2736 C C . ARG A 1 355 ? 90.453 19.646 -84.841 1.00 83.88 355 ARG A C 1
ATOM 2738 O O . ARG A 1 355 ? 91.374 20.373 -85.200 1.00 83.88 355 ARG A O 1
ATOM 2745 N N . GLU A 1 356 ? 90.064 18.576 -85.533 1.00 85.50 356 GLU A N 1
ATOM 2746 C CA . GLU A 1 356 ? 90.654 18.149 -86.812 1.00 85.50 356 GLU A CA 1
ATOM 2747 C C . GLU A 1 356 ? 90.485 19.214 -87.911 1.00 85.50 356 GLU A C 1
ATOM 2749 O O . GLU A 1 356 ? 91.470 19.633 -88.518 1.00 85.50 356 GLU A O 1
ATOM 2754 N N . ILE A 1 357 ? 89.266 19.740 -88.100 1.00 83.50 357 ILE A N 1
ATOM 2755 C CA . ILE A 1 357 ? 88.983 20.813 -89.072 1.00 83.50 357 ILE A CA 1
ATOM 2756 C C . ILE A 1 357 ? 89.799 22.075 -88.763 1.00 83.50 357 ILE A C 1
ATOM 2758 O O . ILE A 1 357 ? 90.286 22.736 -89.676 1.00 83.50 357 ILE A O 1
ATOM 2762 N N . SER A 1 358 ? 89.966 22.426 -87.486 1.00 81.56 358 SER A N 1
ATOM 2763 C CA . SER A 1 358 ? 90.766 23.587 -87.076 1.00 81.56 358 SER A CA 1
ATOM 2764 C C . SER A 1 358 ? 92.250 23.424 -87.433 1.00 81.56 358 SER A C 1
ATOM 2766 O O . SER A 1 358 ? 92.892 24.376 -87.887 1.00 81.56 358 SER A O 1
ATOM 2768 N N . VAL A 1 359 ? 92.793 22.210 -87.289 1.00 84.81 359 VAL A N 1
ATOM 2769 C CA . VAL A 1 359 ? 94.168 21.885 -87.700 1.00 84.81 359 VAL A CA 1
ATOM 2770 C C . VAL A 1 359 ? 94.309 21.956 -89.224 1.00 84.81 359 VAL A C 1
ATOM 2772 O O . VAL A 1 359 ? 95.194 22.667 -89.698 1.00 84.81 359 VAL A O 1
ATOM 2775 N N . ASP A 1 360 ? 93.405 21.326 -89.983 1.00 86.00 360 ASP A N 1
ATOM 2776 C CA . ASP A 1 360 ? 93.410 21.367 -91.459 1.00 86.00 360 ASP A CA 1
ATOM 2777 C C . ASP A 1 360 ? 93.276 22.806 -91.989 1.00 86.00 360 ASP A C 1
ATOM 2779 O O . ASP A 1 360 ? 93.984 23.229 -92.902 1.00 86.00 360 ASP A O 1
ATOM 2783 N N . MET A 1 361 ? 92.428 23.621 -91.354 1.00 77.06 361 MET A N 1
ATOM 2784 C CA . MET A 1 361 ? 92.267 25.037 -91.690 1.00 77.06 361 MET A CA 1
ATOM 2785 C C . MET A 1 361 ? 93.535 25.857 -91.409 1.00 77.06 361 MET A C 1
ATOM 2787 O O . MET A 1 361 ? 93.856 26.786 -92.159 1.00 77.06 361 MET A O 1
ATOM 2791 N N . THR A 1 362 ? 94.268 25.520 -90.345 1.00 81.25 362 THR A N 1
ATOM 2792 C CA . THR A 1 362 ? 95.547 26.164 -90.014 1.00 81.25 362 THR A CA 1
ATOM 2793 C C . THR A 1 362 ? 96.611 25.806 -91.053 1.00 81.25 362 THR A C 1
ATOM 2795 O O . THR A 1 362 ? 97.293 26.698 -91.556 1.00 81.25 362 THR A O 1
ATOM 2798 N N . GLU A 1 363 ? 96.704 24.532 -91.443 1.00 80.75 363 GLU A N 1
ATOM 2799 C CA . GLU A 1 363 ? 97.635 24.056 -92.474 1.00 80.75 363 GLU A CA 1
ATOM 2800 C C . GLU A 1 363 ? 97.326 24.669 -93.849 1.00 80.75 363 GLU A C 1
ATOM 2802 O O . GLU A 1 363 ? 98.215 25.199 -94.521 1.00 80.75 363 GLU A O 1
ATOM 2807 N N . ARG A 1 364 ? 96.045 24.706 -94.238 1.00 78.75 364 ARG A N 1
ATOM 2808 C CA . ARG A 1 364 ? 95.584 25.393 -95.453 1.00 78.75 364 ARG A CA 1
ATOM 2809 C C . ARG A 1 364 ? 95.891 26.887 -95.437 1.00 78.75 364 ARG A C 1
ATOM 2811 O O . ARG A 1 364 ? 96.307 27.420 -96.464 1.00 78.75 364 ARG A O 1
ATOM 2818 N N . SER A 1 365 ? 95.719 27.568 -94.303 1.00 74.44 365 SER A N 1
ATOM 2819 C CA . SER A 1 365 ? 96.065 28.993 -94.184 1.00 74.44 365 SER A CA 1
ATOM 2820 C C . SER A 1 365 ? 97.564 29.234 -94.365 1.00 74.44 365 SER A C 1
ATOM 2822 O O . SER A 1 365 ? 97.943 30.177 -95.059 1.00 74.44 365 SER A O 1
ATOM 2824 N N . ASP A 1 366 ? 98.416 28.362 -93.822 1.00 79.00 366 ASP A N 1
ATOM 2825 C CA . ASP A 1 366 ? 99.872 28.433 -94.011 1.00 79.00 366 ASP A CA 1
ATOM 2826 C C . ASP A 1 366 ? 100.258 28.207 -95.487 1.00 79.00 366 ASP A C 1
ATOM 2828 O O . ASP A 1 366 ? 101.114 28.897 -96.053 1.00 79.00 366 ASP A O 1
ATOM 2832 N N . HIS A 1 367 ? 99.547 27.299 -96.162 1.00 79.00 367 HIS A N 1
ATOM 2833 C CA . HIS A 1 367 ? 99.723 27.039 -97.588 1.00 79.00 367 HIS A CA 1
ATOM 2834 C C . HIS A 1 367 ? 99.300 28.233 -98.464 1.00 79.00 367 HIS A C 1
ATOM 2836 O O . HIS A 1 367 ? 99.992 28.562 -99.431 1.00 79.00 367 HIS A O 1
ATOM 2842 N N . VAL A 1 368 ? 98.203 28.916 -98.116 1.00 76.75 368 VAL A N 1
ATOM 2843 C CA . VAL A 1 368 ? 97.734 30.141 -98.792 1.00 76.75 368 VAL A CA 1
ATOM 2844 C C . VAL A 1 368 ? 98.692 31.312 -98.556 1.00 76.75 368 VAL A C 1
ATOM 2846 O O . VAL A 1 368 ? 98.960 32.082 -99.484 1.00 76.75 368 VAL A O 1
ATOM 2849 N N . ALA A 1 369 ? 99.265 31.432 -97.355 1.00 70.94 369 ALA A N 1
ATOM 2850 C CA . ALA A 1 369 ? 100.275 32.445 -97.061 1.00 70.94 369 ALA A CA 1
ATOM 2851 C C . ALA A 1 369 ? 101.511 32.285 -97.968 1.00 70.94 369 ALA A C 1
ATOM 2853 O O . ALA A 1 369 ? 101.909 33.244 -98.631 1.00 70.94 369 ALA A O 1
ATOM 2854 N N . LYS A 1 370 ? 102.039 31.059 -98.112 1.00 74.62 370 LYS A N 1
ATOM 2855 C CA . LYS A 1 370 ? 103.130 30.752 -99.063 1.00 74.62 370 LYS A CA 1
ATOM 2856 C C . LYS A 1 370 ? 102.750 31.012 -100.521 1.00 74.62 370 LYS A C 1
ATOM 2858 O O . LYS A 1 370 ? 103.564 31.502 -101.298 1.00 74.62 370 LYS A O 1
ATOM 2863 N N . GLN A 1 371 ? 101.516 30.701 -100.914 1.00 72.88 371 GLN A N 1
ATOM 2864 C CA . GLN A 1 371 ? 101.049 30.913 -102.288 1.00 72.88 371 GLN A CA 1
ATOM 2865 C C . GLN A 1 371 ? 100.932 32.408 -102.637 1.00 72.88 371 GLN A C 1
ATOM 2867 O O . GLN A 1 371 ? 101.182 32.799 -103.776 1.00 72.88 371 GLN A O 1
ATOM 2872 N N . THR A 1 372 ? 100.627 33.250 -101.646 1.00 68.75 372 THR A N 1
ATOM 2873 C CA . THR A 1 372 ? 100.566 34.714 -101.790 1.00 68.75 372 THR A CA 1
ATOM 2874 C C . THR A 1 372 ? 101.956 35.328 -102.003 1.00 68.75 372 THR A C 1
ATOM 2876 O O . THR A 1 372 ? 102.099 36.249 -102.805 1.00 68.75 372 THR A O 1
ATOM 2879 N N . GLU A 1 373 ? 102.995 34.783 -101.364 1.00 68.81 373 GLU A N 1
ATOM 2880 C CA . GLU A 1 373 ? 104.395 35.199 -101.557 1.00 68.81 373 GLU A CA 1
ATOM 2881 C C . GLU A 1 373 ? 104.871 34.934 -102.999 1.00 68.81 373 GLU A C 1
ATOM 2883 O O . GLU A 1 373 ? 105.390 35.831 -103.664 1.00 68.81 373 GLU A O 1
ATOM 2888 N N . VAL A 1 374 ? 104.566 33.748 -103.542 1.00 73.19 374 VAL A N 1
ATOM 2889 C CA . VAL A 1 374 ? 104.877 33.374 -104.939 1.00 73.19 374 VAL A CA 1
ATOM 2890 C C . VAL A 1 374 ? 104.125 34.249 -105.955 1.00 73.19 374 VAL A C 1
ATOM 2892 O O . VAL A 1 374 ? 104.646 34.572 -107.025 1.00 73.19 374 VAL A O 1
ATOM 2895 N N . MET A 1 375 ? 102.899 34.663 -105.630 1.00 63.78 375 MET A N 1
ATOM 2896 C CA . MET A 1 375 ? 102.082 35.520 -106.493 1.00 63.78 375 MET A CA 1
ATOM 2897 C C . MET A 1 375 ? 102.602 36.973 -106.532 1.00 63.78 375 MET A C 1
ATOM 2899 O O . MET A 1 375 ? 102.491 37.631 -107.570 1.00 63.78 375 MET A O 1
ATOM 2903 N N . GLY A 1 376 ? 103.246 37.447 -105.457 1.00 69.38 376 GLY A N 1
ATOM 2904 C CA . GLY A 1 376 ? 103.945 38.741 -105.411 1.00 69.38 376 GLY A CA 1
ATOM 2905 C C . GLY A 1 376 ? 105.166 38.815 -106.340 1.00 69.38 376 GLY A C 1
ATOM 2906 O O . GLY A 1 376 ? 105.355 39.812 -107.046 1.00 69.38 376 GLY A O 1
ATOM 2907 N N . ASP A 1 377 ? 105.940 37.731 -106.431 1.00 63.09 377 ASP A N 1
ATOM 2908 C CA . ASP A 1 377 ? 107.087 37.635 -107.347 1.00 63.09 377 ASP A CA 1
ATOM 2909 C C . ASP A 1 377 ? 106.659 37.605 -108.826 1.00 63.09 377 ASP A C 1
ATOM 2911 O O . ASP A 1 377 ? 107.324 38.179 -109.697 1.00 63.09 377 ASP A O 1
ATOM 2915 N N . MET A 1 378 ? 105.513 36.985 -109.132 1.00 64.75 378 MET A N 1
ATOM 2916 C CA . MET A 1 378 ? 105.024 36.839 -110.508 1.00 64.75 378 MET A CA 1
ATOM 2917 C C . MET A 1 378 ? 104.469 38.157 -111.090 1.00 64.75 378 MET A C 1
ATOM 2919 O O . MET A 1 378 ? 104.720 38.467 -112.258 1.00 64.75 378 MET A O 1
ATOM 2923 N N . LEU A 1 379 ? 103.799 38.985 -110.278 1.00 64.88 379 LEU A N 1
ATOM 2924 C CA . LEU A 1 379 ? 103.271 40.298 -110.695 1.00 64.88 379 LEU A CA 1
ATOM 2925 C C . LEU A 1 379 ? 104.381 41.328 -110.971 1.00 64.88 379 LEU A C 1
ATOM 2927 O O . LEU A 1 379 ? 104.276 42.134 -111.900 1.00 64.88 379 LEU A O 1
ATOM 2931 N N . THR A 1 380 ? 105.497 41.244 -110.245 1.00 60.75 380 THR A N 1
ATOM 2932 C CA . THR A 1 380 ? 106.677 42.092 -110.480 1.00 60.75 380 THR A CA 1
ATOM 2933 C C . THR A 1 380 ? 107.296 41.822 -111.862 1.00 60.75 380 THR A C 1
ATOM 2935 O O . THR A 1 380 ? 107.723 42.752 -112.543 1.00 60.75 380 THR A O 1
ATOM 2938 N N . ARG A 1 381 ? 107.241 40.571 -112.344 1.00 58.81 381 ARG A N 1
ATOM 2939 C CA . ARG A 1 381 ? 107.747 40.153 -113.667 1.00 58.81 381 ARG A CA 1
ATOM 2940 C C . ARG A 1 381 ? 106.797 40.478 -114.829 1.00 58.81 381 ARG A C 1
ATOM 2942 O O . ARG A 1 381 ? 107.242 40.709 -115.951 1.00 58.81 381 ARG A O 1
ATOM 2949 N N . GLN A 1 382 ? 105.489 40.517 -114.574 1.00 59.50 382 GLN A N 1
ATOM 2950 C CA . GLN A 1 382 ? 104.460 40.782 -115.590 1.00 59.50 382 GLN A CA 1
ATOM 2951 C C . GLN A 1 382 ? 104.359 42.270 -115.975 1.00 59.50 382 GLN A C 1
ATOM 2953 O O . GLN A 1 382 ? 103.920 42.600 -117.077 1.00 59.50 382 GLN A O 1
ATOM 2958 N N . THR A 1 383 ? 104.845 43.162 -115.108 1.00 57.25 383 THR A N 1
ATOM 2959 C CA . THR A 1 383 ? 104.870 44.618 -115.338 1.00 57.25 383 THR A CA 1
ATOM 2960 C C . THR A 1 383 ? 105.968 45.038 -116.338 1.00 57.25 383 THR A C 1
ATOM 2962 O O . THR A 1 383 ? 105.855 46.078 -116.980 1.00 57.25 383 THR A O 1
ATOM 2965 N N . GLU A 1 384 ? 106.994 44.205 -116.544 1.00 51.38 384 GLU A N 1
ATOM 2966 C CA . GLU A 1 384 ? 108.130 44.472 -117.447 1.00 51.38 384 GLU A CA 1
ATOM 2967 C C . GLU A 1 384 ? 107.878 44.007 -118.901 1.00 51.38 384 GLU A C 1
ATOM 2969 O O . GLU A 1 384 ? 108.462 44.542 -119.840 1.00 51.38 384 GLU A O 1
ATOM 2974 N N . ILE A 1 385 ? 106.953 43.061 -119.120 1.00 57.50 385 ILE A N 1
ATOM 2975 C CA . ILE A 1 385 ? 106.689 42.442 -120.439 1.00 57.50 385 ILE A CA 1
ATOM 2976 C C . ILE A 1 385 ? 105.516 43.112 -121.191 1.00 57.50 385 ILE A C 1
ATOM 2978 O O . ILE A 1 385 ? 105.448 43.062 -122.419 1.00 57.50 385 ILE A O 1
ATOM 2982 N N . LEU A 1 386 ? 104.621 43.822 -120.495 1.00 55.09 386 LEU A N 1
ATOM 2983 C CA . LEU A 1 386 ? 103.439 44.460 -121.103 1.00 55.09 386 LEU A CA 1
ATOM 2984 C C . LEU A 1 386 ? 103.714 45.806 -121.810 1.00 55.09 386 LEU A C 1
ATOM 2986 O O . LEU A 1 386 ? 102.839 46.309 -122.511 1.00 55.09 386 LEU A O 1
ATOM 2990 N N . GLY A 1 387 ? 104.927 46.363 -121.707 1.00 55.06 387 GLY A N 1
ATOM 2991 C CA . GLY A 1 387 ? 105.315 47.601 -122.403 1.00 55.06 387 GLY A CA 1
ATOM 2992 C C . GLY A 1 387 ? 105.619 47.445 -123.902 1.00 55.06 387 GLY A C 1
ATOM 2993 O O . GLY A 1 387 ? 105.572 48.430 -124.633 1.00 55.06 387 GLY A O 1
ATOM 2994 N N . ALA A 1 388 ? 105.905 46.229 -124.382 1.00 52.66 388 ALA A N 1
ATOM 2995 C CA . ALA A 1 388 ? 106.343 45.990 -125.765 1.00 52.66 388 ALA A CA 1
ATOM 2996 C C . ALA A 1 388 ? 105.256 45.400 -126.691 1.00 52.66 388 ALA A C 1
ATOM 2998 O O . ALA A 1 388 ? 105.376 45.489 -127.909 1.00 52.66 388 ALA A O 1
ATOM 2999 N N . ALA A 1 389 ? 104.171 44.839 -126.146 1.00 52.44 389 ALA A N 1
ATOM 3000 C CA . ALA A 1 389 ? 103.187 44.071 -126.922 1.00 52.44 389 ALA A CA 1
ATOM 3001 C C . ALA A 1 389 ? 102.055 44.909 -127.566 1.00 52.44 389 ALA A C 1
ATOM 3003 O O . ALA A 1 389 ? 101.193 44.361 -128.249 1.00 52.44 389 ALA A O 1
ATOM 3004 N N . VAL A 1 390 ? 102.054 46.238 -127.391 1.00 54.91 390 VAL A N 1
ATOM 3005 C CA . VAL A 1 390 ? 101.002 47.146 -127.908 1.00 54.91 390 VAL A CA 1
ATOM 3006 C C . VAL A 1 390 ? 101.172 47.503 -129.399 1.00 54.91 390 VAL A C 1
ATOM 3008 O O . VAL A 1 390 ? 100.307 48.159 -129.969 1.00 54.91 390 VAL A O 1
ATOM 3011 N N . SER A 1 391 ? 102.216 47.029 -130.091 1.00 49.41 391 SER A N 1
ATOM 3012 C CA . SER A 1 391 ? 102.473 47.427 -131.489 1.00 49.41 391 SER A CA 1
ATOM 3013 C C . SER A 1 391 ? 102.220 46.360 -132.572 1.00 49.41 391 SER A C 1
ATOM 3015 O O . SER A 1 391 ? 102.354 46.695 -133.746 1.00 49.41 391 SER A O 1
ATOM 3017 N N . GLU A 1 392 ? 101.841 45.115 -132.249 1.00 46.59 392 GLU A N 1
ATOM 3018 C CA . GLU A 1 392 ? 101.868 43.998 -133.230 1.00 46.59 392 GLU A CA 1
ATOM 3019 C C . GLU A 1 392 ? 100.569 43.165 -133.310 1.00 46.59 392 GLU A C 1
ATOM 3021 O O . GLU A 1 392 ? 100.575 41.991 -133.658 1.00 46.59 392 GLU A O 1
ATOM 3026 N N . SER A 1 393 ? 99.413 43.761 -133.009 1.00 46.19 393 SER A N 1
ATOM 3027 C CA . SER A 1 393 ? 98.105 43.092 -133.138 1.00 46.19 393 SER A CA 1
ATOM 3028 C C . SER A 1 393 ? 97.220 43.782 -134.179 1.00 46.19 393 SER A C 1
ATOM 3030 O O . SER A 1 393 ? 96.102 44.196 -133.877 1.00 46.19 393 SER A O 1
ATOM 3032 N N . SER A 1 394 ? 97.735 43.917 -135.408 1.00 46.44 394 SER A N 1
ATOM 3033 C CA . SER A 1 394 ? 96.969 44.399 -136.570 1.00 46.44 394 SER A CA 1
ATOM 3034 C C . SER A 1 394 ? 96.705 43.328 -137.645 1.00 46.44 394 SER A C 1
ATOM 3036 O O . SER A 1 394 ? 95.946 43.614 -138.563 1.00 46.44 394 SER A O 1
ATOM 3038 N N . ASP A 1 395 ? 97.219 42.094 -137.513 1.00 49.00 395 ASP A N 1
ATOM 3039 C CA . ASP A 1 395 ? 97.140 41.083 -138.593 1.00 49.00 395 ASP A CA 1
ATOM 3040 C C . ASP A 1 395 ? 96.427 39.753 -138.239 1.00 49.00 395 ASP A C 1
ATOM 3042 O O . ASP A 1 395 ? 96.170 38.940 -139.123 1.00 49.00 395 ASP A O 1
ATOM 3046 N N . ALA A 1 396 ? 96.013 39.498 -136.991 1.00 57.84 396 ALA A N 1
ATOM 3047 C CA . ALA A 1 396 ? 95.489 38.176 -136.583 1.00 57.84 396 ALA A CA 1
ATOM 3048 C C . ALA A 1 396 ? 93.951 38.006 -136.669 1.00 57.84 396 ALA A C 1
ATOM 3050 O O . ALA A 1 396 ? 93.372 37.162 -135.983 1.00 57.84 396 ALA A O 1
ATOM 3051 N N . THR A 1 397 ? 93.272 38.790 -137.514 1.00 53.12 397 THR A N 1
ATOM 3052 C CA . THR A 1 397 ? 91.796 38.767 -137.640 1.00 53.12 397 THR A CA 1
ATOM 3053 C C . THR A 1 397 ? 91.276 37.641 -138.561 1.00 53.12 397 THR A C 1
ATOM 3055 O O . THR A 1 397 ? 90.080 37.370 -138.581 1.00 53.12 397 THR A O 1
ATOM 3058 N N . ASP A 1 398 ? 92.155 36.891 -139.238 1.00 48.12 398 ASP A N 1
ATOM 3059 C CA . ASP A 1 398 ? 91.769 35.812 -140.172 1.00 48.12 398 ASP A CA 1
ATOM 3060 C C . ASP A 1 398 ? 91.724 34.391 -139.539 1.00 48.12 398 ASP A C 1
ATOM 3062 O O . ASP A 1 398 ? 91.109 33.478 -140.095 1.00 48.12 398 ASP A O 1
ATOM 3066 N N . ASP A 1 399 ? 92.297 34.179 -138.340 1.00 55.12 399 ASP A N 1
ATOM 3067 C CA . ASP A 1 399 ? 92.291 32.870 -137.634 1.00 55.12 399 ASP A CA 1
ATOM 3068 C C . ASP A 1 399 ? 90.994 32.620 -136.832 1.00 55.12 399 ASP A C 1
ATOM 3070 O O . ASP A 1 399 ? 90.544 31.484 -136.644 1.00 55.12 399 ASP A O 1
ATOM 3074 N N . VAL A 1 400 ? 90.326 33.699 -136.414 1.00 59.22 400 VAL A N 1
ATOM 3075 C CA . VAL A 1 400 ? 89.100 33.663 -135.595 1.00 59.22 400 VAL A CA 1
ATOM 3076 C C . VAL A 1 400 ? 87.948 32.955 -136.322 1.00 59.22 400 VAL A C 1
ATOM 3078 O O . VAL A 1 400 ? 87.160 32.243 -135.698 1.00 59.22 400 VAL A O 1
ATOM 3081 N N . VAL A 1 401 ? 87.887 33.052 -137.652 1.00 60.25 401 VAL A N 1
ATOM 3082 C CA . VAL A 1 401 ? 86.824 32.438 -138.466 1.00 60.25 401 VAL A CA 1
ATOM 3083 C C . VAL A 1 401 ? 86.973 30.910 -138.564 1.00 60.25 401 VAL A C 1
ATOM 3085 O O . VAL A 1 401 ? 85.970 30.200 -138.654 1.00 60.25 401 VAL A O 1
ATOM 3088 N N . ARG A 1 402 ? 88.194 30.361 -138.453 1.00 59.72 402 ARG A N 1
ATOM 3089 C CA . ARG A 1 402 ? 88.427 28.901 -138.450 1.00 59.72 402 ARG A CA 1
ATOM 3090 C C . ARG A 1 402 ? 88.133 28.243 -137.097 1.00 59.72 402 ARG A C 1
ATOM 3092 O O . ARG A 1 402 ? 87.686 27.098 -137.070 1.00 59.72 402 ARG A O 1
ATOM 3099 N N . ARG A 1 403 ? 88.297 28.961 -135.982 1.00 65.00 403 ARG A N 1
ATOM 3100 C CA . ARG A 1 403 ? 88.012 28.460 -134.619 1.00 65.00 403 ARG A CA 1
ATOM 3101 C C . ARG A 1 403 ? 86.514 28.285 -134.334 1.00 65.00 403 ARG A C 1
ATOM 3103 O O . ARG A 1 403 ? 86.135 27.347 -133.640 1.00 65.00 403 ARG A O 1
ATOM 3110 N N . ILE A 1 404 ? 85.660 29.110 -134.943 1.00 64.50 404 ILE A N 1
ATOM 3111 C CA . ILE A 1 404 ? 84.196 29.046 -134.774 1.00 64.50 404 ILE A CA 1
ATOM 3112 C C . ILE A 1 404 ? 83.590 27.756 -135.367 1.00 64.50 404 ILE A C 1
ATOM 3114 O O . ILE A 1 404 ? 82.609 27.243 -134.834 1.00 64.50 404 ILE A O 1
ATOM 3118 N N . SER A 1 405 ? 84.196 27.169 -136.408 1.00 59.28 405 SER A N 1
ATOM 3119 C CA . SER A 1 405 ? 83.708 25.900 -136.984 1.00 59.28 405 SER A CA 1
ATOM 3120 C C . SER A 1 405 ? 84.028 24.665 -136.129 1.00 59.28 405 SER A C 1
ATOM 3122 O O . SER A 1 405 ? 83.283 23.691 -136.186 1.00 59.28 405 SER A O 1
ATOM 3124 N N . ASN A 1 406 ? 85.075 24.698 -135.295 1.00 61.72 406 ASN A N 1
ATOM 3125 C CA . ASN A 1 406 ? 85.428 23.573 -134.418 1.00 61.72 406 ASN A CA 1
ATOM 3126 C C . ASN A 1 406 ? 84.597 23.549 -133.118 1.00 61.72 406 ASN A C 1
ATOM 3128 O O . ASN A 1 406 ? 84.177 22.474 -132.697 1.00 61.72 406 ASN A O 1
ATOM 3132 N N . SER A 1 407 ? 84.249 24.708 -132.540 1.00 64.19 407 SER A N 1
ATOM 3133 C CA . SER A 1 407 ? 83.366 24.787 -131.357 1.00 64.19 407 SER A CA 1
ATOM 3134 C C . SER A 1 407 ? 81.920 24.340 -131.622 1.00 64.19 407 SER A C 1
ATOM 3136 O O . SER A 1 407 ? 81.189 24.029 -130.685 1.00 64.19 407 SER A O 1
ATOM 3138 N N . SER A 1 408 ? 81.493 24.258 -132.888 1.00 57.22 408 SER A N 1
ATOM 3139 C CA . SER A 1 408 ? 80.146 23.792 -133.242 1.00 57.22 408 SER A CA 1
ATOM 3140 C C . SER A 1 408 ? 79.951 22.281 -133.045 1.00 57.22 408 SER A C 1
ATOM 3142 O O . SER A 1 408 ? 78.811 21.851 -132.881 1.00 57.22 408 SER A O 1
ATOM 3144 N N . ASN A 1 409 ? 81.023 21.479 -133.052 1.00 62.47 409 ASN A N 1
ATOM 3145 C CA . ASN A 1 409 ? 80.933 20.024 -132.874 1.00 62.47 409 ASN A CA 1
ATOM 3146 C C . ASN A 1 409 ? 80.984 19.608 -131.387 1.00 62.47 409 ASN A C 1
ATOM 3148 O O . ASN A 1 409 ? 80.272 18.687 -131.002 1.00 62.47 409 ASN A O 1
ATOM 3152 N N . GLU A 1 410 ? 81.708 20.332 -130.523 1.00 65.50 410 GLU A N 1
ATOM 3153 C CA . GLU A 1 410 ? 81.711 20.107 -129.058 1.00 65.50 410 GLU A CA 1
ATOM 3154 C C . GLU A 1 410 ? 80.373 20.486 -128.388 1.00 65.50 410 GLU A C 1
ATOM 3156 O O . GLU A 1 410 ? 79.975 19.908 -127.370 1.00 65.50 410 GLU A O 1
ATOM 3161 N N . LEU A 1 411 ? 79.625 21.422 -128.984 1.00 67.31 411 LEU A N 1
ATOM 3162 C CA . LEU A 1 411 ? 78.310 21.838 -128.489 1.00 67.31 411 LEU A CA 1
ATOM 3163 C C . LEU A 1 411 ? 77.246 20.727 -128.626 1.00 67.31 411 LEU A C 1
ATOM 3165 O O . LEU A 1 411 ? 76.327 20.649 -127.810 1.00 67.31 411 LEU A O 1
ATOM 3169 N N . VAL A 1 412 ? 77.376 19.845 -129.626 1.00 71.44 412 VAL A N 1
ATOM 3170 C CA . VAL A 1 412 ? 76.439 18.730 -129.866 1.00 71.44 412 VAL A CA 1
ATOM 3171 C C . VAL A 1 412 ? 76.606 17.626 -128.815 1.00 71.44 412 VAL A C 1
ATOM 3173 O O . VAL A 1 412 ? 75.607 17.148 -128.275 1.00 71.44 412 VAL A O 1
ATOM 3176 N N . ASP A 1 413 ? 77.842 17.276 -128.449 1.00 70.75 413 ASP A N 1
ATOM 3177 C CA . ASP A 1 413 ? 78.112 16.271 -127.408 1.00 70.75 413 ASP A CA 1
ATOM 3178 C C . ASP A 1 413 ? 77.706 16.764 -126.011 1.00 70.75 413 ASP A C 1
ATOM 3180 O O . ASP A 1 413 ? 77.079 16.033 -125.238 1.00 70.75 413 ASP A O 1
ATOM 3184 N N . THR A 1 414 ? 77.955 18.043 -125.713 1.00 72.88 414 THR A N 1
ATOM 3185 C CA . THR A 1 414 ? 77.521 18.670 -124.453 1.00 72.88 414 THR A CA 1
ATOM 3186 C C . THR A 1 414 ? 75.991 18.706 -124.346 1.00 72.88 414 THR A C 1
ATOM 3188 O O . THR A 1 414 ? 75.429 18.452 -123.279 1.00 72.88 414 THR A O 1
ATOM 3191 N N . SER A 1 415 ? 75.293 18.952 -125.462 1.00 64.44 415 SER A N 1
ATOM 3192 C CA . SER A 1 415 ? 73.826 18.943 -125.518 1.00 64.44 415 SER A CA 1
ATOM 3193 C C . SER A 1 415 ? 73.231 17.552 -125.264 1.00 64.44 415 SER A C 1
ATOM 3195 O O . SER A 1 415 ? 72.195 17.447 -124.605 1.00 64.44 415 SER A O 1
ATOM 3197 N N . LYS A 1 416 ? 73.899 16.486 -125.719 1.00 75.12 416 LYS A N 1
ATOM 3198 C CA . LYS A 1 416 ? 73.468 15.101 -125.487 1.00 75.12 416 LYS A CA 1
ATOM 3199 C C . LYS A 1 416 ? 73.611 14.689 -124.016 1.00 75.12 416 LYS A C 1
ATOM 3201 O O . LYS A 1 416 ? 72.682 14.116 -123.458 1.00 75.12 416 LYS A O 1
ATOM 3206 N N . SER A 1 417 ? 74.720 15.065 -123.376 1.00 74.62 417 SER A N 1
ATOM 3207 C CA . SER A 1 417 ? 74.960 14.814 -121.945 1.00 74.62 417 SER A CA 1
ATOM 3208 C C . SER A 1 417 ? 73.988 15.595 -121.042 1.00 74.62 417 SER A C 1
ATOM 3210 O O . SER A 1 417 ? 73.452 15.065 -120.069 1.00 74.62 417 SER A O 1
ATOM 3212 N N . LEU A 1 418 ? 73.650 16.836 -121.424 1.00 75.31 418 LEU A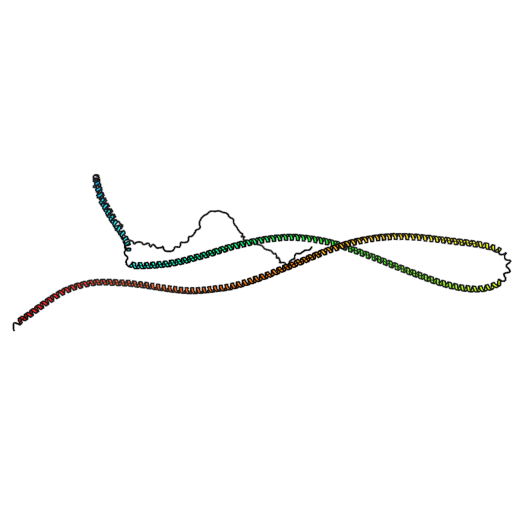 N 1
ATOM 3213 C CA . LEU A 1 418 ? 72.601 17.621 -120.762 1.00 75.31 418 LEU A CA 1
ATOM 3214 C C . LEU A 1 418 ? 71.214 16.975 -120.879 1.00 75.31 418 LEU A C 1
ATOM 3216 O O . LEU A 1 418 ? 70.463 16.985 -119.908 1.00 75.31 418 LEU A O 1
ATOM 3220 N N . GLN A 1 419 ? 70.868 16.389 -122.030 1.00 75.38 419 GLN A N 1
ATOM 3221 C CA . GLN A 1 419 ? 69.610 15.646 -122.171 1.00 75.38 419 GLN A CA 1
ATOM 3222 C C . GLN A 1 419 ? 69.554 14.404 -121.274 1.00 75.38 419 GLN A C 1
ATOM 3224 O O . GLN A 1 419 ? 68.489 14.089 -120.747 1.00 75.38 419 GLN A O 1
ATOM 3229 N N . GLU A 1 420 ? 70.680 13.719 -121.079 1.00 73.38 420 GLU A N 1
ATOM 3230 C CA . GLU A 1 420 ? 70.761 12.517 -120.247 1.00 73.38 420 GLU A CA 1
ATOM 3231 C C . GLU A 1 420 ? 70.636 12.854 -118.749 1.00 73.38 420 GLU A C 1
ATOM 3233 O O . GLU A 1 420 ? 69.789 12.274 -118.072 1.00 73.38 420 GLU A O 1
ATOM 3238 N N . MET A 1 421 ? 71.334 13.891 -118.263 1.00 74.75 421 MET A N 1
ATOM 3239 C CA . MET A 1 421 ? 71.168 14.397 -116.887 1.00 74.75 421 MET A CA 1
ATOM 3240 C C . MET A 1 421 ? 69.758 14.936 -116.611 1.00 74.75 421 MET A C 1
ATOM 3242 O O . MET A 1 421 ? 69.204 14.720 -115.535 1.00 74.75 421 MET A O 1
ATOM 3246 N N . VAL A 1 422 ? 69.148 15.640 -117.572 1.00 76.19 422 VAL A N 1
ATOM 3247 C CA . VAL A 1 422 ? 67.768 16.139 -117.423 1.00 76.19 422 VAL A CA 1
ATOM 3248 C C . VAL A 1 422 ? 66.771 14.980 -117.342 1.00 76.19 422 VAL A C 1
ATOM 3250 O O . VAL A 1 422 ? 65.785 15.072 -116.608 1.00 76.19 422 VAL A O 1
ATOM 3253 N N . LYS A 1 423 ? 67.028 13.879 -118.056 1.00 75.38 423 LYS A N 1
ATOM 3254 C CA . LYS A 1 423 ? 66.207 12.669 -117.987 1.00 75.38 423 LYS A CA 1
ATOM 3255 C C . LYS A 1 423 ? 66.357 11.961 -116.637 1.00 75.38 423 LYS A C 1
ATOM 3257 O O . LYS A 1 423 ? 65.345 11.663 -116.014 1.00 75.38 423 LYS A O 1
ATOM 3262 N N . GLU A 1 424 ? 67.583 11.786 -116.152 1.00 77.06 424 GLU A N 1
ATOM 3263 C CA . GLU A 1 424 ? 67.863 11.180 -114.841 1.00 77.06 424 GLU A CA 1
ATOM 3264 C C . GLU A 1 424 ? 67.252 11.992 -113.686 1.00 77.06 424 GLU A C 1
ATOM 3266 O O . GLU A 1 424 ? 66.570 11.446 -112.821 1.00 77.06 424 GLU A O 1
ATOM 3271 N N . SER A 1 425 ? 67.392 13.320 -113.718 1.00 74.75 425 SER A N 1
ATOM 3272 C CA . SER A 1 425 ? 66.800 14.199 -112.704 1.00 74.75 425 SER A CA 1
ATOM 3273 C C . SER A 1 425 ? 65.264 14.225 -112.778 1.00 74.75 425 SER A C 1
ATOM 3275 O O . SER A 1 425 ? 64.596 14.326 -111.748 1.00 74.75 425 SER A O 1
ATOM 3277 N N . SER A 1 426 ? 64.680 14.066 -113.974 1.00 72.31 426 SER A N 1
ATOM 3278 C CA . SER A 1 426 ? 63.224 13.919 -114.131 1.00 72.31 426 SER A CA 1
ATOM 3279 C C . SER A 1 426 ? 62.711 12.609 -113.528 1.00 72.31 426 SER A C 1
ATOM 3281 O O . SER A 1 426 ? 61.674 12.628 -112.865 1.00 72.31 426 SER A O 1
ATOM 3283 N N . ASP A 1 427 ? 63.441 11.503 -113.693 1.00 76.19 427 ASP A N 1
ATOM 3284 C CA . ASP A 1 427 ? 63.095 10.209 -113.089 1.00 76.19 427 ASP A CA 1
ATOM 3285 C C . ASP A 1 427 ? 63.217 10.252 -111.546 1.00 76.19 427 ASP A C 1
ATOM 3287 O O . ASP A 1 427 ? 62.352 9.729 -110.833 1.00 76.19 427 ASP A O 1
ATOM 3291 N N . GLU A 1 428 ? 64.219 10.956 -110.999 1.00 78.75 428 GLU A N 1
ATOM 3292 C CA . GLU A 1 428 ? 64.368 11.151 -109.546 1.00 78.75 428 GLU A CA 1
ATOM 3293 C C . GLU A 1 428 ? 63.245 12.025 -108.956 1.00 78.75 428 GLU A C 1
ATOM 3295 O O . GLU A 1 428 ? 62.665 11.690 -107.917 1.00 78.75 428 GLU A O 1
ATOM 3300 N N . ILE A 1 429 ? 62.881 13.122 -109.629 1.00 79.12 429 ILE A N 1
ATOM 3301 C CA . ILE A 1 429 ? 61.762 13.982 -109.214 1.00 79.12 429 ILE A CA 1
ATOM 3302 C C . ILE A 1 429 ? 60.442 13.205 -109.249 1.00 79.12 429 ILE A C 1
ATOM 3304 O O . ILE A 1 429 ? 59.631 13.351 -108.332 1.00 79.12 429 ILE A O 1
ATOM 3308 N N . PHE A 1 430 ? 60.224 12.364 -110.265 1.00 81.81 430 PHE A N 1
ATOM 3309 C CA . PHE A 1 430 ? 59.009 11.555 -110.365 1.00 81.81 430 PHE A CA 1
ATOM 3310 C C . PHE A 1 430 ? 58.910 10.542 -109.217 1.00 81.81 430 PHE A C 1
ATOM 3312 O O . PHE A 1 430 ? 57.847 10.402 -108.611 1.00 81.81 430 PHE A O 1
ATOM 3319 N N . THR A 1 431 ? 60.034 9.917 -108.856 1.00 80.44 431 THR A N 1
ATOM 3320 C CA . THR A 1 431 ? 60.123 8.993 -107.714 1.00 80.44 431 THR A CA 1
ATOM 3321 C C . THR A 1 431 ? 59.811 9.712 -106.398 1.00 80.44 431 THR A C 1
ATOM 3323 O O . THR A 1 431 ? 58.919 9.298 -105.661 1.00 80.44 431 THR A O 1
ATOM 3326 N N . ARG A 1 432 ? 60.437 10.870 -106.138 1.00 77.44 432 ARG A N 1
ATOM 3327 C CA . ARG A 1 432 ? 60.163 11.664 -104.924 1.00 77.44 432 ARG A CA 1
ATOM 3328 C C . ARG A 1 432 ? 58.729 12.192 -104.866 1.00 77.44 432 ARG A C 1
ATOM 3330 O O . ARG A 1 432 ? 58.158 12.293 -103.784 1.00 77.44 432 ARG A O 1
ATOM 3337 N N . MET A 1 433 ? 58.130 12.537 -106.008 1.00 75.38 433 MET A N 1
ATOM 3338 C CA . MET A 1 433 ? 56.727 12.956 -106.074 1.00 75.38 433 MET A CA 1
ATOM 3339 C C . MET A 1 433 ? 55.775 11.796 -105.743 1.00 75.38 433 MET A C 1
ATOM 3341 O O . MET A 1 433 ? 54.723 12.020 -105.141 1.00 75.38 433 MET A O 1
ATOM 3345 N N . GLN A 1 434 ? 56.151 10.562 -106.088 1.00 78.19 434 GLN A N 1
ATOM 3346 C CA . GLN A 1 434 ? 55.399 9.359 -105.742 1.00 78.19 434 GLN A CA 1
ATOM 3347 C C . GLN A 1 434 ? 55.495 9.039 -104.240 1.00 78.19 434 GLN A C 1
ATOM 3349 O O . GLN A 1 434 ? 54.452 8.833 -103.617 1.00 78.19 434 GLN A O 1
ATOM 3354 N N . ASP A 1 435 ? 56.686 9.139 -103.641 1.00 81.44 435 ASP A N 1
ATOM 3355 C CA . ASP A 1 435 ? 56.877 8.997 -102.187 1.00 81.44 435 ASP A CA 1
ATOM 3356 C C . ASP A 1 435 ? 56.092 10.067 -101.407 1.00 81.44 435 ASP A C 1
ATOM 3358 O O . ASP A 1 435 ? 55.418 9.777 -100.417 1.00 81.44 435 ASP A O 1
ATOM 3362 N N . LEU A 1 436 ? 56.104 11.319 -101.884 1.00 78.94 436 LEU A N 1
ATOM 3363 C CA . LEU A 1 436 ? 55.359 12.416 -101.258 1.00 78.94 436 LEU A CA 1
ATOM 3364 C C . LEU A 1 436 ? 53.839 12.185 -101.312 1.00 78.94 436 LEU A C 1
ATOM 3366 O O . LEU A 1 436 ? 53.123 12.531 -100.371 1.00 78.94 436 LEU A O 1
ATOM 3370 N N . LYS A 1 437 ? 53.337 11.586 -102.400 1.00 77.12 437 LYS A N 1
ATOM 3371 C CA . LYS A 1 437 ? 51.922 11.216 -102.545 1.00 77.12 437 LYS A CA 1
ATOM 3372 C C . LYS A 1 437 ? 51.530 10.103 -101.572 1.00 77.12 437 LYS A C 1
ATOM 3374 O O . LYS A 1 437 ? 50.435 10.145 -101.015 1.00 77.12 437 LYS A O 1
ATOM 3379 N N . GLU A 1 438 ? 52.410 9.134 -101.345 1.00 78.25 438 GLU A N 1
ATOM 3380 C CA . GLU A 1 438 ? 52.183 8.055 -100.381 1.00 78.25 438 GLU A CA 1
ATOM 3381 C C . GLU A 1 438 ? 52.175 8.571 -98.934 1.00 78.25 438 GLU A C 1
ATOM 3383 O O . GLU A 1 438 ? 51.250 8.270 -98.174 1.00 78.25 438 GLU A O 1
ATOM 3388 N N . VAL A 1 439 ? 53.116 9.456 -98.585 1.00 80.75 439 VAL A N 1
ATOM 3389 C CA . VAL A 1 439 ? 53.123 10.161 -97.291 1.00 80.75 439 VAL A CA 1
ATOM 3390 C C . VAL A 1 439 ? 51.863 11.015 -97.120 1.00 80.75 439 VAL A C 1
ATOM 3392 O O . VAL A 1 439 ? 51.241 10.975 -96.059 1.00 80.75 439 VAL A O 1
ATOM 3395 N N . GLY A 1 440 ? 51.437 11.740 -98.160 1.00 79.44 440 GLY A N 1
ATOM 3396 C CA . GLY A 1 440 ? 50.205 12.533 -98.142 1.00 79.44 440 GLY A CA 1
ATOM 3397 C C . GLY A 1 440 ? 48.960 11.689 -97.857 1.00 79.44 440 GLY A C 1
ATOM 3398 O O . GLY A 1 440 ? 48.180 12.031 -96.972 1.00 79.44 440 GLY A O 1
ATOM 3399 N N . ASN A 1 441 ? 48.820 10.542 -98.529 1.00 84.38 441 ASN A N 1
ATOM 3400 C CA . ASN A 1 441 ? 47.712 9.614 -98.292 1.00 84.38 441 ASN A CA 1
ATOM 3401 C C . ASN A 1 441 ? 47.723 9.041 -96.861 1.00 84.38 441 ASN A C 1
ATOM 3403 O O . ASN A 1 441 ? 46.665 8.909 -96.249 1.00 84.38 441 ASN A O 1
ATOM 3407 N N . SER A 1 442 ? 48.904 8.737 -96.311 1.00 83.31 442 SER A N 1
ATOM 3408 C CA . SER A 1 442 ? 49.058 8.252 -94.931 1.00 83.31 442 SER A CA 1
ATOM 3409 C C . SER A 1 442 ? 48.670 9.315 -93.896 1.00 83.31 442 SER A C 1
ATOM 3411 O O . SER A 1 442 ? 47.969 9.024 -92.926 1.00 83.31 442 SER A O 1
ATOM 3413 N N . VAL A 1 443 ? 49.054 10.575 -94.123 1.00 81.19 443 VAL A N 1
ATOM 3414 C CA . VAL A 1 443 ? 48.663 11.697 -93.257 1.00 81.19 443 VAL A CA 1
ATOM 3415 C C . VAL A 1 443 ? 47.149 11.908 -93.280 1.00 81.19 443 VAL A C 1
ATOM 3417 O O . VAL A 1 443 ? 46.558 12.070 -92.214 1.00 81.19 443 VAL A O 1
ATOM 3420 N N . THR A 1 444 ? 46.508 11.854 -94.452 1.00 81.94 444 THR A N 1
ATOM 3421 C CA . THR A 1 444 ? 45.044 11.962 -94.555 1.00 81.94 444 THR A CA 1
ATOM 3422 C C . THR A 1 444 ? 44.340 10.806 -93.842 1.00 81.94 444 THR A C 1
ATOM 3424 O O . THR A 1 444 ? 43.450 11.056 -93.037 1.00 81.94 444 THR A O 1
ATOM 3427 N N . ALA A 1 445 ? 44.793 9.562 -94.030 1.00 81.75 445 ALA A N 1
ATOM 3428 C CA . ALA A 1 445 ? 44.210 8.399 -93.356 1.00 81.75 445 ALA A CA 1
ATOM 3429 C C . ALA A 1 445 ? 44.346 8.463 -91.821 1.00 81.75 445 ALA A C 1
ATOM 3431 O O . ALA A 1 445 ? 43.409 8.135 -91.092 1.00 81.75 445 ALA A O 1
ATOM 3432 N N . ASN A 1 446 ? 45.492 8.928 -91.312 1.00 84.44 446 ASN A N 1
ATOM 3433 C CA . ASN A 1 446 ? 45.695 9.118 -89.874 1.00 84.44 446 ASN A CA 1
ATOM 3434 C C . ASN A 1 446 ? 44.834 10.261 -89.310 1.00 84.44 446 ASN A C 1
ATOM 3436 O O . ASN A 1 446 ? 44.346 10.157 -88.185 1.00 84.44 446 ASN A O 1
ATOM 3440 N N . LEU A 1 447 ? 44.628 11.337 -90.078 1.00 81.31 447 LEU A N 1
ATOM 3441 C CA . LEU A 1 447 ? 43.725 12.435 -89.715 1.00 81.31 447 LEU A CA 1
ATOM 3442 C C . LEU A 1 447 ? 42.264 11.977 -89.648 1.00 81.31 447 LEU A C 1
ATOM 3444 O O . LEU A 1 447 ? 41.577 12.319 -88.686 1.00 81.31 447 LEU A O 1
ATOM 3448 N N . ASP A 1 448 ? 41.818 11.167 -90.609 1.00 83.12 448 ASP A N 1
ATOM 3449 C CA . ASP A 1 448 ? 40.466 10.598 -90.616 1.00 83.12 448 ASP A CA 1
ATOM 3450 C C . ASP A 1 448 ? 40.253 9.671 -89.407 1.00 83.12 448 ASP A C 1
ATOM 3452 O O . ASP A 1 448 ? 39.274 9.818 -88.675 1.00 83.12 448 ASP A O 1
ATOM 3456 N N . SER A 1 449 ? 41.220 8.793 -89.115 1.00 85.19 449 SER A N 1
ATOM 3457 C CA . SER A 1 449 ? 41.160 7.901 -87.948 1.00 85.19 449 SER A CA 1
ATOM 3458 C C . SER A 1 449 ? 41.169 8.667 -86.616 1.00 85.19 449 SER A C 1
ATOM 3460 O O . SER A 1 449 ? 40.401 8.352 -85.705 1.00 85.19 449 SER A O 1
ATOM 3462 N N . ALA A 1 450 ? 41.986 9.719 -86.493 1.00 80.25 450 ALA A N 1
ATOM 3463 C CA . ALA A 1 450 ? 41.988 10.572 -85.307 1.00 80.25 450 ALA A CA 1
ATOM 3464 C C . ALA A 1 450 ? 40.653 11.315 -85.136 1.00 80.25 450 ALA A C 1
ATOM 3466 O O . ALA A 1 450 ? 40.153 11.421 -84.014 1.00 80.25 450 ALA A O 1
ATOM 3467 N N . SER A 1 451 ? 40.058 11.800 -86.232 1.00 81.44 451 SER A N 1
ATOM 3468 C CA . SER A 1 451 ? 38.746 12.453 -86.219 1.00 81.44 451 SER A CA 1
ATOM 3469 C C . SER A 1 451 ? 37.649 11.500 -85.738 1.00 81.44 451 SER A C 1
ATOM 3471 O O . SER A 1 451 ? 36.871 11.865 -84.856 1.00 81.44 451 SER A O 1
ATOM 3473 N N . GLU A 1 452 ? 37.643 10.258 -86.224 1.00 82.94 452 GLU A N 1
ATOM 3474 C CA . GLU A 1 452 ? 36.685 9.227 -85.812 1.00 82.94 452 GLU A CA 1
ATOM 3475 C C . GLU A 1 452 ? 36.781 8.917 -84.307 1.00 82.94 452 GLU A C 1
ATOM 3477 O O . GLU A 1 452 ? 35.767 8.911 -83.604 1.00 82.94 452 GLU A O 1
ATOM 3482 N N . VAL A 1 453 ? 37.999 8.772 -83.769 1.00 86.19 453 VAL A N 1
ATOM 3483 C CA . VAL A 1 453 ? 38.224 8.558 -82.326 1.00 86.19 453 VAL A CA 1
ATOM 3484 C C . VAL A 1 453 ? 37.772 9.761 -81.492 1.00 86.19 453 VAL A C 1
ATOM 3486 O O . VAL A 1 453 ? 37.198 9.586 -80.413 1.00 86.19 453 VAL A O 1
ATOM 3489 N N . PHE A 1 454 ? 38.010 10.987 -81.966 1.00 80.50 454 PHE A N 1
ATOM 3490 C CA . PHE A 1 454 ? 37.548 12.195 -81.281 1.00 80.50 454 PHE A CA 1
ATOM 3491 C C . PHE A 1 454 ? 36.021 12.290 -81.252 1.00 80.50 454 PHE A C 1
ATOM 3493 O O . PHE A 1 454 ? 35.464 12.593 -80.196 1.00 80.50 454 PHE A O 1
ATOM 3500 N N . VAL A 1 455 ? 35.344 11.981 -82.362 1.00 85.69 455 VAL A N 1
ATOM 3501 C CA . VAL A 1 455 ? 33.874 11.944 -82.427 1.00 85.69 455 VAL A CA 1
ATOM 3502 C C . VAL A 1 455 ? 33.320 10.876 -81.484 1.00 85.69 455 VAL A C 1
ATOM 3504 O O . VAL A 1 455 ? 32.398 11.152 -80.717 1.00 85.69 455 VAL A O 1
ATOM 3507 N N . GLN A 1 456 ? 33.925 9.686 -81.458 1.00 87.12 456 GLN A N 1
ATOM 3508 C CA . GLN A 1 456 ? 33.506 8.609 -80.563 1.00 87.12 456 GLN A CA 1
ATOM 3509 C C . GLN A 1 456 ? 33.667 8.989 -79.081 1.00 87.12 456 GLN A C 1
ATOM 3511 O O . GLN A 1 456 ? 32.751 8.773 -78.284 1.00 87.12 456 GLN A O 1
ATOM 3516 N N . ARG A 1 457 ? 34.803 9.589 -78.698 1.00 81.88 457 ARG A N 1
ATOM 3517 C CA . ARG A 1 457 ? 35.037 10.048 -77.316 1.00 81.88 457 ARG A CA 1
ATOM 3518 C C . ARG A 1 457 ? 34.126 11.204 -76.916 1.00 81.88 457 ARG A C 1
ATOM 3520 O O . ARG A 1 457 ? 33.671 11.230 -75.777 1.00 81.88 457 ARG A O 1
ATOM 3527 N N . ALA A 1 458 ? 33.843 12.133 -77.828 1.00 81.81 458 ALA A N 1
ATOM 3528 C CA . ALA A 1 458 ? 32.899 13.218 -77.578 1.00 81.81 458 ALA A CA 1
ATOM 3529 C C . ALA A 1 458 ? 31.488 12.671 -77.302 1.00 81.81 458 ALA A C 1
ATOM 3531 O O . ALA A 1 458 ? 30.877 13.071 -76.316 1.00 81.81 458 ALA A O 1
ATOM 3532 N N . GLY A 1 459 ? 31.028 11.686 -78.085 1.00 87.19 459 GLY A N 1
ATOM 3533 C CA . GLY A 1 459 ? 29.737 11.028 -77.859 1.00 87.19 459 GLY A CA 1
ATOM 3534 C C . GLY A 1 459 ? 29.657 10.278 -76.522 1.00 87.19 459 GLY A C 1
ATOM 3535 O O . GLY A 1 459 ? 28.675 10.408 -75.797 1.00 87.19 459 GLY A O 1
ATOM 3536 N N . GLN A 1 460 ? 30.713 9.553 -76.133 1.00 85.81 460 GLN A N 1
ATOM 3537 C CA . GLN A 1 460 ? 30.776 8.899 -74.813 1.00 85.81 460 GLN A CA 1
ATOM 3538 C C . GLN A 1 460 ? 30.771 9.907 -73.654 1.00 85.81 460 GLN A C 1
ATOM 3540 O O . GLN A 1 460 ? 30.190 9.651 -72.596 1.00 85.81 460 GLN A O 1
ATOM 3545 N N . MET A 1 461 ? 31.419 11.057 -73.840 1.00 79.12 461 MET A N 1
ATOM 3546 C CA . MET A 1 461 ? 31.437 12.130 -72.850 1.00 79.12 461 MET A CA 1
ATOM 3547 C C . MET A 1 461 ? 30.062 12.803 -72.715 1.00 79.12 461 MET A C 1
ATOM 3549 O O . MET A 1 461 ? 29.643 13.109 -71.603 1.00 79.12 461 MET A O 1
ATOM 3553 N N . GLU A 1 462 ? 29.334 12.977 -73.819 1.00 83.81 462 GLU A N 1
ATOM 3554 C CA . GLU A 1 462 ? 27.963 13.501 -73.818 1.00 83.81 462 GLU A CA 1
ATOM 3555 C C . GLU A 1 462 ? 26.990 12.541 -73.112 1.00 83.81 462 GLU A C 1
ATOM 3557 O O . GLU A 1 462 ? 26.262 12.958 -72.213 1.00 83.81 462 GLU A O 1
ATOM 3562 N N . GLU A 1 463 ? 27.065 11.236 -73.400 1.00 86.31 463 GLU A N 1
ATOM 3563 C CA . GLU A 1 463 ? 26.226 10.220 -72.744 1.00 86.31 463 GLU A CA 1
ATOM 3564 C C . GLU A 1 463 ? 26.496 10.126 -71.229 1.00 86.31 463 GLU A C 1
ATOM 3566 O O . GLU A 1 463 ? 25.579 9.988 -70.413 1.00 86.31 463 GLU A O 1
ATOM 3571 N N . THR A 1 464 ? 27.766 10.199 -70.819 1.00 85.62 464 THR A N 1
ATOM 3572 C CA . THR A 1 464 ? 28.130 10.163 -69.392 1.00 85.62 464 THR A CA 1
ATOM 3573 C C . THR A 1 464 ? 27.733 11.444 -68.663 1.00 85.62 464 THR A C 1
ATOM 3575 O O . THR A 1 464 ? 27.257 11.360 -67.528 1.00 85.62 464 THR A O 1
ATOM 3578 N N . ALA A 1 465 ? 27.849 12.609 -69.306 1.00 82.44 465 ALA A N 1
ATOM 3579 C CA . ALA A 1 465 ? 27.369 13.875 -68.759 1.00 82.44 465 ALA A CA 1
ATOM 3580 C C . ALA A 1 465 ? 25.839 13.883 -68.592 1.00 82.44 465 ALA A C 1
ATOM 3582 O O . ALA A 1 465 ? 25.340 14.319 -67.552 1.00 82.44 465 ALA A O 1
ATOM 3583 N N . GLU A 1 466 ? 25.095 13.337 -69.558 1.00 85.94 466 GLU A N 1
ATOM 3584 C CA . GLU A 1 466 ? 23.637 13.202 -69.472 1.00 85.94 466 GLU A CA 1
ATOM 3585 C C . GLU A 1 466 ? 23.225 12.260 -68.327 1.00 85.94 466 GLU A C 1
ATOM 3587 O O . GLU A 1 466 ? 22.390 12.620 -67.493 1.00 85.94 466 GLU A O 1
ATOM 3592 N N . LYS A 1 467 ? 23.879 11.096 -68.190 1.00 86.31 467 LYS A N 1
ATOM 3593 C CA . LYS A 1 467 ? 23.645 10.176 -67.059 1.00 86.31 467 LYS A CA 1
ATOM 3594 C C . LYS A 1 467 ? 23.960 10.815 -65.707 1.00 86.31 467 LYS A C 1
ATOM 3596 O O . LYS A 1 467 ? 23.182 10.650 -64.767 1.00 86.31 467 LYS A O 1
ATOM 3601 N N . ALA A 1 468 ? 25.064 11.553 -65.598 1.00 83.81 468 ALA A N 1
ATOM 3602 C CA . ALA A 1 468 ? 25.429 12.260 -64.371 1.00 83.81 468 ALA A CA 1
ATOM 3603 C C . ALA A 1 468 ? 24.412 13.362 -64.022 1.00 83.81 468 ALA A C 1
ATOM 3605 O O . ALA A 1 468 ? 24.071 13.544 -62.851 1.00 83.81 468 ALA A O 1
ATOM 3606 N N . SER A 1 469 ? 23.881 14.061 -65.030 1.00 86.75 469 SER A N 1
ATOM 3607 C CA . SER A 1 469 ? 22.826 15.062 -64.853 1.00 86.75 469 SER A CA 1
ATOM 3608 C C . SER A 1 469 ? 21.529 14.433 -64.333 1.00 86.75 469 SER A C 1
ATOM 3610 O O . SER A 1 469 ? 20.982 14.895 -63.329 1.00 86.75 469 SER A O 1
ATOM 3612 N N . LEU A 1 470 ? 21.089 13.321 -64.931 1.00 87.50 470 LEU A N 1
ATOM 3613 C CA . LEU A 1 470 ? 19.901 12.582 -64.489 1.00 87.50 470 LEU A CA 1
ATOM 3614 C C . LEU A 1 470 ? 20.056 12.019 -63.070 1.00 87.50 470 LEU A C 1
ATOM 3616 O O . LEU A 1 470 ? 19.139 12.137 -62.259 1.00 87.50 470 LEU A O 1
ATOM 3620 N N . GLN A 1 471 ? 21.222 11.457 -62.736 1.00 86.88 471 GLN A N 1
ATOM 3621 C CA . GLN A 1 471 ? 21.507 10.986 -61.377 1.00 86.88 471 GLN A CA 1
ATOM 3622 C C . GLN A 1 471 ? 21.518 12.128 -60.360 1.00 86.88 471 GLN A C 1
ATOM 3624 O O . GLN A 1 471 ? 20.995 11.972 -59.260 1.00 86.88 471 GLN A O 1
ATOM 3629 N N . THR A 1 472 ? 22.074 13.286 -60.721 1.00 84.38 472 THR A N 1
ATOM 3630 C CA . THR A 1 472 ? 22.052 14.469 -59.852 1.00 84.38 472 THR A CA 1
ATOM 3631 C C . THR A 1 472 ? 20.615 14.922 -59.600 1.00 84.38 472 THR A C 1
ATOM 3633 O O . THR A 1 472 ? 20.262 15.202 -58.458 1.00 84.38 472 THR A O 1
ATOM 3636 N N . HIS A 1 473 ? 19.765 14.918 -60.631 1.00 86.81 473 HIS A N 1
ATOM 3637 C CA . HIS A 1 473 ? 18.349 15.258 -60.498 1.00 86.81 473 HIS A CA 1
ATOM 3638 C C . HIS A 1 473 ? 17.587 14.285 -59.580 1.00 86.81 473 HIS A C 1
ATOM 3640 O O . HIS A 1 473 ? 16.842 14.733 -58.709 1.00 86.81 473 HIS A O 1
ATOM 3646 N N . ASP A 1 474 ? 17.817 12.972 -59.707 1.00 89.44 474 ASP A N 1
ATOM 3647 C CA . ASP A 1 474 ? 17.235 11.958 -58.810 1.00 89.44 474 ASP A CA 1
ATOM 3648 C C . ASP A 1 474 ? 17.690 12.151 -57.355 1.00 89.44 474 ASP A C 1
ATOM 3650 O O . ASP A 1 474 ? 16.875 12.149 -56.431 1.00 89.44 474 ASP A O 1
ATOM 3654 N N . ILE A 1 475 ? 18.987 12.402 -57.142 1.00 82.88 475 ILE A N 1
ATOM 3655 C CA . ILE A 1 475 ? 19.540 12.674 -55.810 1.00 82.88 475 ILE A CA 1
ATOM 3656 C C . ILE A 1 475 ? 18.898 13.927 -55.205 1.00 82.88 475 ILE A C 1
ATOM 3658 O O . ILE A 1 475 ? 18.503 13.892 -54.040 1.00 82.88 475 ILE A O 1
ATOM 3662 N N . THR A 1 476 ? 18.739 15.009 -55.973 1.00 86.88 476 THR A N 1
ATOM 3663 C CA . THR A 1 476 ? 18.057 16.222 -55.499 1.00 86.88 476 THR A CA 1
ATOM 3664 C C . THR A 1 476 ? 16.601 15.939 -55.127 1.00 86.88 476 THR A C 1
ATOM 3666 O O . THR A 1 476 ? 16.180 16.324 -54.040 1.00 86.88 476 THR A O 1
ATOM 3669 N N . GLY A 1 477 ? 15.858 15.188 -55.947 1.00 89.25 477 GLY A N 1
ATOM 3670 C CA . GLY A 1 477 ? 14.478 14.804 -55.628 1.00 89.25 477 GLY A CA 1
ATOM 3671 C C . GLY A 1 477 ? 14.363 13.959 -54.353 1.00 89.25 477 GLY A C 1
ATOM 3672 O O . GLY A 1 477 ? 13.460 14.162 -53.541 1.00 89.25 477 GLY A O 1
ATOM 3673 N N . ARG A 1 478 ? 15.312 13.044 -54.123 1.00 87.56 478 ARG A N 1
ATOM 3674 C CA . ARG A 1 478 ? 15.369 12.234 -52.895 1.00 87.56 478 ARG A CA 1
ATOM 3675 C C . ARG A 1 478 ? 15.746 13.055 -51.663 1.00 87.56 478 ARG A C 1
ATOM 3677 O O . ARG A 1 478 ? 15.225 12.778 -50.585 1.00 87.56 478 ARG A O 1
ATOM 3684 N N . ILE A 1 479 ? 16.625 14.047 -51.809 1.00 84.00 479 ILE A N 1
ATOM 3685 C CA . ILE A 1 479 ? 16.974 14.985 -50.733 1.00 84.00 479 ILE A CA 1
ATOM 3686 C C . ILE A 1 479 ? 15.758 15.836 -50.354 1.00 84.00 479 ILE A C 1
ATOM 3688 O O . ILE A 1 479 ? 15.467 15.953 -49.165 1.00 84.00 479 ILE A O 1
ATOM 3692 N N . ASP A 1 480 ? 15.010 16.354 -51.331 1.00 87.06 480 ASP A N 1
ATOM 3693 C CA . ASP A 1 480 ? 13.790 17.129 -51.071 1.00 87.06 480 ASP A CA 1
ATOM 3694 C C . ASP A 1 480 ? 12.722 16.285 -50.364 1.00 87.06 480 ASP A C 1
ATOM 3696 O O . ASP A 1 480 ? 12.133 16.727 -49.376 1.00 87.06 480 ASP A O 1
ATOM 3700 N N . ALA A 1 481 ? 12.516 15.040 -50.805 1.00 85.62 481 ALA A N 1
ATOM 3701 C CA . ALA A 1 481 ? 11.594 14.117 -50.146 1.00 85.62 481 ALA A CA 1
ATOM 3702 C C . ALA A 1 481 ? 12.014 13.820 -48.694 1.00 85.62 481 ALA A C 1
ATOM 3704 O O . ALA A 1 481 ? 11.188 13.891 -47.783 1.00 85.62 481 ALA A O 1
ATOM 3705 N N . ALA A 1 482 ? 13.304 13.553 -48.461 1.00 82.94 482 ALA A N 1
ATOM 3706 C CA . ALA A 1 482 ? 13.837 13.305 -47.124 1.00 82.94 482 ALA A CA 1
ATOM 3707 C C . ALA A 1 482 ? 13.721 14.539 -46.210 1.00 82.94 482 ALA A C 1
ATOM 3709 O O . ALA A 1 482 ? 13.396 14.401 -45.030 1.00 82.94 482 ALA A O 1
ATOM 3710 N N . ALA A 1 483 ? 13.939 15.744 -46.745 1.00 83.50 483 ALA A N 1
ATOM 3711 C CA . ALA A 1 483 ? 13.748 16.990 -46.009 1.00 83.50 483 ALA A CA 1
ATOM 3712 C C . ALA A 1 483 ? 12.279 17.174 -45.594 1.00 83.50 483 ALA A C 1
ATOM 3714 O O . ALA A 1 483 ? 12.004 17.486 -44.436 1.00 83.50 483 ALA A O 1
ATOM 3715 N N . HIS A 1 484 ? 11.334 16.896 -46.499 1.00 89.25 484 HIS A N 1
ATOM 3716 C CA . HIS A 1 484 ? 9.899 16.980 -46.217 1.00 89.25 484 HIS A CA 1
ATOM 3717 C C . HIS A 1 484 ? 9.436 15.956 -45.168 1.00 89.25 484 HIS A C 1
ATOM 3719 O O . HIS A 1 484 ? 8.663 16.285 -44.264 1.00 89.25 484 HIS A O 1
ATOM 3725 N N . GLU A 1 485 ? 9.923 14.715 -45.245 1.00 88.62 485 GLU A N 1
ATOM 3726 C CA . GLU A 1 485 ? 9.639 13.692 -44.232 1.00 88.62 485 GLU A CA 1
ATOM 3727 C C . GLU A 1 485 ? 10.208 14.074 -42.863 1.00 88.62 485 GLU A C 1
ATOM 3729 O O . GLU A 1 485 ? 9.532 13.913 -41.843 1.00 88.62 485 GLU A O 1
ATOM 3734 N N . MET A 1 486 ? 11.421 14.631 -42.832 1.00 84.88 486 MET A N 1
ATOM 3735 C CA . MET A 1 486 ? 12.056 15.094 -41.601 1.00 84.88 486 MET A CA 1
ATOM 3736 C C . MET A 1 486 ? 11.300 16.277 -40.980 1.00 84.88 486 MET A C 1
ATOM 3738 O O . MET A 1 486 ? 11.110 16.310 -39.763 1.00 84.88 486 MET A O 1
ATOM 3742 N N . GLU A 1 487 ? 10.801 17.208 -41.794 1.00 85.69 487 GLU A N 1
ATOM 3743 C CA . GLU A 1 487 ? 9.991 18.342 -41.339 1.00 85.69 487 GLU A CA 1
ATOM 3744 C C . GLU A 1 487 ? 8.650 17.877 -40.743 1.00 85.69 487 GLU A C 1
ATOM 3746 O O . GLU A 1 487 ? 8.272 18.291 -39.641 1.00 85.69 487 GLU A O 1
ATOM 3751 N N . GLN A 1 488 ? 7.973 16.922 -41.390 1.00 89.44 488 GLN A N 1
ATOM 3752 C CA . GLN A 1 488 ? 6.754 16.315 -40.845 1.00 89.44 488 GLN A CA 1
ATOM 3753 C C . GLN A 1 488 ? 7.014 15.521 -39.561 1.00 89.44 488 GLN A C 1
ATOM 3755 O O . GLN A 1 488 ? 6.238 15.624 -38.607 1.00 89.44 488 GLN A O 1
ATOM 3760 N N . ALA A 1 489 ? 8.086 14.729 -39.512 1.00 84.88 489 ALA A N 1
ATOM 3761 C CA . ALA A 1 489 ? 8.461 13.972 -38.322 1.00 84.88 489 ALA A CA 1
ATOM 3762 C C . ALA A 1 489 ? 8.794 14.904 -37.146 1.00 84.88 489 ALA A C 1
ATOM 3764 O O . ALA A 1 489 ? 8.354 14.659 -36.021 1.00 84.88 489 ALA A O 1
ATOM 3765 N N . SER A 1 490 ? 9.498 16.007 -37.414 1.00 85.69 490 SER A N 1
ATOM 3766 C CA . SER A 1 490 ? 9.803 17.048 -36.430 1.00 85.69 490 SER A CA 1
ATOM 3767 C C . SER A 1 490 ? 8.530 17.724 -35.911 1.00 85.69 490 SER A C 1
ATOM 3769 O O . SER A 1 490 ? 8.318 17.793 -34.701 1.00 85.69 490 SER A O 1
ATOM 3771 N N . SER A 1 491 ? 7.613 18.115 -36.803 1.00 91.38 491 SER A N 1
ATOM 3772 C CA . SER A 1 491 ? 6.326 18.714 -36.421 1.00 91.38 491 SER A CA 1
ATOM 3773 C C . SER A 1 491 ? 5.464 17.769 -35.571 1.00 91.38 491 SER A C 1
ATOM 3775 O O . SER A 1 491 ? 4.871 18.182 -34.570 1.00 91.38 491 SER A O 1
ATOM 3777 N N . ARG A 1 492 ? 5.431 16.470 -35.903 1.00 89.00 492 ARG A N 1
ATOM 3778 C CA . ARG A 1 492 ? 4.741 15.454 -35.087 1.00 89.00 492 ARG A CA 1
ATOM 3779 C C . ARG A 1 492 ? 5.386 15.301 -33.711 1.00 89.00 492 ARG A C 1
ATOM 3781 O O . ARG A 1 492 ? 4.661 15.219 -32.722 1.00 89.00 492 ARG A O 1
ATOM 3788 N N . SER A 1 493 ? 6.716 15.287 -33.639 1.00 84.38 493 SER A N 1
ATOM 3789 C CA . SER A 1 493 ? 7.446 15.219 -32.368 1.00 84.38 493 SER A CA 1
ATOM 3790 C C . SER A 1 493 ? 7.196 16.446 -31.496 1.00 84.38 493 SER A C 1
ATOM 3792 O O . SER A 1 493 ? 6.924 16.283 -30.311 1.00 84.38 493 SER A O 1
ATOM 3794 N N . LEU A 1 494 ? 7.204 17.655 -32.066 1.00 88.56 494 LEU A N 1
ATOM 3795 C CA . LEU A 1 494 ? 6.905 18.888 -31.331 1.00 88.56 494 LEU A CA 1
ATOM 3796 C C . LEU A 1 494 ? 5.483 18.874 -30.754 1.00 88.56 494 LEU A C 1
ATOM 3798 O O . LEU A 1 494 ? 5.319 19.098 -29.559 1.00 88.56 494 LEU A O 1
ATOM 3802 N N . ASN A 1 495 ? 4.481 18.490 -31.551 1.00 89.12 495 ASN A N 1
ATOM 3803 C CA . ASN A 1 495 ? 3.103 18.343 -31.066 1.00 89.12 495 ASN A CA 1
ATOM 3804 C C . ASN A 1 495 ? 2.974 17.275 -29.963 1.00 89.12 495 ASN A C 1
ATOM 3806 O O . ASN A 1 495 ? 2.221 17.443 -29.004 1.00 89.12 495 ASN A O 1
ATOM 3810 N N . ARG A 1 496 ? 3.708 16.159 -30.076 1.00 87.06 496 ARG A N 1
ATOM 3811 C CA . ARG A 1 496 ? 3.715 15.100 -29.054 1.00 87.06 496 ARG A CA 1
ATOM 3812 C C . ARG A 1 496 ? 4.347 15.594 -27.751 1.00 87.06 496 ARG A C 1
ATOM 3814 O O . ARG A 1 496 ? 3.838 15.280 -26.680 1.00 87.06 496 ARG A O 1
ATOM 3821 N N . ILE A 1 497 ? 5.437 16.357 -27.844 1.00 85.31 497 ILE A N 1
ATOM 3822 C CA . ILE A 1 497 ? 6.115 16.966 -26.693 1.00 85.31 497 ILE A CA 1
ATOM 3823 C C . ILE A 1 497 ? 5.193 17.977 -26.007 1.00 85.31 497 ILE A C 1
ATOM 3825 O O . ILE A 1 497 ? 5.096 17.955 -24.784 1.00 85.31 497 ILE A O 1
ATOM 3829 N N . GLU A 1 498 ? 4.472 18.801 -26.769 1.00 89.56 498 GLU A N 1
ATOM 3830 C CA . GLU A 1 498 ? 3.499 19.758 -26.231 1.00 89.56 498 GLU A CA 1
ATOM 3831 C C . GLU A 1 498 ? 2.351 19.048 -25.497 1.00 89.56 498 GLU A C 1
ATOM 3833 O O . GLU A 1 498 ? 2.091 19.349 -24.334 1.00 89.56 498 GLU A O 1
ATOM 3838 N N . GLN A 1 499 ? 1.757 18.007 -26.096 1.00 90.12 499 GLN A N 1
ATOM 3839 C CA . GLN A 1 499 ? 0.735 17.185 -25.431 1.00 90.12 499 GLN A CA 1
ATOM 3840 C C . GLN A 1 499 ? 1.234 16.526 -24.142 1.00 90.12 499 GLN A C 1
ATOM 3842 O O . GLN A 1 499 ? 0.504 16.461 -23.152 1.00 90.12 499 GLN A O 1
ATOM 3847 N N . VAL A 1 500 ? 2.463 16.005 -24.144 1.00 86.31 500 VAL A N 1
ATOM 3848 C CA . VAL A 1 500 ? 3.066 15.413 -22.942 1.00 86.31 500 VAL A CA 1
ATOM 3849 C C . VAL A 1 500 ? 3.323 16.487 -21.884 1.00 86.31 500 VAL A C 1
ATOM 3851 O O . VAL A 1 500 ? 3.090 16.230 -20.703 1.00 86.31 500 VAL A O 1
ATOM 3854 N N . GLY A 1 501 ? 3.750 17.686 -22.290 1.00 90.56 501 GLY A N 1
ATOM 3855 C CA . GLY A 1 501 ? 3.925 18.842 -21.413 1.00 90.56 501 GLY A CA 1
ATOM 3856 C C . GLY A 1 501 ? 2.622 19.260 -20.732 1.00 90.56 501 GLY A C 1
ATOM 3857 O O . GLY A 1 501 ? 2.586 19.377 -19.506 1.00 90.56 501 GLY A O 1
ATOM 3858 N N . ASP A 1 502 ? 1.539 19.387 -21.496 1.00 89.06 502 ASP A N 1
ATOM 3859 C CA . ASP A 1 502 ? 0.211 19.706 -20.965 1.00 89.06 502 ASP A CA 1
ATOM 3860 C C . ASP A 1 502 ? -0.313 18.602 -20.040 1.00 89.06 502 ASP A C 1
ATOM 3862 O O . ASP A 1 502 ? -0.776 18.883 -18.933 1.00 89.06 502 ASP A O 1
ATOM 3866 N N . ALA A 1 503 ? -0.162 17.331 -20.424 1.00 88.62 503 ALA A N 1
ATOM 3867 C CA . ALA A 1 503 ? -0.569 16.204 -19.586 1.00 88.62 503 ALA A CA 1
ATOM 3868 C C . ALA A 1 503 ? 0.207 16.153 -18.258 1.00 88.62 503 ALA A C 1
ATOM 3870 O O . ALA A 1 503 ? -0.379 15.877 -17.209 1.00 88.62 503 ALA A O 1
ATOM 3871 N N . LEU A 1 504 ? 1.516 16.432 -18.282 1.00 85.38 504 LEU A N 1
ATOM 3872 C CA . LEU A 1 504 ? 2.348 16.538 -17.081 1.00 85.38 504 LEU A CA 1
ATOM 3873 C C . LEU A 1 504 ? 1.929 17.717 -16.206 1.00 85.38 504 LEU A C 1
ATOM 3875 O O . LEU A 1 504 ? 1.863 17.564 -14.984 1.00 85.38 504 LEU A O 1
ATOM 3879 N N . LYS A 1 505 ? 1.608 18.866 -16.808 1.00 91.25 505 LYS A N 1
ATOM 3880 C CA . LYS A 1 505 ? 1.112 20.040 -16.087 1.00 91.25 505 LYS A CA 1
ATOM 3881 C C . LYS A 1 505 ? -0.197 19.725 -15.364 1.00 91.25 505 LYS A C 1
ATOM 3883 O O . LYS A 1 505 ? -0.262 19.902 -14.150 1.00 91.25 505 LYS A O 1
ATOM 3888 N N . THR A 1 506 ? -1.181 19.152 -16.060 1.00 91.00 506 THR A N 1
ATOM 3889 C CA . THR A 1 506 ? -2.455 18.738 -15.451 1.00 91.00 506 THR A CA 1
ATOM 3890 C C . THR A 1 506 ? -2.247 17.702 -14.349 1.00 91.00 506 THR A C 1
ATOM 3892 O O . THR A 1 506 ? -2.808 17.840 -13.267 1.00 91.00 506 THR A O 1
ATOM 3895 N N . ARG A 1 507 ? -1.390 16.692 -14.564 1.00 87.75 507 ARG A N 1
ATOM 3896 C CA . ARG A 1 507 ? -1.070 15.705 -13.516 1.00 87.75 507 ARG A CA 1
ATOM 3897 C C . ARG A 1 507 ? -0.404 16.330 -12.294 1.00 87.75 507 ARG A C 1
ATOM 3899 O O . ARG A 1 507 ? -0.607 15.838 -11.189 1.00 87.75 507 ARG A O 1
ATOM 3906 N N . THR A 1 508 ? 0.404 17.367 -12.486 1.00 88.56 508 THR A N 1
ATOM 3907 C CA . THR A 1 508 ? 1.074 18.071 -11.389 1.00 88.56 508 THR A CA 1
ATOM 3908 C C . THR A 1 508 ? 0.067 18.887 -10.582 1.00 88.56 508 THR A C 1
ATOM 3910 O O . THR A 1 508 ? 0.054 18.763 -9.362 1.00 88.56 508 THR A O 1
ATOM 3913 N N . GLU A 1 509 ? -0.818 19.635 -11.249 1.00 89.94 509 GLU A N 1
ATOM 3914 C CA . GLU A 1 509 ? -1.916 20.386 -10.614 1.00 89.94 509 GLU A CA 1
ATOM 3915 C C . GLU A 1 509 ? -2.882 19.458 -9.866 1.00 89.94 509 GLU A C 1
ATOM 3917 O O . GLU A 1 509 ? -3.262 19.709 -8.718 1.00 89.94 509 GLU A O 1
ATOM 3922 N N . ASP A 1 510 ? -3.218 18.323 -10.480 1.00 90.50 510 ASP A N 1
ATOM 3923 C CA . ASP A 1 510 ? -3.918 17.246 -9.806 1.00 90.50 510 ASP A CA 1
ATOM 3924 C C . ASP A 1 510 ? -3.142 16.865 -8.539 1.00 90.50 510 ASP A C 1
ATOM 3926 O O . ASP A 1 510 ? -3.689 16.967 -7.440 1.00 90.50 510 ASP A O 1
ATOM 3930 N N . LEU A 1 511 ? -1.890 16.403 -8.647 1.00 86.06 511 LEU A N 1
ATOM 3931 C CA . LEU A 1 511 ? -1.112 15.898 -7.506 1.00 86.06 511 LEU A CA 1
ATOM 3932 C C . LEU A 1 511 ? -0.999 16.910 -6.364 1.00 86.06 511 LEU A C 1
ATOM 3934 O O . LEU A 1 511 ? -1.101 16.505 -5.206 1.00 86.06 511 LEU A O 1
ATOM 3938 N N . THR A 1 512 ? -0.862 18.203 -6.663 1.00 88.31 512 THR A N 1
ATOM 3939 C CA . THR A 1 512 ? -0.871 19.252 -5.637 1.00 88.31 512 THR A CA 1
ATOM 3940 C C . THR A 1 512 ? -2.207 19.314 -4.901 1.00 88.31 512 THR A C 1
ATOM 3942 O O . THR A 1 512 ? -2.208 19.302 -3.674 1.00 88.31 512 THR A O 1
ATOM 3945 N N . THR A 1 513 ? -3.345 19.256 -5.604 1.00 91.62 513 THR A N 1
ATOM 3946 C CA . THR A 1 513 ? -4.670 19.269 -4.947 1.00 91.62 513 THR A CA 1
ATOM 3947 C C . THR A 1 513 ? -4.934 18.009 -4.115 1.00 91.62 513 THR A C 1
ATOM 3949 O O . THR A 1 513 ? -5.492 18.092 -3.021 1.00 91.62 513 THR A O 1
ATOM 3952 N N . LEU A 1 514 ? -4.492 16.832 -4.581 1.00 88.75 514 LEU A N 1
ATOM 3953 C CA . LEU A 1 514 ? -4.532 15.595 -3.787 1.00 88.75 514 LEU A CA 1
ATOM 3954 C C . LEU A 1 514 ? -3.662 15.709 -2.540 1.00 88.75 514 LEU A C 1
ATOM 3956 O O . LEU A 1 514 ? -4.099 15.299 -1.468 1.00 88.75 514 LEU A O 1
ATOM 3960 N N . SER A 1 515 ? -2.459 16.268 -2.670 1.00 84.00 515 SER A N 1
ATOM 3961 C CA . SER A 1 515 ? -1.552 16.455 -1.542 1.00 84.00 515 SER A CA 1
ATOM 3962 C C . SER A 1 515 ? -2.144 17.399 -0.500 1.00 84.00 515 SER A C 1
ATOM 3964 O O . SER A 1 515 ? -2.117 17.061 0.677 1.00 84.00 515 SER A O 1
ATOM 3966 N N . GLU A 1 516 ? -2.699 18.542 -0.913 1.00 89.62 516 GLU A N 1
ATOM 3967 C CA . GLU A 1 516 ? -3.352 19.510 -0.019 1.00 89.62 516 GLU A CA 1
ATOM 3968 C C . GLU A 1 516 ? -4.551 18.903 0.709 1.00 89.62 516 GLU A C 1
ATOM 3970 O O . GLU A 1 516 ? -4.751 19.115 1.906 1.00 89.62 516 GLU A O 1
ATOM 3975 N N . ARG A 1 517 ? -5.345 18.098 0.000 1.00 88.94 517 ARG A N 1
ATOM 3976 C CA . ARG A 1 517 ? -6.477 17.410 0.608 1.00 88.94 517 ARG A CA 1
ATOM 3977 C C . ARG A 1 517 ? -6.033 16.308 1.572 1.00 88.94 517 ARG A C 1
ATOM 3979 O O . ARG A 1 517 ? -6.623 16.179 2.640 1.00 88.94 517 ARG A O 1
ATOM 3986 N N . ALA A 1 518 ? -4.983 15.559 1.242 1.00 82.06 518 ALA A N 1
ATOM 3987 C CA . ALA A 1 518 ? -4.418 14.552 2.134 1.00 82.06 518 ALA A CA 1
ATOM 3988 C C . ALA A 1 518 ? -3.839 15.180 3.415 1.00 82.06 518 ALA A C 1
ATOM 3990 O O . ALA A 1 518 ? -4.056 14.646 4.502 1.00 82.06 518 ALA A O 1
ATOM 3991 N N . THR A 1 519 ? -3.156 16.330 3.327 1.00 89.12 519 THR A N 1
ATOM 3992 C CA . THR A 1 519 ? -2.688 17.056 4.520 1.00 89.12 519 THR A CA 1
ATOM 3993 C C . THR A 1 519 ? -3.841 17.612 5.350 1.00 89.12 519 THR A C 1
ATOM 3995 O O . THR A 1 519 ? -3.775 17.540 6.578 1.00 89.12 519 THR A O 1
ATOM 3998 N N . ALA A 1 520 ? -4.909 18.111 4.721 1.00 88.69 520 ALA A N 1
ATOM 3999 C CA . ALA A 1 520 ? -6.109 18.551 5.432 1.00 88.69 520 ALA A CA 1
ATOM 4000 C C . ALA A 1 520 ? -6.794 17.390 6.181 1.00 88.69 520 ALA A C 1
ATOM 4002 O O . ALA A 1 520 ? -7.022 17.499 7.386 1.00 88.69 520 ALA A O 1
ATOM 4003 N N . GLU A 1 521 ? -7.034 16.258 5.508 1.00 88.44 521 GLU A N 1
ATOM 4004 C CA . GLU A 1 521 ? -7.623 15.054 6.116 1.00 88.44 521 GLU A CA 1
ATOM 4005 C C . GLU A 1 521 ? -6.729 14.498 7.245 1.00 88.44 521 GLU A C 1
ATOM 4007 O O . GLU A 1 521 ? -7.230 14.122 8.304 1.00 88.44 521 GLU A O 1
ATOM 4012 N N . MET A 1 522 ? -5.398 14.506 7.086 1.00 82.44 522 MET A N 1
ATOM 4013 C CA . MET A 1 522 ? -4.464 14.116 8.155 1.00 82.44 522 MET A CA 1
ATOM 4014 C C . MET A 1 522 ? -4.504 15.066 9.357 1.00 82.44 522 MET A C 1
ATOM 4016 O O . MET A 1 522 ? -4.425 14.603 10.496 1.00 82.44 522 MET A O 1
ATOM 4020 N N . SER A 1 523 ? -4.631 16.376 9.136 1.00 87.94 523 SER A N 1
ATOM 4021 C CA . SER A 1 523 ? -4.760 17.352 10.225 1.00 87.94 523 SER A CA 1
ATOM 4022 C C . SER A 1 523 ? -6.074 17.171 10.989 1.00 87.94 523 SER A C 1
ATOM 4024 O O . SER A 1 523 ? -6.092 17.239 12.220 1.00 87.94 523 SER A O 1
ATOM 4026 N N . GLU A 1 524 ? -7.168 16.906 10.275 1.00 89.00 524 GLU A N 1
ATOM 4027 C CA . GLU A 1 524 ? -8.463 16.588 10.874 1.00 89.00 524 GLU A CA 1
ATOM 4028 C C . GLU A 1 524 ? -8.387 15.287 11.683 1.00 89.00 524 GLU A C 1
ATOM 4030 O O . GLU A 1 524 ? -8.765 15.273 12.857 1.00 89.00 524 GLU A O 1
ATOM 4035 N N . LEU A 1 525 ? -7.793 14.228 11.123 1.00 86.19 525 LEU A N 1
ATOM 4036 C CA . LEU A 1 525 ? -7.558 12.968 11.830 1.00 86.19 525 LEU A CA 1
ATOM 4037 C C . LEU A 1 525 ? -6.724 13.186 13.103 1.00 86.19 525 LEU A C 1
ATOM 4039 O O . LEU A 1 525 ? -7.059 12.647 14.158 1.00 86.19 525 LEU A O 1
ATOM 4043 N N . GLY A 1 526 ? -5.679 14.015 13.026 1.00 88.94 526 GLY A N 1
ATOM 4044 C CA . GLY A 1 526 ? -4.869 14.408 14.178 1.00 88.94 526 GLY A CA 1
ATOM 4045 C C . GLY A 1 526 ? -5.703 15.074 15.274 1.00 88.94 526 GLY A C 1
ATOM 4046 O O . GLY A 1 526 ? -5.591 14.703 16.441 1.00 88.94 526 GLY A O 1
ATOM 4047 N N . SER A 1 527 ? -6.607 15.984 14.904 1.00 88.88 527 SER A N 1
ATOM 4048 C CA . SER A 1 527 ? -7.513 16.635 15.858 1.00 88.88 527 SER A CA 1
ATOM 4049 C C . SER A 1 527 ? -8.498 15.655 16.512 1.00 88.88 527 SER A C 1
ATOM 4051 O O . SER A 1 527 ? -8.725 15.722 17.720 1.00 88.88 527 SER A O 1
ATOM 4053 N N . VAL A 1 528 ? -9.028 14.690 15.750 1.00 91.00 528 VAL A N 1
ATOM 4054 C CA . VAL A 1 528 ? -9.948 13.656 16.252 1.00 91.00 528 VAL A CA 1
ATOM 4055 C C . VAL A 1 528 ? -9.236 12.705 17.213 1.00 91.00 528 VAL A C 1
ATOM 4057 O O . VAL A 1 528 ? -9.786 12.359 18.262 1.00 91.00 528 VAL A O 1
ATOM 4060 N N . VAL A 1 529 ? -8.010 12.292 16.883 1.00 85.38 529 VAL A N 1
ATOM 4061 C CA . VAL A 1 529 ? -7.180 11.452 17.757 1.00 85.38 529 VAL A CA 1
ATOM 4062 C C . VAL A 1 529 ? -6.846 12.195 19.050 1.00 85.38 529 VAL A C 1
ATOM 4064 O O . VAL A 1 529 ? -7.000 11.616 20.125 1.00 85.38 529 VAL A O 1
ATOM 4067 N N . GLN A 1 530 ? -6.481 13.477 18.970 1.00 89.50 530 GLN A N 1
ATOM 4068 C CA . GLN A 1 530 ? -6.220 14.308 20.147 1.00 89.50 530 GLN A CA 1
ATOM 4069 C C . GLN A 1 530 ? -7.465 14.424 21.039 1.00 89.50 530 GLN A C 1
ATOM 4071 O O . GLN A 1 530 ? -7.387 14.195 22.244 1.00 89.50 530 GLN A O 1
ATOM 4076 N N . LEU A 1 531 ? -8.637 14.687 20.448 1.00 91.06 531 LEU A N 1
ATOM 4077 C CA . LEU A 1 531 ? -9.900 14.782 21.181 1.00 91.06 531 LEU A CA 1
ATOM 4078 C C . LEU A 1 531 ? -10.265 13.461 21.873 1.00 91.06 531 LEU A C 1
ATOM 4080 O O . LEU A 1 531 ? -10.682 13.466 23.031 1.00 91.06 531 LEU A O 1
ATOM 4084 N N . ARG A 1 532 ? -10.093 12.320 21.190 1.00 86.44 532 ARG A N 1
ATOM 4085 C CA . ARG A 1 532 ? -10.299 10.998 21.802 1.00 86.44 532 ARG A CA 1
ATOM 4086 C C . ARG A 1 532 ? -9.298 10.719 22.917 1.00 86.44 532 ARG A C 1
ATOM 4088 O O . ARG A 1 532 ? -9.687 10.128 23.919 1.00 86.44 532 ARG A O 1
ATOM 4095 N N . SER A 1 533 ? -8.043 11.134 22.760 1.00 89.69 533 SER A N 1
ATOM 4096 C CA . SER A 1 533 ? -7.019 11.005 23.800 1.00 89.69 533 SER A CA 1
ATOM 4097 C C . SER A 1 533 ? -7.411 11.790 25.054 1.00 89.69 533 SER A C 1
ATOM 4099 O O . SER A 1 533 ? -7.384 11.243 26.154 1.00 89.69 533 SER A O 1
ATOM 4101 N N . ASP A 1 534 ? -7.886 13.026 24.893 1.00 90.06 534 ASP A N 1
ATOM 4102 C CA . ASP A 1 534 ? -8.386 13.844 26.004 1.00 90.06 534 ASP A CA 1
ATOM 4103 C C . ASP A 1 534 ? -9.632 13.233 26.661 1.00 90.06 534 ASP A C 1
ATOM 4105 O O . ASP A 1 534 ? -9.773 13.256 27.885 1.00 90.06 534 ASP A O 1
ATOM 4109 N N . GLN A 1 535 ? -10.545 12.662 25.869 1.00 89.69 535 GLN A N 1
ATOM 4110 C CA . GLN A 1 535 ? -11.719 11.954 26.389 1.00 89.69 535 GLN A CA 1
ATOM 4111 C C . GLN A 1 535 ? -11.335 10.695 27.174 1.00 89.69 535 GLN A C 1
ATOM 4113 O O . GLN A 1 535 ? -11.903 10.451 28.237 1.00 89.69 535 GLN A O 1
ATOM 4118 N N . LEU A 1 536 ? -10.372 9.913 26.679 1.00 86.62 536 LEU A N 1
ATOM 4119 C CA . LEU A 1 536 ? -9.852 8.736 27.376 1.00 86.62 536 LEU A CA 1
ATOM 4120 C C . LEU A 1 536 ? -9.125 9.122 28.663 1.00 86.62 536 LEU A C 1
ATOM 4122 O O . LEU A 1 536 ? -9.323 8.459 29.676 1.00 86.62 536 LEU A O 1
ATOM 4126 N N . SER A 1 537 ? -8.355 10.211 28.646 1.00 90.00 537 SER A N 1
ATOM 4127 C CA . SER A 1 537 ? -7.705 10.758 29.839 1.00 90.00 537 SER A CA 1
ATOM 4128 C C . SER A 1 537 ? -8.739 11.125 30.910 1.00 90.00 537 SER A C 1
ATOM 4130 O O . SER A 1 537 ? -8.712 10.581 32.011 1.00 90.00 537 SER A O 1
ATOM 4132 N N . LYS A 1 538 ? -9.762 11.914 30.549 1.00 88.81 538 LYS A N 1
ATOM 4133 C CA . LYS A 1 538 ? -10.866 12.269 31.461 1.00 88.81 538 LYS A CA 1
ATOM 4134 C C . LYS A 1 538 ? -11.631 11.052 31.979 1.00 88.81 538 LYS A C 1
ATOM 4136 O O . LYS A 1 538 ? -12.053 11.037 33.132 1.00 88.81 538 LYS A O 1
ATOM 4141 N N . LEU A 1 539 ? -11.847 10.042 31.134 1.00 87.88 539 LEU A N 1
ATOM 4142 C CA . LEU A 1 539 ? -12.486 8.795 31.547 1.00 87.88 539 LEU A CA 1
ATOM 4143 C C . LEU A 1 539 ? -11.607 8.030 32.543 1.00 87.88 539 LEU A C 1
ATOM 4145 O O . LEU A 1 539 ? -12.129 7.513 33.526 1.00 87.88 539 LEU A O 1
ATOM 4149 N N . SER A 1 540 ? -10.295 7.980 32.307 1.00 86.38 540 SER A N 1
ATOM 4150 C CA . SER A 1 540 ? -9.327 7.357 33.210 1.00 86.38 540 SER A CA 1
ATOM 4151 C C . SER A 1 540 ? -9.304 8.058 34.570 1.00 86.38 540 SER A C 1
ATOM 4153 O O . SER A 1 540 ? -9.371 7.384 35.595 1.00 86.38 540 SER A O 1
ATOM 4155 N N . ASP A 1 541 ? -9.314 9.392 34.590 1.00 91.19 541 ASP A N 1
ATOM 4156 C CA . ASP A 1 541 ? -9.409 10.179 35.824 1.00 91.19 541 ASP A CA 1
ATOM 4157 C C . ASP A 1 541 ? -10.723 9.897 36.568 1.00 91.19 541 ASP A C 1
ATOM 4159 O O . ASP A 1 541 ? -10.731 9.669 37.778 1.00 91.19 541 ASP A O 1
ATOM 4163 N N . LEU A 1 542 ? -11.848 9.836 35.845 1.00 90.94 542 LEU A N 1
ATOM 4164 C CA . LEU A 1 542 ? -13.155 9.522 36.428 1.00 90.94 542 LEU A CA 1
ATOM 4165 C C . LEU A 1 542 ? -13.201 8.100 37.008 1.00 90.94 542 LEU A C 1
ATOM 4167 O O . LEU A 1 542 ? -13.797 7.884 38.065 1.00 90.94 542 LEU A O 1
ATOM 4171 N N . ILE A 1 543 ? -12.582 7.132 36.324 1.00 82.94 543 ILE A N 1
ATOM 4172 C CA . ILE A 1 543 ? -12.434 5.761 36.820 1.00 82.94 543 ILE A CA 1
ATOM 4173 C C . ILE A 1 543 ? -11.593 5.767 38.093 1.00 82.94 543 ILE A C 1
ATOM 4175 O O . ILE A 1 543 ? -12.020 5.157 39.068 1.00 82.94 543 ILE A O 1
ATOM 4179 N N . MET A 1 544 ? -10.466 6.485 38.121 1.00 89.31 544 MET A N 1
ATOM 4180 C CA . MET A 1 544 ? -9.604 6.569 39.302 1.00 89.31 544 MET A CA 1
ATOM 4181 C C . MET A 1 544 ? -10.359 7.141 40.507 1.00 89.31 544 MET A C 1
ATOM 4183 O O . MET A 1 544 ? -10.372 6.513 41.561 1.00 89.31 544 MET A O 1
ATOM 4187 N N . ILE A 1 545 ? -11.097 8.243 40.325 1.00 89.75 545 ILE A N 1
ATOM 4188 C CA . ILE A 1 545 ? -11.924 8.847 41.383 1.00 89.75 545 ILE A CA 1
ATOM 4189 C C . ILE A 1 545 ? -13.000 7.868 41.876 1.00 89.75 545 ILE A C 1
ATOM 4191 O O . ILE A 1 545 ? -13.222 7.733 43.079 1.00 89.75 545 ILE A O 1
ATOM 4195 N N . LYS A 1 546 ? -13.686 7.156 40.971 1.00 82.38 546 LYS A N 1
ATOM 4196 C CA . LYS A 1 546 ? -14.688 6.151 41.369 1.00 82.38 546 LYS A CA 1
ATOM 4197 C C . LYS A 1 546 ? -14.065 4.991 42.139 1.00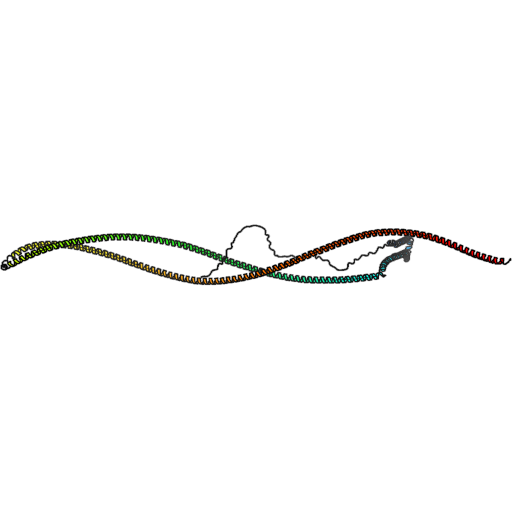 82.38 546 LYS A C 1
ATOM 4199 O O . LYS A 1 546 ? -14.692 4.482 43.065 1.00 82.38 546 LYS A O 1
ATOM 4204 N N . LEU A 1 547 ? -12.877 4.556 41.734 1.00 84.44 547 LEU A N 1
ATOM 4205 C CA . LEU A 1 547 ? -12.169 3.431 42.333 1.00 84.44 547 LEU A CA 1
ATOM 4206 C C . LEU A 1 547 ? -11.637 3.805 43.720 1.00 84.44 547 LEU A C 1
ATOM 4208 O O . LEU A 1 547 ? -11.762 3.007 44.644 1.00 84.44 547 LEU A O 1
ATOM 4212 N N . GLU A 1 548 ? -11.164 5.038 43.891 1.00 84.75 548 GLU A N 1
ATOM 4213 C CA . GLU A 1 548 ? -10.753 5.594 45.181 1.00 84.75 548 GLU A CA 1
ATOM 4214 C C . GLU A 1 548 ? -11.945 5.741 46.137 1.00 84.75 548 GLU A C 1
ATOM 4216 O O . GLU A 1 548 ? -11.921 5.164 47.223 1.00 84.75 548 GLU A O 1
ATOM 4221 N N . ASN A 1 549 ? -13.052 6.345 45.687 1.00 83.88 549 ASN A N 1
ATOM 4222 C CA . ASN A 1 549 ? -14.289 6.432 46.476 1.00 83.88 549 ASN A CA 1
ATOM 4223 C C . ASN A 1 549 ? -14.847 5.046 46.849 1.00 83.88 549 ASN A C 1
ATOM 4225 O O . ASN A 1 549 ? -15.355 4.841 47.951 1.00 83.88 549 ASN A O 1
ATOM 4229 N N . SER A 1 550 ? -14.774 4.071 45.937 1.00 83.88 550 SER A N 1
ATOM 4230 C CA . SER A 1 550 ? -15.237 2.707 46.207 1.00 83.88 550 SER A CA 1
ATOM 4231 C C . SER A 1 550 ? -14.302 1.957 47.158 1.00 83.88 550 SER A C 1
ATOM 4233 O O . SER A 1 550 ? -14.785 1.172 47.970 1.00 83.88 550 SER A O 1
ATOM 4235 N N . SER A 1 551 ? -12.989 2.190 47.071 1.00 83.44 551 SER A N 1
ATOM 4236 C CA . SER A 1 551 ? -11.984 1.653 47.995 1.00 83.44 551 SER A CA 1
ATOM 4237 C C . SER A 1 551 ? -12.180 2.220 49.400 1.00 83.44 551 SER A C 1
ATOM 4239 O O . SER A 1 551 ? -12.159 1.474 50.376 1.00 83.44 551 SER A O 1
ATOM 4241 N N . GLU A 1 552 ? -12.435 3.522 49.511 1.00 86.00 552 GLU A N 1
ATOM 4242 C CA . GLU A 1 552 ? -12.735 4.180 50.781 1.00 86.00 552 GLU A CA 1
ATOM 4243 C C . GLU A 1 552 ? -14.058 3.676 51.377 1.00 86.00 552 GLU A C 1
ATOM 4245 O O . GLU A 1 552 ? -14.106 3.319 52.554 1.00 86.00 552 GLU A O 1
ATOM 4250 N N . GLY A 1 553 ? -15.099 3.508 50.552 1.00 86.75 553 GLY A N 1
ATOM 4251 C CA . GLY A 1 553 ? -16.362 2.891 50.967 1.00 86.75 553 GLY A CA 1
ATOM 4252 C C . GLY A 1 553 ? -16.211 1.434 51.423 1.00 86.75 553 GLY A C 1
ATOM 4253 O O . GLY A 1 553 ? -16.802 1.041 52.426 1.00 86.75 553 GLY A O 1
ATOM 4254 N N . LEU A 1 554 ? -15.388 0.634 50.734 1.00 81.56 554 LEU A N 1
ATOM 4255 C CA . LEU A 1 554 ? -15.046 -0.736 51.140 1.00 81.56 554 LEU A CA 1
ATOM 4256 C C . LEU A 1 554 ? -14.272 -0.759 52.458 1.00 81.56 554 LEU A C 1
ATOM 4258 O O . LEU A 1 554 ? -14.567 -1.586 53.320 1.00 81.56 554 LEU A O 1
ATOM 4262 N N . LYS A 1 555 ? -13.308 0.148 52.634 1.00 83.50 555 LYS A N 1
ATOM 4263 C CA . LYS A 1 555 ? -12.529 0.268 53.869 1.00 83.50 555 LYS A CA 1
ATOM 4264 C C . LYS A 1 555 ? -13.426 0.648 55.048 1.00 83.50 555 LYS A C 1
ATOM 4266 O O . LYS A 1 555 ? -13.397 -0.044 56.059 1.00 83.50 555 LYS A O 1
ATOM 4271 N N . SER A 1 556 ? -14.287 1.650 54.871 1.00 86.69 556 SER A N 1
ATOM 4272 C CA . SER A 1 556 ? -15.286 2.059 55.865 1.00 86.69 556 SER A CA 1
ATOM 4273 C C . SER A 1 556 ? -16.256 0.923 56.201 1.00 86.69 556 SER A C 1
ATOM 4275 O O . SER A 1 556 ? -16.463 0.623 57.372 1.00 86.69 556 SER A O 1
ATOM 4277 N N . LYS A 1 557 ? -16.781 0.206 55.196 1.00 80.94 557 LYS A N 1
ATOM 4278 C CA . LYS A 1 557 ? -17.625 -0.979 55.421 1.00 80.94 557 LYS A CA 1
ATOM 4279 C C . LYS A 1 557 ? -16.896 -2.095 56.161 1.00 80.94 557 LYS A C 1
ATOM 4281 O O . LYS A 1 557 ? -17.525 -2.803 56.938 1.00 80.94 557 LYS A O 1
ATOM 4286 N N . THR A 1 558 ? -15.599 -2.263 55.914 1.00 85.94 558 THR A N 1
ATOM 4287 C CA . THR A 1 558 ? -14.768 -3.262 56.598 1.00 85.94 558 THR A CA 1
ATOM 4288 C C . THR A 1 558 ? -14.539 -2.880 58.061 1.00 85.94 558 THR A C 1
ATOM 4290 O O . THR A 1 558 ? -14.619 -3.753 58.919 1.00 85.94 558 THR A O 1
ATOM 4293 N N . GLU A 1 559 ? -14.323 -1.596 58.359 1.00 85.69 559 GLU A N 1
ATOM 4294 C CA . GLU A 1 559 ? -14.262 -1.070 59.732 1.00 85.69 559 GLU A CA 1
ATOM 4295 C C . GLU A 1 559 ? -15.606 -1.219 60.461 1.00 85.69 559 GLU A C 1
ATOM 4297 O O . GLU A 1 559 ? -15.632 -1.767 61.558 1.00 85.69 559 GLU A O 1
ATOM 4302 N N . GLU A 1 560 ? -16.730 -0.856 59.831 1.00 83.88 560 GLU A N 1
ATOM 4303 C CA . GLU A 1 560 ? -18.072 -1.072 60.402 1.00 83.88 560 GLU A CA 1
ATOM 4304 C C . GLU A 1 560 ? -18.345 -2.558 60.692 1.00 83.88 560 GLU A C 1
ATOM 4306 O O . GLU A 1 560 ? -18.924 -2.897 61.722 1.00 83.88 560 GLU A O 1
ATOM 4311 N N . LEU A 1 561 ? -17.929 -3.464 59.799 1.00 80.38 561 LEU A N 1
ATOM 4312 C CA . LEU A 1 561 ? -18.059 -4.910 60.009 1.00 80.38 561 LEU A CA 1
ATOM 4313 C C . LEU A 1 561 ? -17.159 -5.419 61.138 1.00 80.38 561 LEU A C 1
ATOM 4315 O O . LEU A 1 561 ? -17.557 -6.336 61.856 1.00 80.38 561 LEU A O 1
ATOM 4319 N N . ALA A 1 562 ? -15.959 -4.856 61.291 1.00 80.94 562 ALA A N 1
ATOM 4320 C CA . ALA A 1 562 ? -15.054 -5.200 62.380 1.00 80.94 562 ALA A CA 1
ATOM 4321 C C . ALA A 1 562 ? -15.624 -4.758 63.737 1.00 80.94 562 ALA A C 1
ATOM 4323 O O . ALA A 1 562 ? -15.641 -5.564 64.668 1.00 80.94 562 ALA A O 1
ATOM 4324 N N . ASP A 1 563 ? -16.172 -3.544 63.825 1.00 83.69 563 ASP A N 1
ATOM 4325 C CA . ASP A 1 563 ? -16.842 -3.041 65.030 1.00 83.69 563 ASP A CA 1
ATOM 4326 C C . ASP A 1 563 ? -18.107 -3.845 65.357 1.00 83.69 563 ASP A C 1
ATOM 4328 O O . ASP A 1 563 ? -18.280 -4.286 66.493 1.00 83.69 563 ASP A O 1
ATOM 4332 N N . LEU A 1 564 ? -18.952 -4.139 64.363 1.00 81.38 564 LEU A N 1
ATOM 4333 C CA . LEU A 1 564 ? -20.149 -4.969 64.551 1.00 81.38 564 LEU A CA 1
ATOM 4334 C C . LEU A 1 564 ? -19.800 -6.404 64.982 1.00 81.38 564 LEU A C 1
ATOM 4336 O O . LEU A 1 564 ? -20.524 -7.028 65.763 1.00 81.38 564 LEU A O 1
ATOM 4340 N N . SER A 1 565 ? -18.692 -6.940 64.466 1.00 79.69 565 SER A N 1
ATOM 4341 C CA . SER A 1 565 ? -18.157 -8.239 64.874 1.00 79.69 565 SER A CA 1
ATOM 4342 C C . SER A 1 565 ? -17.695 -8.201 66.330 1.00 79.69 565 SER A C 1
ATOM 4344 O O . SER A 1 565 ? -18.070 -9.080 67.103 1.00 79.69 565 SER A O 1
ATOM 4346 N N . LEU A 1 566 ? -16.957 -7.164 66.740 1.00 82.56 566 LEU A N 1
ATOM 4347 C CA . LEU A 1 566 ? -16.542 -6.967 68.133 1.00 82.56 566 LEU A CA 1
ATOM 4348 C C . LEU A 1 566 ? -17.743 -6.806 69.076 1.00 82.56 566 LEU A C 1
ATOM 4350 O O . LEU A 1 566 ? -17.763 -7.412 70.148 1.00 82.56 566 LEU A O 1
ATOM 4354 N N . GLU A 1 567 ? -18.768 -6.060 68.667 1.00 81.19 567 GLU A N 1
ATOM 4355 C CA . GLU A 1 567 ? -20.014 -5.909 69.422 1.00 81.19 567 GLU A CA 1
ATOM 4356 C C . GLU A 1 567 ? -20.761 -7.245 69.550 1.00 81.19 567 GLU A C 1
ATOM 4358 O O . GLU A 1 567 ? -21.171 -7.630 70.646 1.00 81.19 567 GLU A O 1
ATOM 4363 N N . SER A 1 568 ? -20.867 -8.009 68.458 1.00 79.50 568 SER A N 1
ATOM 4364 C CA . SER A 1 568 ? -21.467 -9.350 68.474 1.00 79.50 568 SER A CA 1
ATOM 4365 C C . SER A 1 568 ? -20.683 -10.320 69.356 1.00 79.50 568 SER A C 1
ATOM 4367 O O . SER A 1 568 ? -21.294 -11.082 70.105 1.00 79.50 568 SER A O 1
ATOM 4369 N N . TYR A 1 569 ? -19.346 -10.272 69.327 1.00 78.50 569 TYR A N 1
ATOM 4370 C CA . TYR A 1 569 ? -18.498 -11.028 70.250 1.00 78.50 569 TYR A CA 1
ATOM 4371 C C . TYR A 1 569 ? -18.787 -10.647 71.706 1.00 78.50 569 TYR A C 1
ATOM 4373 O O . TYR A 1 569 ? -18.946 -11.541 72.533 1.00 78.50 569 TYR A O 1
ATOM 4381 N N . GLY A 1 570 ? -18.944 -9.356 72.016 1.00 81.06 570 GLY A N 1
ATOM 4382 C CA . GLY A 1 570 ? -19.311 -8.888 73.357 1.00 81.06 570 GLY A CA 1
ATOM 4383 C C . GLY A 1 570 ? -20.706 -9.337 73.808 1.00 81.06 570 GLY A C 1
ATOM 4384 O O . GLY A 1 570 ? -20.891 -9.727 74.961 1.00 81.06 570 GLY A O 1
ATOM 4385 N N . ILE A 1 571 ? -21.694 -9.347 72.907 1.00 81.94 571 ILE A N 1
ATOM 4386 C CA . ILE A 1 571 ? -23.045 -9.853 73.203 1.00 81.94 571 ILE A CA 1
ATOM 4387 C C . ILE A 1 571 ? -23.020 -11.367 73.437 1.00 81.94 571 ILE A C 1
ATOM 4389 O O . ILE A 1 571 ? -23.664 -11.843 74.372 1.00 81.94 571 ILE A O 1
ATOM 4393 N N . ILE A 1 572 ? -22.287 -12.124 72.617 1.00 81.50 572 ILE A N 1
ATOM 4394 C CA . ILE A 1 572 ? -22.151 -13.581 72.755 1.00 81.50 572 ILE A CA 1
ATOM 4395 C C . ILE A 1 572 ? -21.415 -13.937 74.051 1.00 81.50 572 ILE A C 1
ATOM 4397 O O . ILE A 1 572 ? -21.850 -14.844 74.760 1.00 81.50 572 ILE A O 1
ATOM 4401 N N . ASP A 1 573 ? -20.354 -13.212 74.396 1.00 83.19 573 ASP A N 1
ATOM 4402 C CA . ASP A 1 573 ? -19.619 -13.391 75.651 1.00 83.19 573 ASP A CA 1
ATOM 4403 C C . ASP A 1 573 ? -20.511 -13.070 76.862 1.00 83.19 573 ASP A C 1
ATOM 4405 O O . ASP A 1 573 ? -20.690 -13.900 77.751 1.00 83.19 573 ASP A O 1
ATOM 4409 N N . GLY A 1 574 ? -21.228 -11.941 76.828 1.00 83.12 574 GLY A N 1
ATOM 4410 C CA . GLY A 1 574 ? -22.191 -11.576 77.868 1.00 83.12 574 GLY A CA 1
ATOM 4411 C C . GLY A 1 574 ? -23.386 -12.534 77.981 1.00 83.12 574 GLY A C 1
ATOM 4412 O O . GLY A 1 574 ? -23.900 -12.759 79.077 1.00 83.12 574 GLY A O 1
ATOM 4413 N N . ALA A 1 575 ? -23.843 -13.122 76.873 1.00 79.38 575 ALA A N 1
ATOM 4414 C CA . ALA A 1 575 ? -24.869 -14.165 76.879 1.00 79.38 575 ALA A CA 1
ATOM 4415 C C . ALA A 1 575 ? -24.331 -15.485 77.449 1.00 79.38 575 ALA A C 1
ATOM 4417 O O . ALA A 1 575 ? -25.049 -16.170 78.175 1.00 79.38 575 ALA A O 1
ATOM 4418 N N . THR A 1 576 ? -23.071 -15.818 77.161 1.00 83.25 576 THR A N 1
ATOM 4419 C CA . THR A 1 576 ? -22.383 -16.995 77.704 1.00 83.25 576 THR A CA 1
ATOM 4420 C C . THR A 1 576 ? -22.190 -16.862 79.213 1.00 83.25 576 THR A C 1
ATOM 4422 O O . THR A 1 576 ? -22.501 -17.803 79.942 1.00 83.25 576 THR A O 1
ATOM 4425 N N . GLU A 1 577 ? -21.795 -15.682 79.695 1.00 83.94 577 GLU A N 1
ATOM 4426 C CA . GLU A 1 577 ? -21.676 -15.386 81.126 1.00 83.94 577 GLU A CA 1
ATOM 4427 C C . GLU A 1 577 ? -23.039 -15.447 81.827 1.00 83.94 577 GLU A C 1
ATOM 4429 O O . GLU A 1 577 ? -23.182 -16.114 82.849 1.00 83.94 577 GLU A O 1
ATOM 4434 N N . ARG A 1 578 ? -24.095 -14.865 81.237 1.00 82.31 578 ARG A N 1
ATOM 4435 C CA . ARG A 1 578 ? -25.461 -14.981 81.781 1.00 82.31 578 ARG A CA 1
ATOM 4436 C C . ARG A 1 578 ? -25.972 -16.418 81.798 1.00 82.31 578 ARG A C 1
ATOM 4438 O O . ARG A 1 578 ? -26.633 -16.810 82.754 1.00 82.31 578 ARG A O 1
ATOM 4445 N N . LEU A 1 579 ? -25.682 -17.213 80.769 1.00 81.38 579 LEU A N 1
ATOM 4446 C CA . LEU A 1 579 ? -26.014 -18.640 80.748 1.00 81.38 579 LEU A CA 1
ATOM 4447 C C . LEU A 1 579 ? -25.228 -19.414 81.810 1.00 81.38 579 LEU A C 1
ATOM 4449 O O . LEU A 1 579 ? -25.778 -20.325 82.429 1.00 81.38 579 LEU A O 1
ATOM 4453 N N . HIS A 1 580 ? -23.966 -19.054 82.048 1.00 84.75 580 HIS A N 1
ATOM 4454 C CA . HIS A 1 580 ? -23.162 -19.635 83.116 1.00 84.75 580 HIS A CA 1
ATOM 4455 C C . HIS A 1 580 ? -23.730 -19.284 84.495 1.00 84.75 580 HIS A C 1
ATOM 4457 O O . HIS A 1 580 ? -23.924 -20.173 85.322 1.00 84.75 580 HIS A O 1
ATOM 4463 N N . GLN A 1 581 ? -24.086 -18.020 84.710 1.00 82.62 581 GLN A N 1
ATOM 4464 C CA . GLN A 1 581 ? -24.692 -17.538 85.945 1.00 82.62 581 GLN A CA 1
ATOM 4465 C C . GLN A 1 581 ? -26.058 -18.189 86.194 1.00 82.62 581 GLN A C 1
ATOM 4467 O O . GLN A 1 581 ? -26.281 -18.746 87.265 1.00 82.62 581 GLN A O 1
ATOM 4472 N N . ALA A 1 582 ? -26.922 -18.249 85.177 1.00 77.44 582 ALA A N 1
ATOM 4473 C CA . ALA A 1 582 ? -28.199 -18.952 85.253 1.00 77.44 582 ALA A CA 1
ATOM 4474 C C . ALA A 1 582 ? -28.008 -20.447 85.550 1.00 77.44 582 ALA A C 1
ATOM 4476 O O . ALA A 1 582 ? -28.751 -21.017 86.341 1.00 77.44 582 ALA A O 1
ATOM 4477 N N . LYS A 1 583 ? -26.989 -21.096 84.970 1.00 8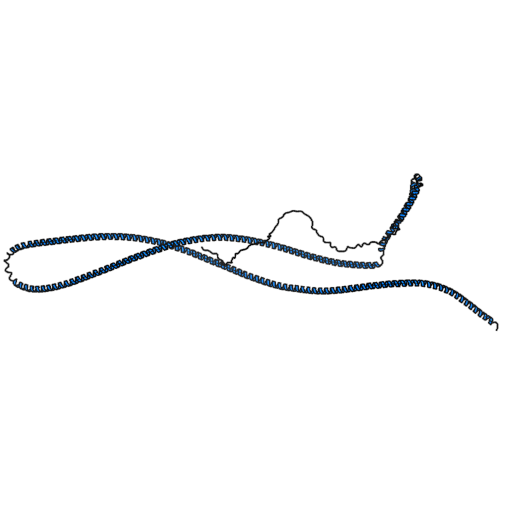2.31 583 LYS A N 1
ATOM 4478 C CA . LYS A 1 583 ? -26.646 -22.493 85.281 1.00 82.31 583 LYS A CA 1
ATOM 4479 C C . LYS A 1 583 ? -26.224 -22.667 86.745 1.00 82.31 583 LYS A C 1
ATOM 4481 O O . LYS A 1 583 ? -26.592 -23.674 87.350 1.00 82.31 583 LYS A O 1
ATOM 4486 N N . VAL A 1 584 ? -25.445 -21.738 87.300 1.00 86.81 584 VAL A N 1
ATOM 4487 C CA . VAL A 1 584 ? -25.020 -21.767 88.711 1.00 86.81 584 VAL A CA 1
ATOM 4488 C C . VAL A 1 584 ? -26.215 -21.541 89.638 1.00 86.81 584 VAL A C 1
ATOM 4490 O O . VAL A 1 584 ? -26.447 -22.361 90.519 1.00 86.81 584 VAL A O 1
ATOM 4493 N N . GLU A 1 585 ? -27.041 -20.527 89.381 1.00 81.12 585 GLU A N 1
ATOM 4494 C CA . GLU A 1 585 ? -28.253 -20.255 90.167 1.00 81.12 585 GLU A CA 1
ATOM 4495 C C . GLU A 1 585 ? -29.257 -21.413 90.107 1.00 81.12 585 GLU A C 1
ATOM 4497 O O . GLU A 1 585 ? -29.845 -21.790 91.123 1.00 81.12 585 GLU A O 1
ATOM 4502 N N . LEU A 1 586 ? -29.431 -22.034 88.934 1.00 81.69 586 LEU A N 1
ATOM 4503 C CA . LEU A 1 586 ? -30.289 -23.207 88.777 1.00 81.69 586 LEU A CA 1
ATOM 4504 C C . LEU A 1 586 ? -29.741 -24.401 89.567 1.00 81.69 586 LEU A C 1
ATOM 4506 O O . LEU A 1 586 ? -30.519 -25.143 90.165 1.00 81.69 586 LEU A O 1
ATOM 4510 N N . LYS A 1 587 ? -28.414 -24.584 89.598 1.00 84.19 587 LYS A N 1
ATOM 4511 C CA . LYS A 1 587 ? -27.760 -25.626 90.397 1.00 84.19 587 LYS A CA 1
ATOM 4512 C C . LYS A 1 587 ? -27.956 -25.384 91.894 1.00 84.19 587 LYS A C 1
ATOM 4514 O O . LYS A 1 587 ? -28.396 -26.301 92.577 1.00 84.19 587 LYS A O 1
ATOM 4519 N N . ASP A 1 588 ? -27.733 -24.167 92.376 1.00 82.00 588 ASP A N 1
ATOM 4520 C CA . ASP A 1 588 ? -27.922 -23.821 93.789 1.00 82.00 588 ASP A CA 1
ATOM 4521 C C . ASP A 1 588 ? -29.392 -23.960 94.213 1.00 82.00 588 ASP A C 1
ATOM 4523 O O . ASP A 1 588 ? -29.696 -24.504 95.275 1.00 82.00 588 ASP A O 1
ATOM 4527 N N . THR A 1 589 ? -30.328 -23.554 93.350 1.00 80.00 589 THR A N 1
ATOM 4528 C CA . THR A 1 589 ? -31.773 -23.729 93.577 1.00 80.00 589 THR A CA 1
ATOM 4529 C C . THR A 1 589 ? -32.170 -25.208 93.561 1.00 80.00 589 THR A C 1
ATOM 4531 O O . THR A 1 589 ? -33.029 -25.634 94.337 1.00 80.00 589 THR A O 1
ATOM 4534 N N . THR A 1 590 ? -31.533 -26.015 92.709 1.00 80.75 590 THR A N 1
ATOM 4535 C CA . THR A 1 590 ? -31.740 -27.468 92.660 1.00 80.75 590 THR A CA 1
ATOM 4536 C C . THR A 1 590 ? -31.201 -28.133 93.925 1.00 80.75 590 THR A C 1
ATOM 4538 O O . THR A 1 590 ? -31.923 -28.913 94.537 1.00 80.75 590 THR A O 1
ATOM 4541 N N . ASP A 1 591 ? -30.002 -27.778 94.386 1.00 82.00 591 ASP A N 1
ATOM 4542 C CA . ASP A 1 591 ? -29.420 -28.296 95.631 1.00 82.00 591 ASP A CA 1
ATOM 4543 C C . ASP A 1 591 ? -30.248 -27.864 96.862 1.00 82.00 591 ASP A C 1
ATOM 4545 O O . ASP A 1 591 ? -30.511 -28.662 97.772 1.00 82.00 591 ASP A O 1
ATOM 4549 N N . ALA A 1 592 ? -30.762 -26.630 96.873 1.00 79.06 592 ALA A N 1
ATOM 4550 C CA . ALA A 1 592 ? -31.705 -26.153 97.886 1.00 79.06 592 ALA A CA 1
ATOM 4551 C C . ALA A 1 592 ? -33.036 -26.929 97.853 1.00 79.06 592 ALA A C 1
ATOM 4553 O O . ALA A 1 592 ? -33.568 -27.305 98.899 1.00 79.06 592 ALA A O 1
ATOM 4554 N N . SER A 1 593 ? -33.554 -27.234 96.662 1.00 74.75 593 SER A N 1
ATOM 4555 C CA . SER A 1 593 ? -34.781 -28.020 96.497 1.00 74.75 593 SER A CA 1
ATOM 4556 C C . SER A 1 593 ? -34.582 -29.475 96.920 1.00 74.75 593 SER A C 1
ATOM 4558 O O . SER A 1 593 ? -35.429 -30.023 97.620 1.00 74.75 593 SER A O 1
ATOM 4560 N N . VAL A 1 594 ? -33.446 -30.092 96.581 1.00 82.56 594 VAL A N 1
ATOM 4561 C CA . VAL A 1 594 ? -33.086 -31.450 97.019 1.00 82.56 594 VAL A CA 1
ATOM 4562 C C . VAL A 1 594 ? -32.971 -31.505 98.540 1.00 82.56 594 VAL A C 1
ATOM 4564 O O . VAL A 1 594 ? -33.569 -32.377 99.164 1.00 82.56 594 VAL A O 1
ATOM 4567 N N . THR A 1 595 ? -32.293 -30.539 99.166 1.00 79.31 595 THR A N 1
ATOM 4568 C CA . THR A 1 595 ? -32.207 -30.480 100.635 1.00 79.31 595 THR A CA 1
ATOM 4569 C C . THR A 1 595 ? -33.560 -30.212 101.297 1.00 79.31 595 THR A C 1
ATOM 4571 O O . THR A 1 595 ? -33.830 -30.749 102.373 1.00 79.31 595 THR A O 1
ATOM 4574 N N . GLN A 1 596 ? -34.445 -29.427 100.676 1.00 78.12 596 GLN A N 1
ATOM 4575 C CA . GLN A 1 596 ? -35.810 -29.227 101.163 1.00 78.12 596 GLN A CA 1
ATOM 4576 C C . GLN A 1 596 ? -36.657 -30.498 101.035 1.00 78.12 596 GLN A C 1
ATOM 4578 O O . GLN A 1 596 ? -37.350 -30.849 101.989 1.00 78.12 596 GLN A O 1
ATOM 4583 N N . VAL A 1 597 ? -36.556 -31.223 99.920 1.00 79.62 597 VAL A N 1
ATOM 4584 C CA . VAL A 1 597 ? -37.210 -32.526 99.720 1.00 79.62 597 VAL A CA 1
ATOM 4585 C C . VAL A 1 597 ? -36.684 -33.563 100.716 1.00 79.62 597 VAL A C 1
ATOM 4587 O O . VAL A 1 597 ? -37.486 -34.281 101.307 1.00 79.62 597 VAL A O 1
ATOM 4590 N N . ASP A 1 598 ? -35.380 -33.592 101.003 1.00 78.88 598 ASP A N 1
ATOM 4591 C CA . ASP A 1 598 ? -34.794 -34.470 102.026 1.00 78.88 598 ASP A CA 1
ATOM 4592 C C . ASP A 1 598 ? -35.282 -34.123 103.438 1.00 78.88 598 ASP A C 1
ATOM 4594 O O . ASP A 1 598 ? -35.634 -35.012 104.219 1.00 78.88 598 ASP A O 1
ATOM 4598 N N . ARG A 1 599 ? -35.382 -32.829 103.775 1.00 75.44 599 ARG A N 1
ATOM 4599 C CA . ARG A 1 599 ? -35.984 -32.385 105.045 1.00 75.44 599 ARG A CA 1
ATOM 4600 C C . ARG A 1 599 ? -37.455 -32.775 105.134 1.00 75.44 599 ARG A C 1
ATOM 4602 O O . ARG A 1 599 ? -37.892 -33.209 106.198 1.00 75.44 599 ARG A O 1
ATOM 4609 N N . MET A 1 600 ? -38.203 -32.654 104.038 1.00 68.94 600 MET A N 1
ATOM 4610 C CA . MET A 1 600 ? -39.621 -33.008 103.969 1.00 68.94 600 MET A CA 1
ATOM 4611 C C . MET A 1 600 ? -39.820 -34.526 104.075 1.00 68.94 600 MET A C 1
ATOM 4613 O O . MET A 1 600 ? -40.665 -34.976 104.839 1.00 68.94 600 MET A O 1
ATOM 4617 N N . SER A 1 601 ? -38.974 -35.324 103.422 1.00 76.62 601 SER A N 1
ATOM 4618 C CA . SER A 1 601 ? -38.909 -36.785 103.570 1.00 76.62 601 SER A CA 1
ATOM 4619 C C . SER A 1 601 ? -38.565 -37.198 105.008 1.00 76.62 601 SER A C 1
ATOM 4621 O O . SER A 1 601 ? -39.195 -38.089 105.581 1.00 76.62 601 SER A O 1
ATOM 4623 N N . GLY A 1 602 ? -37.621 -36.496 105.644 1.00 76.81 602 GLY A N 1
ATOM 4624 C CA . GLY A 1 602 ? -37.286 -36.674 107.056 1.00 76.81 602 GLY A CA 1
ATOM 4625 C C . GLY A 1 602 ? -38.430 -36.302 108.006 1.00 76.81 602 GLY A C 1
ATOM 4626 O O . GLY A 1 602 ? -38.641 -37.000 108.998 1.00 76.81 602 GLY A O 1
ATOM 4627 N N . ALA A 1 603 ? -39.182 -35.239 107.703 1.00 73.19 603 ALA A N 1
ATOM 4628 C CA . ALA A 1 603 ? -40.378 -34.842 108.444 1.00 73.19 603 ALA A CA 1
ATOM 4629 C C . ALA A 1 603 ? -41.493 -35.882 108.298 1.00 73.19 603 ALA A C 1
ATOM 4631 O O . ALA A 1 603 ? -41.958 -36.394 109.304 1.00 73.19 603 ALA A O 1
ATOM 4632 N N . VAL A 1 604 ? -41.803 -36.322 107.076 1.00 76.81 604 VAL A N 1
ATOM 4633 C CA . VAL A 1 604 ? -42.791 -37.383 106.825 1.00 76.81 604 VAL A CA 1
ATOM 4634 C C . VAL A 1 604 ? -42.400 -38.688 107.522 1.00 76.81 604 VAL A C 1
ATOM 4636 O O . VAL A 1 604 ? -43.243 -39.328 108.143 1.00 76.81 604 VAL A O 1
ATOM 4639 N N . ARG A 1 605 ? -41.120 -39.090 107.503 1.00 79.38 605 ARG A N 1
ATOM 4640 C CA . ARG A 1 605 ? -40.654 -40.259 108.273 1.00 79.38 605 ARG A CA 1
ATOM 4641 C C . ARG A 1 605 ? -40.835 -40.086 109.779 1.00 79.38 605 ARG A C 1
ATOM 4643 O O . ARG A 1 605 ? -41.124 -41.070 110.458 1.00 79.38 605 ARG A O 1
ATOM 4650 N N . ARG A 1 606 ? -40.630 -38.876 110.305 1.00 76.94 606 ARG A N 1
ATOM 4651 C CA . ARG A 1 606 ? -40.847 -38.560 111.723 1.00 76.94 606 ARG A CA 1
ATOM 4652 C C . ARG A 1 606 ? -42.335 -38.626 112.063 1.00 76.94 606 ARG A C 1
ATOM 4654 O O . ARG A 1 606 ? -42.678 -39.330 113.004 1.00 76.94 606 ARG A O 1
ATOM 4661 N N . ASP A 1 607 ? -43.187 -38.019 111.247 1.00 78.75 607 ASP A N 1
ATOM 4662 C CA . ASP A 1 607 ? -44.638 -37.994 111.432 1.00 78.75 607 ASP A CA 1
ATOM 4663 C C . ASP A 1 607 ? -45.233 -39.402 111.334 1.00 78.75 607 ASP A C 1
ATOM 4665 O O . ASP A 1 607 ? -46.034 -39.791 112.174 1.00 78.75 607 ASP A O 1
ATOM 4669 N N . VAL A 1 608 ? -44.777 -40.229 110.385 1.00 78.00 608 VAL A N 1
ATOM 4670 C CA . VAL A 1 608 ? -45.160 -41.651 110.301 1.00 78.00 608 VAL A CA 1
ATOM 4671 C C . VAL A 1 608 ? -44.733 -42.414 111.558 1.00 78.00 608 VAL A C 1
ATOM 4673 O O . VAL A 1 608 ? -45.483 -43.253 112.055 1.00 78.00 608 VAL A O 1
ATOM 4676 N N . LYS A 1 609 ? -43.549 -42.123 112.110 1.00 76.88 609 LYS A N 1
ATOM 4677 C CA . LYS A 1 609 ? -43.071 -42.757 113.346 1.00 76.88 609 LYS A CA 1
ATOM 4678 C C . LYS A 1 609 ? -43.886 -42.312 114.566 1.00 76.88 609 LYS A C 1
ATOM 4680 O O . LYS A 1 609 ? -44.222 -43.154 115.394 1.00 76.88 609 LYS A O 1
ATOM 4685 N N . GLU A 1 610 ? -44.251 -41.034 114.654 1.00 73.00 610 GLU A N 1
ATOM 4686 C CA . GLU A 1 610 ? -45.167 -40.515 115.678 1.00 73.00 610 GLU A CA 1
ATOM 4687 C C . GLU A 1 610 ? -46.580 -41.086 115.530 1.00 73.00 610 GLU A C 1
ATOM 4689 O O . GLU A 1 610 ? -47.214 -41.401 116.534 1.00 73.00 610 GLU A O 1
ATOM 4694 N N . LEU A 1 611 ? -47.056 -41.308 114.302 1.00 74.31 611 LEU A N 1
ATOM 4695 C CA . LEU A 1 611 ? -48.358 -41.920 114.037 1.00 74.31 611 LEU A CA 1
ATOM 4696 C C . LEU A 1 611 ? -48.396 -43.387 114.488 1.00 74.31 611 LEU A C 1
ATOM 4698 O O . LEU A 1 611 ? -49.370 -43.817 115.102 1.00 74.31 611 LEU A O 1
ATOM 4702 N N . ILE A 1 612 ? -47.317 -44.143 114.249 1.00 74.88 612 ILE A N 1
ATOM 4703 C CA . ILE A 1 612 ? -47.156 -45.512 114.765 1.00 74.88 612 ILE A CA 1
ATOM 4704 C C . ILE A 1 612 ? -47.126 -45.500 116.301 1.00 74.88 612 ILE A C 1
ATOM 4706 O O . ILE A 1 612 ? -47.850 -46.268 116.931 1.00 74.88 612 ILE A O 1
ATOM 4710 N N . GLN A 1 613 ? -46.364 -44.587 116.910 1.00 72.50 613 GLN A N 1
ATOM 4711 C CA . GLN A 1 613 ? -46.294 -44.436 118.368 1.00 72.50 613 GLN A CA 1
ATOM 4712 C C . GLN A 1 613 ? -47.657 -44.045 118.974 1.00 72.50 613 GLN A C 1
ATOM 4714 O O . GLN A 1 613 ? -48.041 -44.540 120.032 1.00 72.50 613 GLN A O 1
ATOM 4719 N N . SER A 1 614 ? -48.408 -43.177 118.292 1.00 66.44 614 SER A N 1
ATOM 4720 C CA . SER A 1 614 ? -49.766 -42.769 118.658 1.00 66.44 614 SER A CA 1
ATOM 4721 C C . SER A 1 614 ? -50.745 -43.939 118.551 1.00 66.44 614 SER A C 1
ATOM 4723 O O . SER A 1 614 ? -51.513 -44.179 119.478 1.00 66.44 614 SER A O 1
ATOM 4725 N N . SER A 1 615 ? -50.656 -44.746 117.490 1.00 67.56 615 SER A N 1
ATOM 4726 C CA . SER A 1 615 ? -51.445 -45.974 117.342 1.00 67.56 615 SER A CA 1
ATOM 4727 C C . SER A 1 615 ? -51.143 -46.993 118.447 1.00 67.56 615 SER A C 1
ATOM 4729 O O . SER A 1 615 ? -52.054 -47.648 118.949 1.00 67.56 615 SER A O 1
ATOM 4731 N N . GLU A 1 616 ? -49.883 -47.123 118.860 1.00 68.44 616 GLU A N 1
ATOM 4732 C CA . GLU A 1 616 ? -49.481 -48.007 119.958 1.00 68.44 616 GLU A CA 1
ATOM 4733 C C . GLU A 1 616 ? -49.955 -47.479 121.325 1.00 68.44 616 GLU A C 1
ATOM 4735 O O . GLU A 1 616 ? -50.403 -48.249 122.177 1.00 68.44 616 GLU A O 1
ATOM 4740 N N . ASN A 1 617 ? -49.958 -46.157 121.517 1.00 67.25 617 ASN A N 1
ATOM 4741 C CA . ASN A 1 617 ? -50.552 -45.514 122.690 1.00 67.25 617 ASN A CA 1
ATOM 4742 C C . ASN A 1 617 ? -52.082 -45.658 122.719 1.00 67.25 617 ASN A C 1
ATOM 4744 O O . ASN A 1 617 ? -52.637 -45.888 123.789 1.00 67.25 617 ASN A O 1
ATOM 4748 N N . ILE A 1 618 ? -52.767 -45.598 121.573 1.00 66.06 618 ILE A N 1
ATOM 4749 C CA . ILE A 1 618 ? -54.206 -45.888 121.465 1.00 66.06 618 ILE A CA 1
ATOM 4750 C C . ILE A 1 618 ? -54.486 -47.351 121.838 1.00 66.06 618 ILE A C 1
ATOM 4752 O O . ILE A 1 618 ? -55.445 -47.617 122.560 1.00 66.06 618 ILE A O 1
ATOM 4756 N N . GLY A 1 619 ? -53.617 -48.288 121.437 1.00 69.19 619 GLY A N 1
ATOM 4757 C CA . GLY A 1 619 ? -53.665 -49.680 121.897 1.00 69.19 619 GLY A CA 1
ATOM 4758 C C . GLY A 1 619 ? -53.578 -49.794 123.423 1.00 69.19 619 GLY A C 1
ATOM 4759 O O . GLY A 1 619 ? -54.450 -50.398 124.045 1.00 69.19 619 GLY A O 1
ATOM 4760 N N . LYS A 1 620 ? -52.598 -49.120 124.043 1.00 67.06 620 LYS A N 1
ATOM 4761 C CA . LYS A 1 620 ? -52.429 -49.093 125.509 1.00 67.06 620 LYS A CA 1
ATOM 4762 C C . LYS A 1 620 ? -53.602 -48.437 126.243 1.00 67.06 620 LYS A C 1
ATOM 4764 O O . LYS A 1 620 ? -54.028 -48.949 127.273 1.00 67.06 620 LYS A O 1
ATOM 4769 N N . VAL A 1 621 ? -54.155 -47.343 125.714 1.00 68.56 621 VAL A N 1
ATOM 4770 C CA . VAL A 1 621 ? -55.329 -46.659 126.290 1.00 68.56 621 VAL A CA 1
ATOM 4771 C C . VAL A 1 621 ? -56.578 -47.535 126.196 1.00 68.56 621 VAL A C 1
ATOM 4773 O O . VAL A 1 621 ? -57.381 -47.551 127.126 1.00 68.56 621 VAL A O 1
ATOM 4776 N N . ASN A 1 622 ? -56.740 -48.300 125.117 1.00 70.44 622 ASN A N 1
ATOM 4777 C CA . ASN A 1 622 ? -57.853 -49.235 124.980 1.00 70.44 622 ASN A CA 1
ATOM 4778 C C . ASN A 1 622 ? -57.742 -50.403 125.980 1.00 70.44 622 ASN A C 1
ATOM 4780 O O . ASN A 1 622 ? -58.728 -50.800 126.601 1.00 70.44 622 ASN A O 1
ATOM 4784 N N . GLU A 1 623 ? -56.528 -50.904 126.205 1.00 69.19 623 GLU A N 1
ATOM 4785 C CA . GLU A 1 623 ? -56.240 -51.934 127.210 1.00 69.19 623 GLU A CA 1
ATOM 4786 C C . GLU A 1 623 ? -56.457 -51.407 128.643 1.00 69.19 623 GLU A C 1
ATOM 4788 O O . GLU A 1 623 ? -57.036 -52.091 129.494 1.00 69.19 623 GLU A O 1
ATOM 4793 N N . GLU A 1 624 ? -56.105 -50.141 128.893 1.00 70.25 624 GLU A N 1
ATOM 4794 C CA . GLU A 1 624 ? -56.389 -49.430 130.142 1.00 70.25 624 GLU A CA 1
ATOM 4795 C C . GLU A 1 624 ? -57.897 -49.205 130.356 1.00 70.25 624 GLU A C 1
ATOM 4797 O O . GLU A 1 624 ? -58.397 -49.427 131.460 1.00 70.25 624 GLU A O 1
ATOM 4802 N N . TYR A 1 625 ? -58.655 -48.843 129.316 1.00 68.75 625 TYR A N 1
ATOM 4803 C CA . TYR A 1 625 ? -60.119 -48.734 129.373 1.00 68.75 625 TYR A CA 1
ATOM 4804 C C . TYR A 1 625 ? -60.780 -50.080 129.675 1.00 68.75 625 TYR A C 1
ATOM 4806 O O . TYR A 1 625 ? -61.685 -50.155 130.509 1.00 68.75 625 TYR A O 1
ATOM 4814 N N . SER A 1 626 ? -60.298 -51.159 129.054 1.00 71.38 626 SER A N 1
ATOM 4815 C CA . SER A 1 626 ? -60.797 -52.510 129.310 1.00 71.38 626 SER A CA 1
ATOM 4816 C C . SER A 1 626 ? -60.482 -52.971 130.741 1.00 71.38 626 SER A C 1
ATOM 4818 O O . SER A 1 626 ? -61.312 -53.623 131.378 1.00 71.38 626 SER A O 1
ATOM 4820 N N . SER A 1 627 ? -59.321 -52.588 131.283 1.00 72.50 627 SER A N 1
ATOM 4821 C CA . SER A 1 627 ? -58.950 -52.808 132.688 1.00 72.50 627 SER A CA 1
ATOM 4822 C C . SER A 1 627 ? -59.834 -52.004 133.652 1.00 72.50 627 SER A C 1
ATOM 4824 O O . SER A 1 627 ? -60.356 -52.566 134.618 1.00 72.50 627 SER A O 1
ATOM 4826 N N . ARG A 1 628 ? -60.093 -50.722 133.349 1.00 71.19 628 ARG A N 1
ATOM 4827 C CA . ARG A 1 628 ? -60.975 -49.837 134.133 1.00 71.19 628 ARG A CA 1
ATOM 4828 C C . ARG A 1 628 ? -62.433 -50.302 134.139 1.00 71.19 628 ARG A C 1
ATOM 4830 O O . ARG A 1 628 ? -63.088 -50.233 135.174 1.00 71.19 628 ARG A O 1
ATOM 4837 N N . LEU A 1 629 ? -62.940 -50.838 133.029 1.00 71.00 629 LEU A N 1
ATOM 4838 C CA . LEU A 1 629 ? -64.265 -51.471 132.983 1.00 71.00 629 LEU A CA 1
ATOM 4839 C C . LEU A 1 629 ? -64.328 -52.728 133.861 1.00 71.00 629 LEU A C 1
ATOM 4841 O O . LEU A 1 629 ? -65.334 -52.969 134.526 1.00 71.00 629 LEU A O 1
ATOM 4845 N N . LYS A 1 630 ? -63.238 -53.502 133.927 1.00 72.38 630 LYS A N 1
ATOM 4846 C CA . LYS A 1 630 ? -63.148 -54.707 134.766 1.00 72.38 630 LYS A CA 1
ATOM 4847 C C . LYS A 1 630 ? -63.093 -54.377 136.262 1.00 72.38 630 LYS A C 1
ATOM 4849 O O . LYS A 1 630 ? -63.690 -55.094 137.064 1.00 72.38 630 LYS A O 1
ATOM 4854 N N . THR A 1 631 ? -62.411 -53.298 136.653 1.00 74.50 631 THR A N 1
ATOM 4855 C CA . THR A 1 631 ? -62.424 -52.802 138.040 1.00 74.50 631 THR A CA 1
ATOM 4856 C C . THR A 1 631 ? -63.744 -52.132 138.407 1.00 74.50 631 THR A C 1
ATOM 4858 O O . THR A 1 631 ? -64.207 -52.330 139.526 1.00 74.50 631 THR A O 1
ATOM 4861 N N . LEU A 1 632 ? -64.401 -51.428 137.479 1.00 70.94 632 LEU A N 1
ATOM 4862 C CA . LEU A 1 632 ? -65.728 -50.848 137.707 1.00 70.94 632 LEU A CA 1
ATOM 4863 C C . LEU A 1 632 ? -66.805 -51.930 137.888 1.00 70.94 632 LEU A C 1
ATOM 4865 O O . LEU A 1 632 ? -67.633 -51.816 138.786 1.00 70.94 632 LEU A O 1
ATOM 4869 N N . ALA A 1 633 ? -66.749 -53.015 137.110 1.00 68.56 633 ALA A N 1
ATOM 4870 C CA . ALA A 1 633 ? -67.624 -54.173 137.299 1.00 68.56 633 ALA A CA 1
ATOM 4871 C C . ALA A 1 633 ? -67.414 -54.831 138.676 1.00 68.56 633 ALA A C 1
ATOM 4873 O O . ALA A 1 633 ? -68.383 -55.088 139.384 1.00 68.56 633 ALA A O 1
ATOM 4874 N N . LYS A 1 634 ? -66.156 -55.016 139.110 1.00 71.12 634 LYS A N 1
ATOM 4875 C CA . LYS A 1 634 ? -65.845 -55.521 140.462 1.00 71.12 634 LYS A CA 1
ATOM 4876 C C . LYS A 1 634 ? -66.308 -54.584 141.582 1.00 71.12 634 LYS A C 1
ATOM 4878 O O . LYS A 1 634 ? -66.786 -55.060 142.603 1.00 71.12 634 LYS A O 1
ATOM 4883 N N . ALA A 1 635 ? -66.173 -53.269 141.408 1.00 66.81 635 ALA A N 1
ATOM 4884 C CA . ALA A 1 635 ? -66.651 -52.285 142.379 1.00 66.81 635 ALA A CA 1
ATOM 4885 C C . ALA A 1 635 ? -68.188 -52.245 142.452 1.00 66.81 635 ALA A C 1
ATOM 4887 O O . ALA A 1 635 ? -68.744 -52.051 143.530 1.00 66.81 635 ALA A O 1
ATOM 4888 N N . SER A 1 636 ? -68.873 -52.475 141.328 1.00 63.88 636 SER A N 1
ATOM 4889 C CA . SER A 1 636 ? -70.332 -52.594 141.272 1.00 63.88 636 SER A CA 1
ATOM 4890 C C . SER A 1 636 ? -70.837 -53.854 141.982 1.00 63.88 636 SER A C 1
ATOM 4892 O O . SER A 1 636 ? -71.795 -53.759 142.743 1.00 63.88 636 SER A O 1
ATOM 4894 N N . ASP A 1 637 ? -70.181 -55.003 141.791 1.00 69.00 637 ASP A N 1
ATOM 4895 C CA . ASP A 1 637 ? -70.497 -56.243 142.522 1.00 69.00 637 ASP A CA 1
ATOM 4896 C C . ASP A 1 637 ? -70.293 -56.063 144.034 1.00 69.00 637 ASP A C 1
ATOM 4898 O O . ASP A 1 637 ? -71.165 -56.394 144.834 1.00 69.00 637 ASP A O 1
ATOM 4902 N N . HIS A 1 638 ? -69.184 -55.433 144.430 1.00 69.31 638 HIS A N 1
ATOM 4903 C CA . HIS A 1 638 ? -68.883 -55.167 145.837 1.00 69.31 638 HIS A CA 1
ATOM 4904 C C . HIS A 1 638 ? -69.857 -54.155 146.476 1.00 69.31 638 HIS A C 1
ATOM 4906 O O . HIS A 1 638 ? -70.185 -54.245 147.657 1.00 69.31 638 HIS A O 1
ATOM 4912 N N . SER A 1 639 ? -70.374 -53.196 145.698 1.00 63.59 639 SER A N 1
ATOM 4913 C CA . SER A 1 639 ? -71.423 -52.277 146.157 1.00 63.59 639 SER A CA 1
ATOM 4914 C C . SER A 1 639 ? -72.788 -52.959 146.279 1.00 63.59 639 SER A C 1
ATOM 4916 O O . SER A 1 639 ? -73.578 -52.556 147.132 1.00 63.59 639 SER A O 1
ATOM 4918 N N . ALA A 1 640 ? -73.074 -53.976 145.460 1.00 64.81 640 ALA A N 1
ATOM 4919 C CA . ALA A 1 640 ? -74.283 -54.784 145.590 1.00 64.81 640 ALA A CA 1
ATOM 4920 C C . ALA A 1 640 ? -74.221 -55.681 146.842 1.00 64.81 640 ALA A C 1
ATOM 4922 O O . ALA A 1 640 ? -75.198 -55.735 147.587 1.00 64.81 640 ALA A O 1
ATOM 4923 N N . GLU A 1 641 ? -73.062 -56.281 147.144 1.00 64.94 641 GLU A N 1
ATOM 4924 C CA . GLU A 1 641 ? -72.808 -57.006 148.405 1.00 64.94 641 GLU A CA 1
ATOM 4925 C C . GLU A 1 641 ? -72.959 -56.106 149.643 1.00 64.94 641 GLU A C 1
ATOM 4927 O O . GLU A 1 641 ? -73.640 -56.476 150.601 1.00 64.94 641 GLU A O 1
ATOM 4932 N N . ASN A 1 642 ? -72.405 -54.889 149.610 1.00 65.69 642 ASN A N 1
ATOM 4933 C CA . ASN A 1 642 ? -72.528 -53.937 150.718 1.00 65.69 642 ASN A CA 1
ATOM 4934 C C . ASN A 1 642 ? -73.974 -53.454 150.938 1.00 65.69 642 ASN A C 1
ATOM 4936 O O . ASN A 1 642 ? -74.348 -53.169 152.073 1.00 65.69 642 ASN A O 1
ATOM 4940 N N . MET A 1 643 ? -74.811 -53.384 149.894 1.00 58.62 643 MET A N 1
ATOM 4941 C CA . MET A 1 643 ? -76.238 -53.066 150.063 1.00 58.62 643 MET A CA 1
ATOM 4942 C C . MET A 1 643 ? -77.038 -54.224 150.672 1.00 58.62 643 MET A C 1
ATOM 4944 O O . MET A 1 643 ? -77.990 -53.967 151.406 1.00 58.62 643 MET A O 1
ATOM 4948 N N . VAL A 1 644 ? -76.636 -55.478 150.439 1.00 68.69 644 VAL A N 1
ATOM 4949 C CA . VAL A 1 644 ? -77.219 -56.641 151.131 1.00 68.69 644 VAL A CA 1
ATOM 4950 C C . VAL A 1 644 ? -76.828 -56.634 152.615 1.00 68.69 644 VAL A C 1
ATOM 4952 O O . VAL A 1 644 ? -77.702 -56.762 153.469 1.00 68.69 644 VAL A O 1
ATOM 4955 N N . GLN A 1 645 ? -75.557 -56.364 152.941 1.00 64.06 645 GLN A N 1
ATOM 4956 C CA . GLN A 1 645 ? -75.097 -56.244 154.336 1.00 64.06 645 GLN A CA 1
ATOM 4957 C C . GLN A 1 645 ? -75.720 -55.052 155.085 1.00 64.06 645 GLN A C 1
ATOM 4959 O O . GLN A 1 645 ? -75.989 -55.149 156.280 1.00 64.06 645 GLN A O 1
ATOM 4964 N N . LEU A 1 646 ? -76.010 -53.938 154.400 1.00 65.06 646 LEU A N 1
ATOM 4965 C CA . LEU A 1 646 ? -76.735 -52.806 154.991 1.00 65.06 646 LEU A CA 1
ATOM 4966 C C . LEU A 1 646 ? -78.201 -53.161 155.315 1.00 65.06 646 LEU A C 1
ATOM 4968 O O . LEU A 1 646 ? -78.762 -52.632 156.274 1.00 65.06 646 LEU A O 1
ATOM 4972 N N . GLY A 1 647 ? -78.807 -54.069 154.541 1.00 64.31 647 GLY A N 1
ATOM 4973 C CA . GLY A 1 647 ? -80.146 -54.605 154.793 1.00 64.31 647 GLY A CA 1
ATOM 4974 C C . GLY A 1 647 ? -80.218 -55.455 156.065 1.00 64.31 647 GLY A C 1
ATOM 4975 O O . GLY A 1 647 ? -81.114 -55.245 156.878 1.00 64.31 647 GLY A O 1
ATOM 4976 N N . GLU A 1 648 ? -79.236 -56.334 156.288 1.00 64.44 648 GLU A N 1
ATOM 4977 C CA . GLU A 1 648 ? -79.143 -57.143 157.518 1.00 64.44 648 GLU A CA 1
ATOM 4978 C C . GLU A 1 648 ? -78.857 -56.278 158.762 1.00 64.44 648 GLU A C 1
ATOM 4980 O O . GLU A 1 648 ? -79.415 -56.510 159.835 1.00 64.44 648 GLU A O 1
ATOM 4985 N N . LEU A 1 649 ? -78.050 -55.219 158.624 1.00 64.19 649 LEU A N 1
ATOM 4986 C CA . LEU A 1 649 ? -77.674 -54.341 159.740 1.00 64.19 649 LEU A CA 1
ATOM 4987 C C . LEU A 1 649 ? -78.821 -53.416 160.202 1.00 64.19 649 LEU A C 1
ATOM 4989 O O . LEU A 1 649 ? -78.911 -53.076 161.383 1.00 64.19 649 LEU A O 1
ATOM 4993 N N . LEU A 1 650 ? -79.735 -53.045 159.297 1.00 61.94 650 LEU A N 1
ATOM 4994 C CA . LEU A 1 650 ? -80.948 -52.282 159.626 1.00 61.94 650 LEU A CA 1
ATOM 4995 C C . LEU A 1 650 ? -82.040 -53.147 160.283 1.00 61.94 650 LEU A C 1
ATOM 4997 O O . LEU A 1 650 ? -82.812 -52.642 161.107 1.00 61.94 650 LEU A O 1
ATOM 5001 N N . GLU A 1 651 ? -82.092 -54.447 159.980 1.00 63.56 651 GLU A N 1
ATOM 5002 C CA . GLU A 1 651 ? -82.997 -55.394 160.645 1.00 63.56 651 GLU A CA 1
ATOM 5003 C C . GLU A 1 651 ? -82.553 -55.673 162.097 1.00 63.56 651 GLU A C 1
ATOM 5005 O O . GLU A 1 651 ? -83.382 -55.648 163.014 1.00 63.56 651 GLU A O 1
ATOM 5010 N N . GLU A 1 652 ? -81.241 -55.791 162.337 1.00 62.62 652 GLU A N 1
ATOM 5011 C CA . GLU A 1 652 ? -80.653 -55.944 163.679 1.00 62.62 652 GLU A CA 1
ATOM 5012 C C . GLU A 1 652 ? -80.855 -54.682 164.548 1.00 62.62 652 GLU A C 1
ATOM 5014 O O . GLU A 1 652 ? -81.298 -54.780 165.697 1.00 62.62 652 GLU A O 1
ATOM 5019 N N . GLN A 1 653 ? -80.659 -53.474 163.992 1.00 61.03 653 GLN A N 1
ATOM 5020 C CA . GLN A 1 653 ? -80.898 -52.217 164.724 1.00 61.03 653 GLN A CA 1
ATOM 5021 C C . GLN A 1 653 ? -82.369 -52.004 165.107 1.00 61.03 653 GLN A C 1
ATOM 5023 O O . GLN A 1 653 ? -82.658 -51.448 166.169 1.00 61.03 653 GLN A O 1
ATOM 5028 N N . THR A 1 654 ? -83.318 -52.461 164.287 1.00 62.53 654 THR A N 1
ATOM 5029 C CA . THR A 1 654 ? -84.755 -52.344 164.595 1.00 62.53 654 THR A CA 1
ATOM 5030 C C . THR A 1 654 ? -85.160 -53.297 165.728 1.00 62.53 654 THR A C 1
ATOM 5032 O O . THR A 1 654 ? -86.011 -52.971 166.563 1.00 62.53 654 THR A O 1
ATOM 5035 N N . ARG A 1 655 ? -84.500 -54.459 165.814 1.00 62.38 655 ARG A N 1
ATOM 5036 C CA . ARG A 1 655 ? -84.688 -55.446 166.882 1.00 62.38 655 ARG A CA 1
ATOM 5037 C C . ARG A 1 655 ? -84.064 -54.989 168.210 1.00 62.38 655 ARG A C 1
ATOM 5039 O O . ARG A 1 655 ? -84.700 -55.152 169.253 1.00 62.38 655 ARG A O 1
ATOM 5046 N N . GLU A 1 656 ? -82.900 -54.338 168.185 1.00 59.16 656 GLU A N 1
ATOM 5047 C CA . GLU A 1 656 ? -82.262 -53.727 169.368 1.00 59.16 656 GLU A CA 1
ATOM 5048 C C . GLU A 1 656 ? -83.048 -52.525 169.929 1.00 59.16 656 GLU A C 1
ATOM 5050 O O . GLU A 1 656 ? -83.180 -52.377 171.150 1.00 59.16 656 GLU A O 1
ATOM 5055 N N . LEU A 1 657 ? -83.648 -51.697 169.063 1.00 62.28 657 LEU A N 1
ATOM 5056 C CA . LEU A 1 657 ? -84.442 -50.536 169.491 1.00 62.28 657 LEU A CA 1
ATOM 5057 C C . LEU A 1 657 ? -85.716 -50.943 170.256 1.00 62.28 657 LEU A C 1
ATOM 5059 O O . LEU A 1 657 ? -86.126 -50.257 171.197 1.00 62.28 657 LEU A O 1
ATOM 5063 N N . ASN A 1 658 ? -86.310 -52.088 169.907 1.00 58.59 658 ASN A N 1
ATOM 5064 C CA . ASN A 1 658 ? -87.497 -52.621 170.579 1.00 58.59 658 ASN A CA 1
ATOM 5065 C C . ASN A 1 658 ? -87.169 -53.184 171.981 1.00 58.59 658 ASN A C 1
ATOM 5067 O O . ASN A 1 658 ? -87.906 -52.956 172.940 1.00 58.59 658 ASN A O 1
ATOM 5071 N N . VAL A 1 659 ? -86.007 -53.832 172.141 1.00 63.69 659 VAL A N 1
ATOM 5072 C CA . VAL A 1 659 ? -85.519 -54.335 173.443 1.00 63.69 659 VAL A CA 1
ATOM 5073 C C . VAL A 1 659 ? -85.132 -53.181 174.384 1.00 63.69 659 VAL A C 1
ATOM 5075 O O . VAL A 1 659 ? -85.432 -53.225 175.580 1.00 63.69 659 VAL A O 1
ATOM 5078 N N . SER A 1 660 ? -84.549 -52.103 173.850 1.00 56.16 660 SER A N 1
ATOM 5079 C CA . SER A 1 660 ? -84.223 -50.889 174.615 1.00 56.16 660 SER A CA 1
ATOM 5080 C C . SER A 1 660 ? -85.477 -50.148 175.112 1.00 56.16 660 SER A C 1
ATOM 5082 O O . SER A 1 660 ? -85.538 -49.722 176.269 1.00 56.16 660 SER A O 1
ATOM 5084 N N . SER A 1 661 ? -86.536 -50.085 174.295 1.00 56.34 661 SER A N 1
ATOM 5085 C CA . SER A 1 661 ? -87.824 -49.485 174.679 1.00 56.34 661 SER A CA 1
ATOM 5086 C C . SER A 1 661 ? -88.520 -50.253 175.817 1.00 56.34 661 SER A C 1
ATOM 5088 O O . SER A 1 661 ? -89.043 -49.651 176.759 1.00 56.34 661 SER A O 1
ATOM 5090 N N . GLN A 1 662 ? -88.437 -51.586 175.808 1.00 57.25 662 GLN A N 1
ATOM 5091 C CA . GLN A 1 662 ? -89.016 -52.436 176.854 1.00 57.25 662 GLN A CA 1
ATOM 5092 C C . GLN A 1 662 ? -88.218 -52.375 178.175 1.00 57.25 662 GLN A C 1
ATOM 5094 O O . GLN A 1 662 ? -88.800 -52.414 179.261 1.00 57.25 662 GLN A O 1
ATOM 5099 N N . SER A 1 663 ? -86.894 -52.177 178.102 1.00 57.31 663 SER A N 1
ATOM 5100 C CA . SER A 1 663 ? -86.030 -51.976 179.275 1.00 57.31 663 SER A CA 1
ATOM 5101 C C . SER A 1 663 ? -86.164 -50.574 179.895 1.00 57.31 663 SER A C 1
ATOM 5103 O O . SER A 1 663 ? -86.035 -50.429 181.113 1.00 57.31 663 SER A O 1
ATOM 5105 N N . ALA A 1 664 ? -86.485 -49.548 179.098 1.00 56.91 664 ALA A N 1
ATOM 5106 C CA . ALA A 1 664 ? -86.785 -48.202 179.591 1.00 56.91 664 ALA A CA 1
ATOM 5107 C C . ALA A 1 664 ? -88.119 -48.143 180.365 1.00 56.91 664 ALA A C 1
ATOM 5109 O O . ALA A 1 664 ? -88.210 -47.443 181.375 1.00 56.91 664 ALA A O 1
ATOM 5110 N N . SER A 1 665 ? -89.119 -48.945 179.973 1.00 54.72 665 SER A N 1
ATOM 5111 C CA . SER A 1 665 ? -90.389 -49.070 180.710 1.00 54.72 665 SER A CA 1
ATOM 5112 C C . SER A 1 665 ? -90.213 -49.726 182.090 1.00 54.72 665 SER A C 1
ATOM 5114 O O . SER A 1 665 ? -90.832 -49.293 183.055 1.00 54.72 665 SER A O 1
ATOM 5116 N N . SER A 1 666 ? -89.318 -50.715 182.224 1.00 56.09 666 SER A N 1
ATOM 5117 C CA . SER A 1 666 ? -89.014 -51.365 183.515 1.00 56.09 666 SER A CA 1
ATOM 5118 C C . SER A 1 666 ? -88.215 -50.467 184.478 1.00 56.09 666 SER A C 1
ATOM 5120 O O . SER A 1 666 ? -88.347 -50.577 185.700 1.00 56.09 666 SER A O 1
ATOM 5122 N N . GLY A 1 667 ? -87.399 -49.550 183.945 1.00 58.12 667 GLY A N 1
ATOM 5123 C CA . GLY A 1 667 ? -86.661 -48.566 184.742 1.00 58.12 667 GLY A CA 1
ATOM 5124 C C . GLY A 1 667 ? -87.564 -47.512 185.391 1.00 58.12 667 GLY A C 1
ATOM 5125 O O . GLY A 1 667 ? -87.298 -47.092 186.517 1.00 58.12 667 GLY A O 1
ATOM 5126 N N . ILE A 1 668 ? -88.655 -47.131 184.721 1.00 59.25 668 ILE A N 1
ATOM 5127 C CA . ILE A 1 668 ? -89.613 -46.136 185.223 1.00 59.25 668 ILE A CA 1
ATOM 5128 C C . ILE A 1 668 ? -90.452 -46.704 186.384 1.00 59.25 668 ILE A C 1
ATOM 5130 O O . ILE A 1 668 ? -90.641 -46.004 187.380 1.00 59.25 668 ILE A O 1
ATOM 5134 N N . ASP A 1 669 ? -90.827 -47.989 186.346 1.00 57.62 669 ASP A N 1
ATOM 5135 C CA . ASP A 1 669 ? -91.523 -48.653 187.464 1.00 57.62 669 ASP A CA 1
ATOM 5136 C C . ASP A 1 669 ? -90.629 -48.809 188.711 1.00 57.62 669 ASP A C 1
ATOM 5138 O O . ASP A 1 669 ? -91.073 -48.565 189.833 1.00 57.62 669 ASP A O 1
ATOM 5142 N N . LYS A 1 670 ? -89.331 -49.112 188.544 1.00 58.75 670 LYS A N 1
ATOM 5143 C CA . LYS A 1 670 ? -88.373 -49.220 189.668 1.00 58.75 670 LYS A CA 1
ATOM 5144 C C . LYS A 1 670 ? -88.094 -47.891 190.372 1.00 58.75 670 LYS A C 1
ATOM 5146 O O . LYS A 1 670 ? -87.863 -47.879 191.581 1.00 58.75 670 LYS A O 1
ATOM 5151 N N . VAL A 1 671 ? -88.097 -46.776 189.642 1.00 60.66 671 VAL A N 1
ATOM 5152 C CA . VAL A 1 671 ? -87.921 -45.439 190.234 1.00 60.66 671 VAL A CA 1
ATOM 5153 C C . VAL A 1 671 ? -89.187 -45.009 190.982 1.00 60.66 671 VAL A C 1
ATOM 5155 O O . VAL A 1 671 ? -89.085 -44.403 192.051 1.00 60.66 671 VAL A O 1
ATOM 5158 N N . MET A 1 672 ? -90.369 -45.389 190.487 1.00 56.84 672 MET A N 1
ATOM 5159 C CA . MET A 1 672 ? -91.636 -45.126 191.171 1.00 56.84 672 MET A CA 1
ATOM 5160 C C . MET A 1 672 ? -91.771 -45.945 192.472 1.00 56.84 672 MET A C 1
ATOM 5162 O O . MET A 1 672 ? -92.182 -45.395 193.496 1.00 56.84 672 MET A O 1
ATOM 5166 N N . ASP A 1 673 ? -91.299 -47.198 192.490 1.00 59.94 673 ASP A N 1
ATOM 5167 C CA . ASP A 1 673 ? -91.225 -48.031 193.705 1.00 59.94 673 ASP A CA 1
ATOM 5168 C C . ASP A 1 673 ? -90.215 -47.496 194.741 1.00 59.94 673 ASP A C 1
ATOM 5170 O O . ASP A 1 673 ? -90.461 -47.534 195.950 1.00 59.94 673 ASP A O 1
ATOM 5174 N N . GLN A 1 674 ? -89.085 -46.929 194.302 1.00 62.75 674 GLN A N 1
ATOM 5175 C CA . GLN A 1 674 ? -88.102 -46.313 195.206 1.00 62.75 674 GLN A CA 1
ATOM 5176 C C . GLN A 1 674 ? -88.591 -44.992 195.821 1.00 62.75 674 GLN A C 1
ATOM 5178 O O . GLN A 1 674 ? -88.268 -44.702 196.978 1.00 62.75 674 GLN A O 1
ATOM 5183 N N . LEU A 1 675 ? -89.399 -44.212 195.097 1.00 60.19 675 LEU A N 1
ATOM 5184 C CA . LEU A 1 675 ? -90.052 -43.009 195.626 1.00 60.19 675 LEU A CA 1
ATOM 5185 C C . LEU A 1 675 ? -91.149 -43.357 196.647 1.00 60.19 675 LEU A C 1
ATOM 5187 O O . LEU A 1 675 ? -91.234 -42.707 197.691 1.00 60.19 675 LEU A O 1
ATOM 5191 N N . LEU A 1 676 ? -91.911 -44.430 196.414 1.00 58.91 676 LEU A N 1
ATOM 5192 C CA . LEU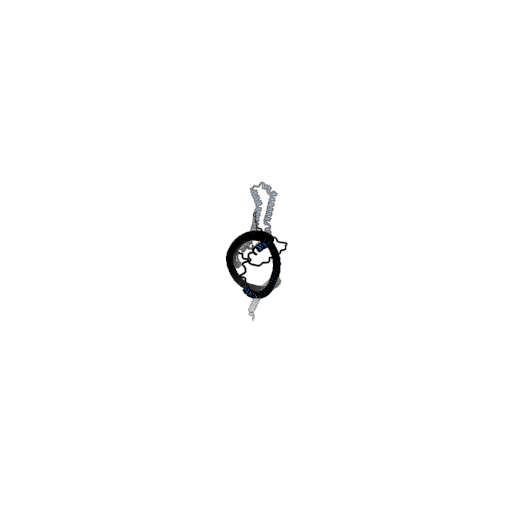 A 1 676 ? -92.883 -44.966 197.376 1.00 58.91 676 LEU A CA 1
ATOM 5193 C C . LEU A 1 676 ? -92.205 -45.523 198.639 1.00 58.91 676 LEU A C 1
ATOM 5195 O O . LEU A 1 676 ? -92.656 -45.248 199.753 1.00 58.91 676 LEU A O 1
ATOM 5199 N N . ASN A 1 677 ? -91.069 -46.211 198.499 1.00 60.41 677 ASN A N 1
ATOM 5200 C CA . ASN A 1 677 ? -90.310 -46.741 199.636 1.00 60.41 677 ASN A CA 1
ATOM 5201 C C . ASN A 1 677 ? -89.646 -45.625 200.475 1.00 60.41 677 ASN A C 1
ATOM 5203 O O . ASN A 1 677 ? -89.670 -45.667 201.707 1.00 60.41 677 ASN A O 1
ATOM 5207 N N . LYS A 1 678 ? -89.144 -44.550 199.844 1.00 59.16 678 LYS A N 1
ATOM 5208 C CA . LYS A 1 678 ? -88.650 -43.371 200.583 1.00 59.16 678 LYS A CA 1
ATOM 5209 C C . LYS A 1 678 ? -89.764 -42.571 201.267 1.00 59.16 678 LYS A C 1
ATOM 5211 O O . LYS A 1 678 ? -89.531 -42.031 202.348 1.00 59.16 678 LYS A O 1
ATOM 5216 N N . GLY A 1 679 ? -90.975 -42.549 200.706 1.00 56.88 679 GLY A N 1
ATOM 5217 C CA . GLY A 1 679 ? -92.161 -41.988 201.365 1.00 56.88 679 GLY A CA 1
ATOM 5218 C C . GLY A 1 679 ? -92.588 -42.774 202.613 1.00 56.88 679 GLY A C 1
ATOM 5219 O O . GLY A 1 679 ? -92.984 -42.177 203.614 1.00 56.88 679 GLY A O 1
ATOM 5220 N N . ILE A 1 680 ? -92.436 -44.103 202.598 1.00 61.16 680 ILE A N 1
ATOM 5221 C CA . ILE A 1 680 ? -92.711 -44.964 203.759 1.00 61.16 680 ILE A CA 1
ATOM 5222 C C . ILE A 1 680 ? -91.622 -44.811 204.833 1.00 61.16 680 ILE A C 1
ATOM 5224 O O . ILE A 1 680 ? -91.960 -44.686 206.005 1.00 61.16 680 ILE A O 1
ATOM 5228 N N . GLN A 1 681 ? -90.340 -44.705 204.467 1.00 58.44 681 GLN A N 1
ATOM 5229 C CA . GLN A 1 681 ? -89.263 -44.446 205.439 1.00 58.44 681 GLN A CA 1
ATOM 5230 C C . GLN A 1 681 ? -89.387 -43.076 206.125 1.00 58.44 681 GLN A C 1
ATOM 5232 O O . GLN A 1 681 ? -89.137 -42.969 207.325 1.00 58.44 681 GLN A O 1
ATOM 5237 N N . LEU A 1 682 ? -89.849 -42.044 205.410 1.00 57.03 682 LEU A N 1
ATOM 5238 C CA . LEU A 1 682 ? -90.173 -40.743 206.009 1.00 57.03 682 LEU A CA 1
ATOM 5239 C C . LEU A 1 682 ? -91.367 -40.824 206.974 1.00 57.03 682 LEU A C 1
ATOM 5241 O O . LEU A 1 682 ? -91.378 -40.129 207.987 1.00 57.03 682 LEU A O 1
ATOM 5245 N N . LYS A 1 683 ? -92.333 -41.713 206.715 1.00 55.56 683 LYS A N 1
ATOM 5246 C CA . LYS A 1 683 ? -93.465 -41.965 207.619 1.00 55.56 683 LYS A CA 1
ATOM 5247 C C . LYS A 1 683 ? -93.060 -42.773 208.860 1.00 55.56 683 LYS A C 1
ATOM 5249 O O . LYS A 1 683 ? -93.574 -42.496 209.938 1.00 55.56 683 LYS A O 1
ATOM 5254 N N . THR A 1 684 ? -92.120 -43.713 208.744 1.00 59.91 684 THR A N 1
ATOM 5255 C CA . THR A 1 684 ? -91.602 -44.487 209.888 1.00 59.91 684 THR A CA 1
ATOM 5256 C C . THR A 1 684 ? -90.727 -43.631 210.806 1.00 59.91 684 THR A C 1
ATOM 5258 O O . THR A 1 684 ? -90.864 -43.713 212.021 1.00 59.91 684 THR A O 1
ATOM 5261 N N . ILE A 1 685 ? -89.904 -42.733 210.254 1.00 59.16 685 ILE A N 1
ATOM 5262 C CA . ILE A 1 685 ? -89.087 -41.807 211.059 1.00 59.16 685 ILE A CA 1
ATOM 5263 C C . ILE A 1 685 ? -89.965 -40.735 211.736 1.00 59.16 685 ILE A C 1
ATOM 5265 O O . ILE A 1 685 ? -89.705 -40.361 212.877 1.00 59.16 685 ILE A O 1
ATOM 5269 N N . ALA A 1 686 ? -91.054 -40.299 211.090 1.00 54.16 686 ALA A N 1
ATOM 5270 C CA . ALA A 1 686 ? -92.048 -39.409 211.703 1.00 54.16 686 ALA A CA 1
ATOM 5271 C C . ALA A 1 686 ? -92.961 -40.110 212.735 1.00 54.16 686 ALA A C 1
ATOM 5273 O O . ALA A 1 686 ? -93.554 -39.444 213.580 1.00 54.16 686 ALA A O 1
ATOM 5274 N N . ALA A 1 687 ? -93.076 -41.443 212.700 1.00 55.31 687 ALA A N 1
ATOM 5275 C CA . ALA A 1 687 ? -93.744 -42.218 213.748 1.00 55.31 687 ALA A CA 1
ATOM 5276 C C . ALA A 1 687 ? -92.809 -42.487 214.944 1.00 55.31 687 ALA A C 1
ATOM 5278 O O . ALA A 1 687 ? -93.250 -42.449 216.089 1.00 55.31 687 ALA A O 1
ATOM 5279 N N . GLU A 1 688 ? -91.503 -42.662 214.715 1.00 51.88 688 GLU A N 1
ATOM 5280 C CA . GLU A 1 688 ? -90.521 -42.832 215.798 1.00 51.88 688 GLU A CA 1
ATOM 5281 C C . GLU A 1 688 ? -90.213 -41.512 216.539 1.00 51.88 688 GLU A C 1
ATOM 5283 O O . GLU A 1 688 ? -89.784 -41.535 217.693 1.00 51.88 688 GLU A O 1
ATOM 5288 N N . SER A 1 689 ? -90.537 -40.354 215.938 1.00 50.56 689 SER A N 1
ATOM 5289 C CA . SER A 1 689 ? -90.618 -39.078 216.664 1.00 50.56 689 SER A CA 1
ATOM 5290 C C . SER A 1 689 ? -91.838 -38.955 217.587 1.00 50.56 689 SER A C 1
ATOM 5292 O O . SER A 1 689 ? -91.897 -37.998 218.350 1.00 50.56 689 SER A O 1
ATOM 5294 N N . ALA A 1 690 ? -92.812 -39.870 217.541 1.00 51.84 690 ALA A N 1
ATOM 5295 C CA . ALA A 1 690 ? -93.992 -39.808 218.408 1.00 51.84 690 ALA A CA 1
ATOM 5296 C C . ALA A 1 690 ? -93.860 -40.684 219.671 1.00 51.84 690 ALA A C 1
ATOM 5298 O O . ALA A 1 690 ? -94.291 -40.251 220.735 1.00 51.84 690 ALA A O 1
ATOM 5299 N N . ASP A 1 691 ? -93.201 -41.850 219.598 1.00 48.78 691 ASP A N 1
ATOM 5300 C CA . ASP A 1 691 ? -93.116 -42.776 220.748 1.00 48.78 691 ASP A CA 1
ATOM 5301 C C . ASP A 1 691 ? -91.934 -42.518 221.698 1.00 48.78 691 ASP A C 1
ATOM 5303 O O . ASP A 1 691 ? -92.039 -42.783 222.894 1.00 48.78 691 ASP A O 1
ATOM 5307 N N . ARG A 1 692 ? -90.825 -41.911 221.248 1.00 52.12 692 ARG A N 1
ATOM 5308 C CA . ARG A 1 692 ? -89.729 -41.521 222.171 1.00 52.12 692 ARG A CA 1
ATOM 5309 C C . ARG A 1 692 ? -89.979 -40.212 222.928 1.00 52.12 692 ARG A C 1
ATOM 5311 O O . ARG A 1 692 ? -89.085 -39.719 223.606 1.00 52.12 692 ARG A O 1
ATOM 5318 N N . MET A 1 693 ? -91.194 -39.672 222.836 1.00 49.97 693 MET A N 1
ATOM 5319 C CA . MET A 1 693 ? -91.709 -38.621 223.718 1.00 49.97 693 MET A CA 1
ATOM 5320 C C . MET A 1 693 ? -92.626 -39.163 224.837 1.00 49.97 693 MET A C 1
ATOM 5322 O O . MET A 1 693 ? -93.222 -38.353 225.542 1.00 49.97 693 MET A O 1
ATOM 5326 N N . ALA A 1 694 ? -92.745 -40.488 225.039 1.00 55.00 694 ALA A N 1
ATOM 5327 C CA . ALA A 1 694 ? -93.724 -41.046 225.985 1.00 55.00 694 ALA A CA 1
ATOM 5328 C C . ALA A 1 694 ? -93.211 -42.009 227.082 1.00 55.00 694 ALA A C 1
ATOM 5330 O O . ALA A 1 694 ? -94.039 -42.438 227.878 1.00 55.00 694 ALA A O 1
ATOM 5331 N N . GLU A 1 695 ? -91.910 -42.307 227.226 1.00 48.16 695 GLU A N 1
ATOM 5332 C CA . GLU A 1 695 ? -91.389 -42.968 228.445 1.00 48.16 695 GLU A CA 1
ATOM 5333 C C . GLU A 1 695 ? -89.883 -42.680 228.684 1.00 48.16 695 GLU A C 1
ATOM 5335 O O . GLU A 1 695 ? -89.025 -43.102 227.906 1.00 48.16 695 GLU A O 1
ATOM 5340 N N . VAL A 1 696 ? -89.621 -41.981 229.806 1.00 44.44 696 VAL A N 1
ATOM 5341 C CA . VAL A 1 696 ? -88.406 -41.267 230.299 1.00 44.44 696 VAL A CA 1
ATOM 5342 C C . VAL A 1 696 ? -88.202 -39.890 229.665 1.00 44.44 696 VAL A C 1
ATOM 5344 O O . VAL A 1 696 ? -87.116 -39.605 229.110 1.00 44.44 696 VAL A O 1
#

Secondary structure (DSSP, 8-state):
-----------PPPP-----------------------------------PPP-----S---------PPPP-PPPHHHHTTHHHHHHHHHHHHHHHHHHHHHHTTTTHHHHTTS-HHHHHHHHHHHHHHHHHHHHHHHHHHHHTTHHHHHHHHHHHHHTSS---THHHHHHHHHHHHHHHHHHHHHHHHHHHHHHHHHHHHHHHHHHHHHHHHHHHHHHHHHHHHHHHHHHHHHHHHHHHHHHHHHHHHHHHHHHHHHHHHHHHHHHHHHHHHHHHHHHHHHHHHHHHHHHHHHHHHHHHHHHHHHHHHHHHHHHHHHHHHHHHHHHHHHHHHHHHHHHHHHHHHHHHHHHHHHHHHHHHHHHHHHHHHHHHHHHHHHHHHHHHTTSGGGS-SSGGGSHHHHHHHHHHHHHHHHHHHHHHHHHHHHHHHHHHHHHHHHHHHHHHHHHHHHHHHHHHHHHHHHHHHHHHHHHHHHHHHHHHHHHHHHHHHHHHHHHHHHHHHHHHHHHHHHHHHHHHHHHHHHHHHHHHHHHHHHHHHHHHHHHHHHHHHHHHHHHHHHHHHHHHHHHHHHHHHHHHHHHHHHHHHHHHHHHHHHHHHHHHHHHHHHHHHHHHHHHHHHHHHHHHHHHHHHHHHHHHHHHHHHHHHHHHHHHHHHHHHHHHHHHHHHHHHHHHHHHHHHHHHHHHHHHHHHTTS--

pLDDT: mean 72.7, std 17.62, range [27.58, 94.0]

Radius of gyration: 115.25 Å; chains: 1; bounding box: 258×121×370 Å

Foldseek 3Di:
DDDDDDDDDDDDDDDDDDDDDDDDDDDDDDDDDDDDDDDDDDDDDDDDDDDDDDDDDDDDDPDPPPDDDDDDDDDDDCLVPLVLVVVLVVVVVVLVVVVVCCVVVPVPPVCVVVDDPVVVVVVVCVSCVVSVVSVVVSVVVNVVVVVVVVVVVVCVVVVVPPDDDPVVVVVVVVVVVVVVVVVVVVVVVVVVVVVVVVVVVVVVVVVVVVVVVVVVVVVVVVVVVVVVVVVVVVVVVVVVVVVVVVVVVVVVVVVVVVVVVVVVVVVVVVVVVVVVVVVVVVVVVVVVVVVVVVVVVVVVVVVVVVVVVVVVVVVVVVVVVVVVVVVVVVVVVVVVVVVVVVVVVVVVVVVVVVVVVVVVVVVVVVVVVVVVVVVVVVVVVVVVPVPPPPPPPPPPPVVVVVVVVVVVVVVVVVVVVVVVVVVVVVVVVVVVVVVVVVVVVVVVVVVVVVVVVVVVVVVVVVVVVVVVVVVVVVVVVVVVVVVVVVVVVVVVVVVVVVVVVVVVVVVVVNVVVNVVVVVVVVVVVVVVVVVVVVVVVVVVVVVVVVVVVVVVVVVVVVVVVVVVVVVVVVVVVVVVVVVVVVVVVVVVVVVVVVVVVVVVVVVVVVVVVVVVVVVVVVVVVVVVVVVVVVVVVVVVVVVVVVVVVVVVVVVVVVVVVVVVVVVVVVVVVVVVVVVVVVVVVVVVVVVVVVPVVPDD

Sequence (696 aa):
MNLPGQSTSKNPPIEVVHRSENEENDGLKKLEPEKHTISHDAITQNGVPSGSPEPITPPGSAVEVEHLFPPDWTPPFYARYRLLTGAAGFLTLIWLIFIGYNFFSGFLTSSISALLPHELGILLAGLLGPIVLMWIFVGYFERSKVFEKESAALRWHLKQLTFPTEAESARASKVTDALRNQAYDLTCASEEVSERAQAARNLIRTQTADLLTASRQVSLNADTASEKLRQQGEDLVGASDRAIARAREAGNVLHYQSQDLINVSQSAASRTEEITSTLQKSGEELVLVTEAASLKANETADLFSRRTEHLSEVSTDAGTTLDRLGDLLIERANFLSDNAEEAAKKVDASGERLREISVDMTERSDHVAKQTEVMGDMLTRQTEILGAAVSESSDATDDVVRRISNSSNELVDTSKSLQEMVKESSDEIFTRMQDLKEVGNSVTANLDSASEVFVQRAGQMEETAEKASLQTHDITGRIDAAAHEMEQASSRSLNRIEQVGDALKTRTEDLTTLSERATAEMSELGSVVQLRSDQLSKLSDLIMIKLENSSEGLKSKTEELADLSLESYGIIDGATERLHQAKVELKDTTDASVTQVDRMSGAVRRDVKELIQSSENIGKVNEEYSSRLKTLAKASDHSAENMVQLGELLEEQTRELNVSSQSASSGIDKVMDQLLNKGIQLKTIAAESADRMAEV